Protein AF-A0A970VKY8-F1 (afdb_monomer_lite)

Structure (mmCIF, N/CA/C/O backbone):
data_AF-A0A970VKY8-F1
#
_entry.id   AF-A0A970VKY8-F1
#
loop_
_atom_site.group_PDB
_atom_site.id
_atom_site.type_symbol
_atom_site.label_atom_id
_atom_site.label_alt_id
_atom_site.label_comp_id
_atom_site.label_asym_id
_atom_site.label_entity_id
_atom_site.label_seq_id
_atom_site.pdbx_PDB_ins_code
_atom_site.Cartn_x
_atom_site.Cartn_y
_atom_site.Cartn_z
_atom_site.occupancy
_atom_site.B_iso_or_equiv
_atom_site.auth_seq_id
_atom_site.auth_comp_id
_atom_site.auth_asym_id
_atom_site.auth_atom_id
_atom_site.pdbx_PDB_model_num
ATOM 1 N N . MET A 1 1 ? -21.171 -7.198 -3.277 1.00 38.31 1 MET A N 1
ATOM 2 C CA . MET A 1 1 ? -21.576 -7.550 -1.896 1.00 38.31 1 MET A CA 1
ATOM 3 C C . MET A 1 1 ? -20.402 -8.223 -1.206 1.00 38.31 1 MET A C 1
ATOM 5 O O . MET A 1 1 ? -20.022 -9.309 -1.632 1.00 38.31 1 MET A O 1
ATOM 9 N N . LYS A 1 2 ? -19.801 -7.576 -0.199 1.00 48.62 2 LYS A N 1
ATOM 10 C CA . LYS A 1 2 ? -18.801 -8.217 0.669 1.00 48.62 2 LYS A CA 1
ATOM 11 C C . LYS A 1 2 ? -19.489 -9.386 1.391 1.00 48.62 2 LYS A C 1
ATOM 13 O O . LYS A 1 2 ? -20.611 -9.229 1.865 1.00 48.62 2 LYS A O 1
ATOM 18 N N . ARG A 1 3 ? -18.878 -10.571 1.383 1.00 66.81 3 ARG A N 1
ATOM 19 C CA . ARG A 1 3 ? -19.384 -11.732 2.136 1.00 66.81 3 ARG A CA 1
ATOM 20 C C . ARG A 1 3 ? -19.025 -11.532 3.609 1.00 66.81 3 ARG A C 1
ATOM 22 O O . ARG A 1 3 ? -17.908 -11.108 3.866 1.00 66.81 3 ARG A O 1
ATOM 29 N N . SER A 1 4 ? -19.928 -11.845 4.533 1.00 77.38 4 SER A N 1
ATOM 30 C CA . SER A 1 4 ? -19.677 -11.810 5.980 1.00 77.38 4 SER A CA 1
ATOM 31 C C . SER A 1 4 ? -19.970 -13.169 6.615 1.00 77.38 4 SER A C 1
ATOM 33 O O . SER A 1 4 ? -20.794 -13.947 6.124 1.00 77.38 4 SER A O 1
ATOM 35 N N . ILE A 1 5 ? -19.270 -13.467 7.704 1.00 82.69 5 ILE A N 1
ATOM 36 C CA . ILE A 1 5 ? -19.483 -14.641 8.545 1.00 82.69 5 ILE A CA 1
ATOM 37 C C . ILE A 1 5 ? -20.631 -14.338 9.516 1.00 82.69 5 ILE A C 1
ATOM 39 O O . ILE A 1 5 ? -20.631 -13.314 10.192 1.00 82.69 5 ILE A O 1
ATOM 43 N N . SER A 1 6 ? -21.617 -15.232 9.601 1.00 88.44 6 SER A N 1
ATOM 44 C CA . SER A 1 6 ? -22.712 -15.151 10.575 1.00 88.44 6 SER A CA 1
ATOM 45 C C . SER A 1 6 ? -22.762 -16.438 11.389 1.00 88.44 6 SER A C 1
ATOM 47 O O . SER A 1 6 ? -22.923 -17.529 10.837 1.00 88.44 6 SER A O 1
ATOM 49 N N . VAL A 1 7 ? -22.624 -16.304 12.705 1.00 87.94 7 VAL A N 1
ATOM 50 C CA . VAL A 1 7 ? -22.748 -17.387 13.681 1.00 87.94 7 VAL A CA 1
ATOM 51 C C . VAL A 1 7 ? -24.198 -17.456 14.142 1.00 87.94 7 VAL A C 1
ATOM 53 O O . VAL A 1 7 ? -24.744 -16.494 14.673 1.00 87.94 7 VAL A O 1
ATOM 56 N N . LYS A 1 8 ? -24.831 -18.615 13.950 1.00 88.31 8 LYS A N 1
ATOM 57 C CA . LYS A 1 8 ? -26.199 -18.885 14.410 1.00 88.31 8 LYS A CA 1
ATOM 58 C C . LYS A 1 8 ? -26.179 -20.008 15.436 1.00 88.31 8 LYS A C 1
ATOM 60 O O . LYS A 1 8 ? -25.759 -21.119 15.117 1.00 88.31 8 LYS A O 1
ATOM 65 N N . ILE A 1 9 ? -26.658 -19.727 16.645 1.00 87.06 9 ILE A N 1
ATOM 66 C CA . ILE A 1 9 ? -26.699 -20.687 17.753 1.00 87.06 9 ILE A CA 1
ATOM 67 C C . ILE A 1 9 ? -28.135 -21.189 17.924 1.00 87.06 9 ILE A C 1
ATOM 69 O O . ILE A 1 9 ? -29.067 -20.405 18.062 1.00 87.06 9 ILE A O 1
ATOM 73 N N . ALA A 1 10 ? -28.323 -22.511 17.906 1.00 84.75 10 ALA A N 1
ATOM 74 C CA . ALA A 1 10 ? -29.621 -23.142 18.133 1.00 84.75 10 ALA A CA 1
ATOM 75 C C . ALA A 1 10 ? -29.611 -23.924 19.450 1.00 84.75 10 ALA A C 1
ATOM 77 O O . ALA A 1 10 ? -28.793 -24.822 19.643 1.00 84.75 10 ALA A O 1
ATOM 78 N N . THR A 1 11 ? -30.558 -23.620 20.333 1.00 89.44 11 THR A N 1
ATOM 79 C CA . THR A 1 11 ? -30.666 -24.218 21.667 1.00 89.44 11 THR A CA 1
ATOM 80 C C . THR A 1 11 ? -31.614 -25.406 21.697 1.00 89.44 11 THR A C 1
ATOM 82 O O . THR A 1 11 ? -32.658 -25.416 21.050 1.00 89.44 11 THR A O 1
ATOM 85 N N . ARG A 1 12 ? -31.260 -26.445 22.455 1.00 92.38 12 ARG A N 1
ATOM 86 C CA . ARG A 1 12 ? -32.123 -27.597 22.751 1.00 92.38 12 ARG A CA 1
ATOM 87 C C . ARG A 1 12 ? -31.885 -27.997 24.200 1.00 92.38 12 ARG A C 1
ATOM 89 O O . ARG A 1 12 ? -30.734 -28.078 24.613 1.00 92.38 12 ARG A O 1
ATOM 96 N N . LEU A 1 13 ? -32.958 -28.228 24.946 1.00 92.50 13 LEU A N 1
ATOM 97 C CA . LEU A 1 13 ? -32.884 -28.695 26.327 1.00 92.50 13 LEU A CA 1
ATOM 98 C C . LEU A 1 13 ? -33.025 -30.216 26.354 1.00 92.50 13 LEU A C 1
ATOM 100 O O . LEU A 1 13 ? -33.804 -30.787 25.583 1.00 92.50 13 LEU A O 1
ATOM 104 N N . PHE A 1 14 ? -32.269 -30.846 27.246 1.00 93.12 14 PHE A N 1
ATOM 105 C CA . PHE A 1 14 ? -32.264 -32.286 27.466 1.00 93.12 14 PHE A CA 1
ATOM 106 C C . PHE A 1 14 ? -32.472 -32.578 28.949 1.00 93.12 14 PHE A C 1
ATOM 108 O O . PHE A 1 14 ? -31.963 -31.848 29.800 1.00 93.12 14 PHE A O 1
ATOM 115 N N . LEU A 1 15 ? -33.197 -33.655 29.240 1.00 90.69 15 LEU A N 1
ATOM 116 C CA . LEU A 1 15 ? -33.266 -34.253 30.566 1.00 90.69 15 LEU A CA 1
ATOM 117 C C . LEU A 1 15 ? -32.569 -35.616 30.481 1.00 90.69 15 LEU A C 1
ATOM 119 O O . LEU A 1 15 ? -33.036 -36.523 29.794 1.00 90.69 15 LEU A O 1
ATOM 123 N N . GLY A 1 16 ? -31.386 -35.733 31.089 1.00 90.31 16 GLY A N 1
ATOM 124 C CA . GLY A 1 16 ? -30.485 -36.851 30.803 1.00 90.31 16 GLY A CA 1
ATOM 125 C C . GLY A 1 16 ? -30.086 -36.864 29.322 1.00 90.31 16 GLY A C 1
ATOM 126 O O . GLY A 1 16 ? -29.545 -35.880 28.821 1.00 90.31 16 GLY A O 1
ATOM 127 N N . ASN A 1 17 ? -30.388 -37.958 28.619 1.00 90.62 17 ASN A N 1
ATOM 128 C CA . ASN A 1 17 ? -30.101 -38.113 27.186 1.00 90.62 17 ASN A CA 1
ATOM 129 C C . ASN A 1 17 ? -31.314 -37.839 26.281 1.00 90.62 17 ASN A C 1
ATOM 131 O O . ASN A 1 17 ? -31.200 -37.913 25.056 1.00 90.62 17 ASN A O 1
ATOM 135 N N . GLU A 1 18 ? -32.474 -37.516 26.853 1.00 90.00 18 GLU A N 1
ATOM 136 C CA . GLU A 1 18 ? -33.703 -37.306 26.095 1.00 90.00 18 GLU A CA 1
ATOM 137 C C . GLU A 1 18 ? -33.935 -35.820 25.838 1.00 90.00 18 GLU A C 1
ATOM 139 O O . GLU A 1 18 ? -33.889 -34.984 26.742 1.00 90.00 18 GLU A O 1
ATOM 144 N N . LYS A 1 19 ? -34.183 -35.465 24.574 1.00 90.25 19 LYS A N 1
ATOM 145 C CA . LYS A 1 19 ? -34.485 -34.085 24.192 1.00 90.25 19 LYS A CA 1
ATOM 146 C C . LYS A 1 19 ? -35.873 -33.719 24.708 1.00 90.25 19 LYS A C 1
ATOM 148 O O . LYS A 1 19 ? -36.868 -34.203 24.174 1.00 90.25 19 LYS A O 1
ATOM 153 N N . CYS A 1 20 ? -35.933 -32.786 25.648 1.00 91.25 20 CYS A N 1
ATOM 154 C CA . CYS A 1 20 ? -37.188 -32.354 26.242 1.00 91.25 20 CYS A CA 1
ATOM 155 C C . CYS A 1 20 ? -37.750 -31.090 25.578 1.00 91.25 20 CYS A C 1
ATOM 157 O O . CYS A 1 20 ? -38.945 -31.029 25.332 1.00 91.25 20 CYS A O 1
ATOM 159 N N . PHE A 1 21 ? -36.928 -30.102 25.197 1.00 94.06 21 PHE A N 1
ATOM 160 C CA . PHE A 1 21 ? -37.428 -28.818 24.672 1.00 94.06 21 PHE A CA 1
ATOM 161 C C . PHE A 1 21 ? -36.522 -28.225 23.579 1.00 94.06 21 PHE A C 1
ATOM 163 O O . PHE A 1 21 ? -35.361 -28.607 23.424 1.00 94.06 21 PHE A O 1
ATOM 170 N N . GLY A 1 22 ? -37.031 -27.293 22.770 1.00 93.44 22 GLY A N 1
ATOM 171 C CA . GLY A 1 22 ? -36.237 -26.648 21.720 1.00 93.44 22 GLY A CA 1
ATOM 172 C C . GLY A 1 22 ? -37.019 -25.658 20.851 1.00 93.44 22 GLY A C 1
ATOM 173 O O . GLY A 1 22 ? -38.162 -25.331 21.167 1.00 93.44 22 GLY A O 1
ATOM 174 N N . PRO A 1 23 ? -36.462 -25.230 19.701 1.00 91.69 23 PRO A N 1
ATOM 175 C CA . PRO A 1 23 ? -36.969 -24.067 18.974 1.00 91.69 23 PRO A CA 1
ATOM 176 C C . PRO A 1 23 ? -38.357 -24.319 18.383 1.00 91.69 23 PRO A C 1
ATOM 178 O O . PRO A 1 23 ? -39.222 -23.454 18.427 1.00 91.69 23 PRO A O 1
ATOM 181 N N . GLY A 1 24 ? -38.589 -25.537 17.880 1.00 91.81 24 GLY A N 1
ATOM 182 C CA . GLY A 1 24 ? -39.859 -25.907 17.256 1.00 91.81 24 GLY A CA 1
ATOM 183 C C . GLY A 1 24 ? -41.044 -25.874 18.222 1.00 91.81 24 GLY A C 1
ATOM 184 O O . GLY A 1 24 ? -42.073 -25.296 17.890 1.00 91.81 24 GLY A O 1
ATOM 185 N N . ILE A 1 25 ? -40.906 -26.454 19.421 1.00 93.69 25 ILE A N 1
ATOM 186 C CA . ILE A 1 25 ? -41.987 -26.417 20.417 1.00 93.69 25 ILE A CA 1
ATOM 187 C C . ILE A 1 25 ? -42.147 -25.017 21.017 1.00 93.69 25 ILE A C 1
ATOM 189 O O . ILE A 1 25 ? -43.276 -24.573 21.178 1.00 93.69 25 ILE A O 1
ATOM 193 N N . ALA A 1 26 ? -41.055 -24.276 21.231 1.00 94.62 26 ALA A N 1
ATOM 194 C CA . ALA A 1 26 ? -41.125 -22.883 21.669 1.00 94.62 26 ALA A CA 1
ATOM 195 C C . ALA A 1 26 ? -41.939 -22.011 20.690 1.00 94.62 26 ALA A C 1
ATOM 197 O O . ALA A 1 26 ? -42.819 -21.264 21.107 1.00 94.62 26 ALA A O 1
ATOM 198 N N . SER A 1 27 ? -41.708 -22.152 19.378 1.00 94.31 27 SER A N 1
ATOM 199 C CA . SER A 1 27 ? -42.487 -21.446 18.350 1.00 94.31 27 SER A CA 1
ATOM 200 C C . SER A 1 27 ? -43.958 -21.874 18.312 1.00 94.31 27 SER A C 1
ATOM 202 O O . SER A 1 27 ? -44.829 -21.025 18.129 1.00 94.31 27 SER A O 1
ATOM 204 N N . LEU A 1 28 ? -44.257 -23.163 18.526 1.00 94.44 28 LEU A N 1
ATOM 205 C CA . LEU A 1 28 ? -45.644 -23.622 18.663 1.00 94.44 28 LEU A CA 1
ATOM 206 C C . LEU A 1 28 ? -46.321 -22.984 19.881 1.00 94.44 28 LEU A C 1
ATOM 208 O O . LEU A 1 28 ? -47.468 -22.552 19.784 1.00 94.44 28 LEU A O 1
ATOM 212 N N . MET A 1 29 ? -45.622 -22.916 21.015 1.00 95.50 29 MET A N 1
ATOM 213 C CA . MET A 1 29 ? -46.138 -22.314 22.242 1.00 95.50 29 MET A CA 1
ATOM 214 C C . MET A 1 29 ? -46.417 -20.816 22.072 1.00 95.50 29 MET A C 1
ATOM 216 O O . MET A 1 29 ? -47.493 -20.379 22.471 1.00 95.50 29 MET A O 1
ATOM 220 N N . ASP A 1 30 ? -45.544 -20.058 21.398 1.00 93.94 30 ASP A N 1
ATOM 221 C CA . ASP A 1 30 ? -45.809 -18.645 21.072 1.00 93.94 30 ASP A CA 1
ATOM 222 C C . ASP A 1 30 ? -47.084 -18.479 20.232 1.00 93.94 30 ASP A C 1
ATOM 224 O O . ASP A 1 30 ? -47.915 -17.612 20.503 1.00 93.94 30 ASP A O 1
ATOM 228 N N . GLY A 1 31 ? -47.259 -19.317 19.202 1.00 92.56 31 GLY A N 1
ATOM 229 C CA . GLY A 1 31 ? -48.449 -19.277 18.350 1.00 92.56 31 GLY A CA 1
ATOM 230 C C . GLY A 1 31 ? -49.734 -19.585 19.128 1.00 92.56 31 GLY A C 1
ATOM 231 O O . GLY A 1 31 ? -50.786 -18.998 18.866 1.00 92.56 31 GLY A O 1
ATOM 232 N N . ILE A 1 32 ? -49.654 -20.470 20.124 1.00 93.00 32 ILE A N 1
ATOM 233 C CA . ILE A 1 32 ? -50.775 -20.797 21.011 1.00 93.00 32 ILE A CA 1
ATOM 234 C C . ILE A 1 32 ? -51.062 -19.657 21.985 1.00 93.00 32 ILE A C 1
ATOM 236 O O . ILE A 1 32 ? -52.232 -19.336 22.181 1.00 93.00 32 ILE A O 1
ATOM 240 N N . ASP A 1 33 ? -50.042 -19.030 22.570 1.00 90.56 33 ASP A N 1
ATOM 241 C CA . ASP A 1 33 ? -50.231 -17.905 23.494 1.00 90.56 33 ASP A CA 1
ATOM 242 C C . ASP A 1 33 ? -50.850 -16.692 22.773 1.00 90.56 33 ASP A C 1
ATOM 244 O O . ASP A 1 33 ? -51.738 -16.038 23.318 1.00 90.56 33 ASP A O 1
ATOM 248 N N . ARG A 1 34 ? -50.493 -16.466 21.495 1.00 89.75 34 ARG A N 1
ATOM 249 C CA . ARG A 1 34 ? -51.126 -15.448 20.633 1.00 89.75 34 ARG A CA 1
ATOM 250 C C . ARG A 1 34 ? -52.552 -15.806 20.204 1.00 89.75 34 ARG A C 1
ATOM 252 O O . ARG A 1 34 ? -53.440 -14.959 20.239 1.00 89.75 34 ARG A O 1
ATOM 259 N N . GLY A 1 35 ? -52.760 -17.029 19.710 1.00 85.06 35 GLY A N 1
ATOM 260 C CA . GLY A 1 35 ? -53.962 -17.405 18.953 1.00 85.06 35 GLY A CA 1
ATOM 261 C C . GLY A 1 35 ? -54.958 -18.305 19.686 1.00 85.06 35 GLY A C 1
ATOM 262 O O . GLY A 1 35 ? -56.029 -18.592 19.151 1.00 85.06 35 GLY A O 1
ATOM 263 N N . GLY A 1 36 ? -54.618 -18.814 20.873 1.00 88.44 36 GLY A N 1
ATOM 264 C CA . GLY A 1 36 ? -55.457 -19.718 21.667 1.00 88.44 36 GLY A CA 1
ATOM 265 C C . GLY A 1 36 ? -55.774 -21.064 20.994 1.00 88.44 36 GLY A C 1
ATOM 266 O O . GLY A 1 36 ? -56.756 -21.721 21.358 1.00 88.44 36 GLY A O 1
ATOM 267 N N . SER A 1 37 ? -54.997 -21.471 19.982 1.00 89.88 37 SER A N 1
ATOM 268 C CA . SER A 1 37 ? -55.282 -22.647 19.155 1.00 89.88 37 SER A CA 1
ATOM 269 C C . SER A 1 37 ? -54.011 -23.329 18.655 1.00 89.88 37 SER A C 1
ATOM 271 O O . SER A 1 37 ? -53.276 -22.785 17.831 1.00 89.88 37 SER A O 1
ATOM 273 N N . LEU A 1 38 ? -53.810 -24.584 19.070 1.00 90.12 38 LEU A N 1
ATOM 274 C CA . LEU A 1 38 ? -52.721 -25.432 18.571 1.00 90.12 38 LEU A CA 1
ATOM 275 C C . LEU A 1 38 ? -52.828 -25.670 17.059 1.00 90.12 38 LEU A C 1
ATOM 277 O O . LEU A 1 38 ? -51.822 -25.706 16.361 1.00 90.12 38 LEU A O 1
ATOM 281 N N . SER A 1 39 ? -54.049 -25.805 16.534 1.00 89.88 39 SER A N 1
ATOM 282 C CA . SER A 1 39 ? -54.266 -25.996 15.094 1.00 89.88 39 SER A CA 1
ATOM 283 C C . SER A 1 39 ? -53.872 -24.770 14.266 1.00 89.88 39 SER A C 1
ATOM 285 O O . SER A 1 39 ? -53.379 -24.925 13.150 1.00 89.88 39 SER A O 1
ATOM 287 N N . ALA A 1 40 ? -54.059 -23.562 14.811 1.00 89.62 40 ALA A N 1
ATOM 288 C CA . ALA A 1 40 ? -53.631 -22.328 14.164 1.00 89.62 40 ALA A CA 1
ATOM 289 C C . ALA A 1 40 ? -52.101 -22.200 14.195 1.00 89.62 40 ALA A C 1
ATOM 291 O O . ALA A 1 40 ? -51.504 -21.994 13.142 1.00 89.62 40 ALA A O 1
ATOM 292 N N . ALA A 1 41 ? -51.476 -22.436 15.354 1.00 92.69 41 ALA A N 1
ATOM 293 C CA . ALA A 1 41 ? -50.019 -22.410 15.504 1.00 92.69 41 ALA A CA 1
ATOM 294 C C . ALA A 1 41 ? -49.314 -23.450 14.608 1.00 92.69 41 ALA A C 1
ATOM 296 O O . ALA A 1 41 ? -48.330 -23.146 13.940 1.00 92.69 41 ALA A O 1
ATOM 297 N N . ALA A 1 42 ? -49.857 -24.671 14.520 1.00 92.94 42 ALA A N 1
ATOM 298 C CA . ALA A 1 42 ? -49.338 -25.712 13.632 1.00 92.94 42 ALA A CA 1
ATOM 299 C C . ALA A 1 42 ? -49.409 -25.297 12.151 1.00 92.94 42 ALA A C 1
ATOM 301 O O . ALA A 1 42 ? -48.458 -25.522 11.401 1.00 92.94 42 ALA A O 1
ATOM 302 N N . ARG A 1 43 ? -50.513 -24.654 11.740 1.00 92.94 43 ARG A N 1
ATOM 303 C CA . ARG A 1 43 ? -50.699 -24.147 10.373 1.00 92.94 43 ARG A CA 1
ATOM 304 C C . ARG A 1 43 ? -49.719 -23.021 10.045 1.00 92.94 43 ARG A C 1
ATOM 306 O O . ARG A 1 43 ? -49.162 -23.030 8.955 1.00 92.94 43 ARG A O 1
ATOM 313 N N . GLU A 1 44 ? -49.490 -22.099 10.979 1.00 92.75 44 GLU A N 1
ATOM 314 C CA . GLU A 1 44 ? -48.505 -21.012 10.844 1.00 92.75 44 GLU A CA 1
ATOM 315 C C . GLU A 1 44 ? -47.089 -21.564 10.616 1.00 92.75 44 GLU A C 1
ATOM 317 O O . GLU A 1 44 ? -46.344 -21.058 9.784 1.00 92.75 44 GLU A O 1
ATOM 322 N N . MET A 1 45 ? -46.749 -22.672 11.279 1.00 92.25 45 MET A N 1
ATOM 323 C CA . MET A 1 45 ? -45.469 -23.367 11.112 1.00 92.25 45 MET A CA 1
ATOM 324 C C . MET A 1 45 ? -45.427 -24.348 9.926 1.00 92.25 45 MET A C 1
ATOM 326 O O . MET A 1 45 ? -44.457 -25.097 9.790 1.00 92.25 45 MET A O 1
ATOM 330 N N . GLY A 1 46 ? -46.472 -24.399 9.092 1.00 93.19 46 GLY A N 1
ATOM 331 C CA . GLY A 1 46 ? -46.539 -25.298 7.937 1.00 93.19 46 GLY A CA 1
ATOM 332 C C . GLY A 1 46 ? -46.516 -26.788 8.300 1.00 93.19 46 GLY A C 1
ATOM 333 O O . GLY A 1 46 ? -46.034 -27.605 7.515 1.00 93.19 46 GLY A O 1
ATOM 334 N N . MET A 1 47 ? -46.996 -27.167 9.490 1.00 93.44 47 MET A N 1
ATOM 335 C CA . MET A 1 47 ? -46.993 -28.556 9.957 1.00 93.44 47 MET A CA 1
ATOM 336 C C . MET A 1 47 ? -48.389 -29.118 10.227 1.00 93.44 47 MET A C 1
ATOM 338 O O . MET A 1 47 ? -49.333 -28.407 10.569 1.00 93.44 47 MET A O 1
ATOM 342 N N . ALA A 1 48 ? -48.509 -30.442 10.104 1.00 93.69 48 ALA A N 1
ATOM 343 C CA . ALA A 1 48 ? -49.733 -31.155 10.438 1.00 93.69 48 ALA A CA 1
ATOM 344 C C . ALA A 1 48 ? -50.040 -31.051 11.940 1.00 93.69 48 ALA A C 1
ATOM 346 O O . ALA A 1 48 ? -49.150 -31.184 12.783 1.00 93.69 48 ALA A O 1
ATOM 347 N N . TYR A 1 49 ? -51.321 -30.893 12.274 1.00 91.62 49 TYR A N 1
ATOM 348 C CA . TYR A 1 49 ? -51.782 -30.824 13.662 1.00 91.62 49 TYR A CA 1
ATOM 349 C C . TYR A 1 49 ? -51.361 -32.052 14.487 1.00 91.62 49 TYR A C 1
ATOM 351 O O . TYR A 1 49 ? -50.935 -31.897 15.628 1.00 91.62 49 TYR A O 1
ATOM 359 N N . SER A 1 50 ? -51.418 -33.257 13.907 1.00 91.75 50 SER A N 1
ATOM 360 C CA . SER A 1 50 ? -50.976 -34.493 14.570 1.00 91.75 50 SER A CA 1
ATOM 361 C C . SER A 1 50 ? -49.505 -34.430 14.985 1.00 91.75 50 SER A C 1
ATOM 363 O O . SER A 1 50 ? -49.169 -34.806 16.100 1.00 91.75 50 SER A O 1
ATOM 365 N N . LYS A 1 51 ? -48.640 -33.872 14.131 1.00 93.25 51 LYS A N 1
ATOM 366 C CA . LYS A 1 51 ? -47.215 -33.684 14.426 1.00 93.25 51 LYS A CA 1
ATOM 367 C C . LYS A 1 51 ? -46.999 -32.675 15.552 1.00 93.25 51 LYS A C 1
ATOM 369 O O . LYS A 1 51 ? -46.201 -32.935 16.445 1.00 93.25 51 LYS A O 1
ATOM 374 N N . ALA A 1 52 ? -47.714 -31.550 15.525 1.00 92.12 52 ALA A N 1
ATOM 375 C CA . ALA A 1 52 ? -47.656 -30.561 16.600 1.00 92.12 52 ALA A CA 1
ATOM 376 C C . ALA A 1 52 ? -48.110 -31.167 17.938 1.00 92.12 52 ALA A C 1
ATOM 378 O O . ALA A 1 52 ? -47.486 -30.932 18.968 1.00 92.12 52 ALA A O 1
ATOM 379 N N . TRP A 1 53 ? -49.154 -31.998 17.907 1.00 90.62 53 TRP A N 1
ATOM 380 C CA . TRP A 1 53 ? -49.652 -32.713 19.077 1.00 90.62 53 TRP A CA 1
ATOM 381 C C . TRP A 1 53 ? -48.620 -33.693 19.647 1.00 90.62 53 TRP A C 1
ATOM 383 O O . TRP A 1 53 ? -48.320 -33.620 20.834 1.00 90.62 53 TRP A O 1
ATOM 393 N N . THR A 1 54 ? -48.004 -34.533 18.810 1.00 92.94 54 THR A N 1
ATOM 394 C CA . THR A 1 54 ? -46.937 -35.456 19.239 1.00 92.94 54 THR A CA 1
ATOM 395 C C . THR A 1 54 ? -45.748 -34.719 19.855 1.00 92.94 54 THR A C 1
ATOM 397 O O . THR A 1 54 ? -45.190 -35.174 20.845 1.00 92.94 54 THR A O 1
ATOM 400 N N . VAL A 1 55 ? -45.370 -33.557 19.309 1.00 92.06 55 VAL A N 1
ATOM 401 C CA . VAL A 1 55 ? -44.280 -32.740 19.870 1.00 92.06 55 VAL A CA 1
ATOM 402 C C . VAL A 1 55 ? -44.588 -32.293 21.302 1.00 92.06 55 VAL A C 1
ATOM 404 O O . VAL A 1 55 ? -43.693 -32.351 22.141 1.00 92.06 55 VAL A O 1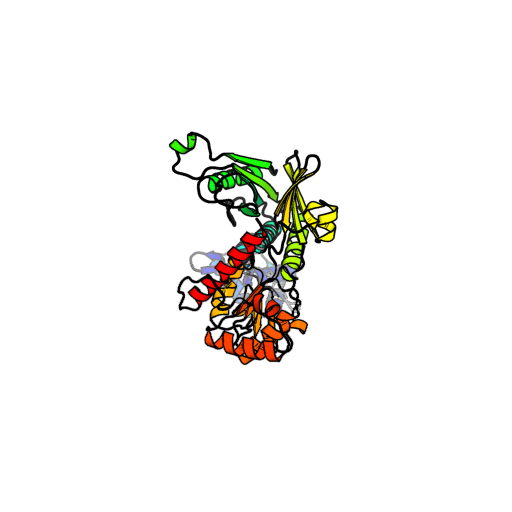
ATOM 407 N N . PHE A 1 56 ? -45.827 -31.882 21.591 1.00 92.12 56 PHE A N 1
ATOM 408 C CA . PHE A 1 56 ? -46.236 -31.534 22.954 1.00 92.12 56 PHE A CA 1
ATOM 409 C C . PHE A 1 56 ? -46.291 -32.752 23.868 1.00 92.12 56 PHE A C 1
ATOM 411 O O . PHE A 1 56 ? -45.718 -32.690 24.945 1.00 92.12 56 PHE A O 1
ATOM 418 N N . GLN A 1 57 ? -46.905 -33.854 23.428 1.00 91.88 57 GLN A N 1
ATOM 419 C CA . GLN A 1 57 ? -47.012 -35.067 24.245 1.00 91.88 57 GLN A CA 1
ATOM 420 C C . GLN A 1 57 ? -45.641 -35.587 24.671 1.00 91.88 57 GLN A C 1
ATOM 422 O O . GLN A 1 57 ? -45.416 -35.794 25.856 1.00 91.88 57 GLN A O 1
ATOM 427 N N . ASN A 1 58 ? -44.706 -35.705 23.727 1.00 92.31 58 ASN A N 1
ATOM 428 C CA . ASN A 1 58 ? -43.351 -36.160 24.031 1.00 92.31 58 ASN A CA 1
ATOM 429 C C . ASN A 1 58 ? -42.641 -35.197 24.992 1.00 92.31 58 ASN A C 1
ATOM 431 O O . ASN A 1 58 ? -41.882 -35.616 25.855 1.00 92.31 58 ASN A O 1
ATOM 435 N N . CYS A 1 59 ? -42.868 -33.892 24.839 1.00 93.19 59 CYS A N 1
ATOM 436 C CA . CYS A 1 59 ? -42.273 -32.894 25.716 1.00 93.19 59 CYS A CA 1
ATOM 437 C C . CYS A 1 59 ? -42.836 -32.971 27.143 1.00 93.19 59 CYS A C 1
ATOM 439 O O . CYS A 1 59 ? -42.063 -32.986 28.096 1.00 93.19 59 CYS A O 1
ATOM 441 N N . GLU A 1 60 ? -44.160 -33.057 27.287 1.00 93.88 60 GLU A N 1
ATOM 442 C CA . GLU A 1 60 ? -44.847 -33.187 28.578 1.00 93.88 60 GLU A CA 1
ATOM 443 C C . GLU A 1 60 ? -44.491 -34.503 29.282 1.00 93.88 60 GLU A C 1
ATOM 445 O O . GLU A 1 60 ? -44.303 -34.507 30.496 1.00 93.88 60 GLU A O 1
ATOM 450 N N . GLU A 1 61 ? -44.344 -35.599 28.528 1.00 93.69 61 GLU A N 1
ATOM 451 C CA . GLU A 1 61 ? -43.933 -36.910 29.042 1.00 93.69 61 GLU A CA 1
ATOM 452 C C . GLU A 1 61 ? -42.510 -36.875 29.609 1.00 93.69 61 GLU A C 1
ATOM 454 O O . GLU A 1 61 ? -42.304 -37.249 30.761 1.00 93.69 61 GLU A O 1
ATOM 459 N N . VAL A 1 62 ? -41.542 -36.354 28.844 1.00 93.25 62 VAL A N 1
ATOM 460 C CA . VAL A 1 62 ? -40.139 -36.267 29.286 1.00 93.25 62 VAL A CA 1
ATOM 461 C C . VAL A 1 62 ? -39.979 -35.289 30.451 1.00 93.25 62 VAL A C 1
ATOM 463 O O . VAL A 1 62 ? -39.202 -35.534 31.369 1.00 93.25 62 VAL A O 1
ATOM 466 N N . LEU A 1 63 ? -40.690 -34.160 30.426 1.00 92.00 63 LEU A N 1
ATOM 467 C CA . LEU A 1 63 ? -40.593 -33.157 31.486 1.00 92.00 63 LEU A CA 1
ATOM 468 C C . LEU A 1 63 ? -41.414 -33.513 32.736 1.00 92.00 63 LEU A C 1
ATOM 470 O O . LEU A 1 63 ? -41.181 -32.927 33.792 1.00 92.00 63 LEU A O 1
ATOM 474 N N . GLY A 1 64 ? -42.387 -34.422 32.628 1.00 92.12 64 GLY A N 1
ATOM 475 C CA . GLY A 1 64 ? -43.316 -34.750 33.711 1.00 92.12 64 GLY A CA 1
ATOM 476 C C . GLY A 1 64 ? -44.216 -33.581 34.130 1.00 92.12 64 GLY A C 1
ATOM 477 O O . GLY A 1 64 ? -44.686 -33.548 35.266 1.00 92.12 64 GLY A O 1
ATOM 478 N N . LEU A 1 65 ? -44.437 -32.603 33.244 1.00 89.69 65 LEU A N 1
ATOM 479 C CA . LEU A 1 65 ? -45.203 -31.387 33.531 1.00 89.69 65 LEU A CA 1
ATOM 480 C C . LEU A 1 65 ? -46.116 -31.001 32.358 1.00 89.69 65 LEU A C 1
ATOM 482 O O . LEU A 1 65 ? -45.681 -31.048 31.205 1.00 89.69 65 LEU A O 1
ATOM 486 N N . PRO A 1 66 ? -47.373 -30.601 32.624 1.00 92.00 66 PRO A N 1
ATOM 487 C CA . PRO A 1 66 ? -48.300 -30.197 31.578 1.00 92.00 66 PRO A CA 1
ATOM 488 C C . PRO A 1 66 ? -47.939 -28.803 31.057 1.00 92.00 66 PRO A C 1
ATOM 490 O O . PRO A 1 66 ? -47.819 -27.844 31.820 1.00 92.00 66 PRO A O 1
ATOM 493 N N . LEU A 1 67 ? -47.817 -28.673 29.742 1.00 92.75 67 LEU A N 1
ATOM 494 C CA . LEU A 1 67 ? -47.548 -27.423 29.033 1.00 92.75 67 LEU A CA 1
ATOM 495 C C . LEU A 1 67 ? -48.825 -26.816 28.442 1.00 92.75 67 LEU A C 1
ATOM 497 O O . LEU A 1 67 ? -48.894 -25.600 28.242 1.00 92.75 67 LEU A O 1
ATOM 501 N N . LEU A 1 68 ? -49.838 -27.643 28.161 1.00 91.75 68 LEU A N 1
ATOM 502 C CA . LEU A 1 68 ? -51.104 -27.222 27.564 1.00 91.75 68 LEU A CA 1
ATOM 503 C C . LEU A 1 68 ? -52.321 -27.547 28.430 1.00 91.75 68 LEU A C 1
ATOM 505 O O . LEU A 1 68 ? -52.552 -28.680 28.839 1.00 91.75 68 LEU A O 1
ATOM 509 N N . GLN A 1 69 ? -53.196 -26.555 28.584 1.00 89.12 69 GLN A N 1
ATOM 510 C CA . GLN A 1 69 ? -54.556 -26.733 29.072 1.00 89.12 69 GLN A CA 1
ATOM 511 C C . GLN A 1 69 ? -55.537 -26.689 27.898 1.00 89.12 69 GLN A C 1
ATOM 513 O O . GLN A 1 69 ? -55.485 -25.800 27.041 1.00 89.12 69 GLN A O 1
ATOM 518 N N . ARG A 1 70 ? -56.456 -27.658 27.857 1.00 83.31 70 ARG A N 1
ATOM 519 C CA . ARG A 1 70 ? -57.464 -27.764 26.797 1.00 83.31 70 ARG A CA 1
ATOM 520 C C . ARG A 1 70 ? -58.852 -27.528 27.353 1.00 83.31 70 ARG A C 1
ATOM 522 O O . ARG A 1 70 ? -59.215 -28.078 28.387 1.00 83.31 70 ARG A O 1
ATOM 529 N N . GLN A 1 71 ? -59.644 -26.777 26.602 1.00 76.12 71 GLN A N 1
ATOM 530 C CA . GLN A 1 71 ? -61.077 -26.674 26.819 1.00 76.12 71 GLN A CA 1
ATOM 531 C C . GLN A 1 71 ? -61.780 -27.336 25.634 1.00 76.12 71 GLN A C 1
ATOM 533 O O . GLN A 1 71 ? -61.663 -26.879 24.491 1.00 76.12 71 GLN A O 1
ATOM 538 N N . SER A 1 72 ? -62.465 -28.450 25.894 1.00 58.75 72 SER A N 1
ATOM 539 C CA . SER A 1 72 ? -63.260 -29.171 24.902 1.00 58.75 72 SER A CA 1
ATOM 540 C C . SER A 1 72 ? -64.428 -28.288 24.459 1.00 58.75 72 SER A C 1
ATOM 542 O O . SER A 1 72 ? -65.342 -27.999 25.226 1.00 58.75 72 SER A O 1
ATOM 544 N N . GLY A 1 73 ? -64.377 -27.825 23.211 1.00 50.69 73 GLY A N 1
ATOM 545 C CA . GLY A 1 73 ? -65.433 -27.032 22.592 1.00 50.69 73 GLY A CA 1
ATOM 546 C C . GLY A 1 73 ? -66.253 -27.880 21.626 1.00 50.69 73 GLY A C 1
ATOM 547 O O . GLY A 1 73 ? -65.685 -28.635 20.839 1.00 50.69 73 GLY A O 1
ATOM 548 N N . GLY A 1 74 ? -67.583 -27.733 21.670 1.00 60.88 74 GLY A N 1
ATOM 549 C CA . GLY A 1 74 ? -68.504 -28.236 20.642 1.00 60.88 74 GLY A CA 1
ATOM 550 C C . GLY A 1 74 ? -68.331 -27.505 19.297 1.00 60.88 74 GLY A C 1
ATOM 551 O O . GLY A 1 74 ? -67.234 -27.074 18.961 1.00 60.88 74 GLY A O 1
ATOM 552 N N . ARG A 1 75 ? -69.415 -27.300 18.529 1.00 47.41 75 ARG A N 1
ATOM 553 C CA . ARG A 1 75 ? -69.447 -26.764 17.137 1.00 47.41 75 ARG A CA 1
ATOM 554 C C . ARG A 1 75 ? -68.574 -25.527 16.793 1.00 47.41 75 ARG A C 1
ATOM 556 O O . ARG A 1 75 ? -68.440 -25.230 15.613 1.00 47.41 75 ARG A O 1
ATOM 563 N N . LYS A 1 76 ? -67.994 -24.811 17.765 1.00 50.88 76 LYS A N 1
ATOM 564 C CA . LYS A 1 76 ? -67.106 -23.642 17.583 1.00 50.88 76 LYS A CA 1
ATOM 565 C C . LYS A 1 76 ? -65.595 -23.937 17.720 1.00 50.88 76 LYS A C 1
ATOM 567 O O . LYS A 1 76 ? -64.801 -23.018 17.557 1.00 50.88 76 LYS A O 1
ATOM 572 N N . GLY A 1 77 ? -65.195 -25.190 17.964 1.00 57.94 77 GLY A N 1
ATOM 573 C CA . GLY A 1 77 ? -63.790 -25.607 18.082 1.00 57.94 77 GLY A CA 1
ATOM 574 C C . GLY A 1 77 ? -63.234 -25.512 19.509 1.00 57.94 77 GLY A C 1
ATOM 575 O O . GLY A 1 77 ? -63.692 -24.709 20.319 1.00 57.94 77 GLY A O 1
ATOM 576 N N . GLY A 1 78 ? -62.271 -26.380 19.839 1.00 67.12 78 GLY A N 1
ATOM 577 C CA . GLY A 1 78 ? -61.621 -26.417 21.154 1.00 67.12 78 GLY A CA 1
ATOM 578 C C . GLY A 1 78 ? -60.571 -25.318 21.333 1.00 67.12 78 GLY A C 1
ATOM 579 O O . GLY A 1 78 ? -59.893 -24.939 20.378 1.00 67.12 78 GLY A O 1
ATOM 580 N N . LYS A 1 79 ? -60.410 -24.833 22.567 1.00 81.56 79 LYS A N 1
ATOM 581 C CA . LYS A 1 79 ? -59.403 -23.825 22.935 1.00 81.56 79 LYS A CA 1
ATOM 582 C C . LYS A 1 79 ? -58.174 -24.519 23.520 1.00 81.56 79 LYS A C 1
ATOM 584 O O . LYS A 1 79 ? -58.311 -25.464 24.297 1.00 81.56 79 LYS A O 1
ATOM 589 N N . SER A 1 80 ? -56.981 -24.085 23.122 1.00 87.81 80 SER A N 1
ATOM 590 C CA . SER A 1 80 ? -55.712 -24.539 23.708 1.00 87.81 80 SER A CA 1
ATOM 591 C C . SER A 1 80 ? -54.992 -23.327 24.279 1.00 87.81 80 SER A C 1
ATOM 593 O O . SER A 1 80 ? -54.772 -22.359 23.560 1.00 87.81 80 SER A O 1
ATOM 595 N N . THR A 1 81 ? -54.654 -23.366 25.560 1.00 91.69 81 THR A N 1
ATOM 596 C CA . THR A 1 81 ? -53.909 -22.300 26.239 1.00 91.69 81 THR A CA 1
ATOM 597 C C . THR A 1 81 ? -52.720 -22.898 26.965 1.00 91.69 81 THR A C 1
ATOM 599 O O . THR A 1 81 ? -52.793 -24.032 27.431 1.00 91.69 81 THR A O 1
ATOM 602 N N . LEU A 1 82 ? -51.634 -22.140 27.077 1.00 93.69 82 LEU A N 1
ATOM 603 C CA . LEU A 1 82 ? -50.486 -22.562 27.871 1.00 93.69 82 LEU A CA 1
ATOM 604 C C . LEU A 1 82 ? -50.844 -22.600 29.363 1.00 93.69 82 LEU A C 1
ATOM 606 O O . LEU A 1 82 ? -51.536 -21.704 29.866 1.00 93.69 82 LEU A O 1
ATOM 610 N N . THR A 1 83 ? -50.353 -23.617 30.066 1.00 95.12 83 THR A N 1
ATOM 611 C CA . THR A 1 83 ? -50.369 -23.655 31.536 1.00 95.12 83 THR A CA 1
ATOM 612 C C . THR A 1 83 ? -49.450 -22.566 32.115 1.00 95.12 83 THR A C 1
ATOM 614 O O . THR A 1 83 ? -48.605 -22.021 31.390 1.00 95.12 83 THR A O 1
ATOM 617 N N . PRO A 1 84 ? -49.592 -22.196 33.403 1.00 94.19 84 PRO A N 1
ATOM 618 C CA . PRO A 1 84 ? -48.629 -21.324 34.082 1.00 94.19 84 PRO A CA 1
ATOM 619 C C . PRO A 1 84 ? -47.186 -21.840 33.978 1.00 94.19 84 PRO A C 1
ATOM 621 O O . PRO A 1 84 ? -46.280 -21.075 33.651 1.00 94.19 84 PRO A O 1
ATOM 624 N N . GLU A 1 85 ? -46.989 -23.145 34.163 1.00 93.88 85 GLU A N 1
ATOM 625 C CA . GLU A 1 85 ? -45.698 -23.828 34.070 1.00 93.88 85 GLU A CA 1
ATOM 626 C C . GLU A 1 85 ? -45.144 -23.766 32.643 1.00 93.88 85 GLU A C 1
ATOM 628 O O . GLU A 1 85 ? -43.975 -23.436 32.442 1.00 93.88 85 GLU A O 1
ATOM 633 N N . GLY A 1 86 ? -45.993 -23.998 31.636 1.00 94.50 86 GLY A N 1
ATOM 634 C CA . GLY A 1 86 ? -45.612 -23.881 30.232 1.00 94.50 86 GLY A CA 1
ATOM 635 C C . GLY A 1 86 ? -45.198 -22.461 29.853 1.00 94.50 86 GLY A C 1
ATOM 636 O O . GLY A 1 86 ? -44.200 -22.274 29.157 1.00 94.50 86 GLY A O 1
ATOM 637 N N . ARG A 1 87 ? -45.904 -21.443 30.361 1.00 95.12 87 ARG A N 1
ATOM 638 C CA . ARG A 1 87 ? -45.505 -20.040 30.174 1.00 95.12 87 ARG A CA 1
ATOM 639 C C . ARG A 1 87 ? -44.176 -19.717 30.847 1.00 95.12 87 ARG A C 1
ATOM 641 O O . ARG A 1 87 ? -43.342 -19.065 30.225 1.00 95.12 87 ARG A O 1
ATOM 648 N N . ALA A 1 88 ? -43.955 -20.194 32.070 1.00 94.56 88 ALA A N 1
ATOM 649 C CA . ALA A 1 88 ? -42.692 -19.993 32.775 1.00 94.56 88 ALA A CA 1
ATOM 650 C C . ALA A 1 88 ? -41.515 -20.658 32.038 1.00 94.56 88 ALA A C 1
ATOM 652 O O . ALA A 1 88 ? -40.488 -20.016 31.811 1.00 94.56 88 ALA A O 1
ATOM 653 N N . LEU A 1 89 ? -41.678 -21.909 31.591 1.00 94.75 89 LEU A N 1
ATOM 654 C CA . LEU A 1 89 ? -40.659 -22.623 30.818 1.00 94.75 89 LEU A CA 1
ATOM 655 C C . LEU A 1 89 ? -40.331 -21.899 29.509 1.00 94.75 89 LEU A C 1
ATOM 657 O O . LEU A 1 89 ? -39.157 -21.708 29.190 1.00 94.75 89 LEU A O 1
ATOM 661 N N . LEU A 1 90 ? -41.356 -21.472 28.765 1.00 95.31 90 LEU A N 1
ATOM 662 C CA . LEU A 1 90 ? -41.179 -20.719 27.526 1.00 95.31 90 LEU A CA 1
ATOM 663 C C . LEU A 1 90 ? -40.420 -19.412 27.775 1.00 95.31 90 LEU A C 1
ATOM 665 O O . LEU A 1 90 ? -39.471 -19.117 27.052 1.00 95.31 90 LEU A O 1
ATOM 669 N N . ALA A 1 91 ? -40.793 -18.659 28.813 1.00 94.44 91 ALA A N 1
ATOM 670 C CA . ALA A 1 91 ? -40.128 -17.410 29.171 1.00 94.44 91 ALA A CA 1
ATOM 671 C C . ALA A 1 91 ? -38.642 -17.629 29.506 1.00 94.44 91 ALA A C 1
ATOM 673 O O . ALA A 1 91 ? -37.778 -16.933 28.967 1.00 94.44 91 ALA A O 1
ATOM 674 N N . HIS A 1 92 ? -38.320 -18.637 30.322 1.00 94.69 92 HIS A N 1
ATOM 675 C CA . HIS A 1 92 ? -36.932 -18.981 30.636 1.00 94.69 92 HIS A CA 1
ATOM 676 C C . HIS A 1 92 ? -36.151 -19.440 29.402 1.00 94.69 92 HIS A C 1
ATOM 678 O O . HIS A 1 92 ? -35.030 -18.983 29.178 1.00 94.69 92 HIS A O 1
ATOM 684 N N . TYR A 1 93 ? -36.748 -20.284 28.560 1.00 95.00 93 TYR A N 1
ATOM 685 C CA . TYR A 1 93 ? -36.128 -20.723 27.314 1.00 95.00 93 TYR A CA 1
ATOM 686 C C . TYR A 1 93 ? -35.828 -19.545 26.377 1.00 95.00 93 TYR A C 1
ATOM 688 O O . TYR A 1 93 ? -34.741 -19.479 25.804 1.00 95.00 93 TYR A O 1
ATOM 696 N N . ARG A 1 94 ? -36.755 -18.586 26.250 1.00 93.19 94 ARG A N 1
ATOM 697 C CA . ARG A 1 94 ? -36.561 -17.372 25.442 1.00 93.19 94 ARG A CA 1
ATOM 698 C C . ARG A 1 94 ? -35.464 -16.479 26.009 1.00 93.19 94 ARG A C 1
ATOM 700 O O . ARG A 1 94 ? -34.667 -15.960 25.235 1.00 93.19 94 ARG A O 1
ATOM 707 N N . SER A 1 95 ? -35.368 -16.357 27.333 1.00 93.06 95 SER A N 1
ATOM 708 C CA . SER A 1 95 ? -34.258 -15.643 27.974 1.00 93.06 95 SER A CA 1
ATOM 709 C C . SER A 1 95 ? -32.907 -16.283 27.641 1.00 93.06 95 SER A C 1
ATOM 711 O O . SER A 1 95 ? -31.982 -15.573 27.261 1.00 93.06 95 SER A O 1
ATOM 713 N N . ILE A 1 96 ? -32.800 -17.614 27.732 1.00 92.88 96 ILE A N 1
ATOM 714 C CA . ILE A 1 96 ? -31.576 -18.355 27.380 1.00 92.88 96 ILE A CA 1
ATOM 715 C C . ILE A 1 96 ? -31.239 -18.168 25.899 1.00 92.88 96 ILE A C 1
ATOM 717 O O . ILE A 1 96 ? -30.087 -17.920 25.548 1.00 92.88 96 ILE A O 1
ATOM 721 N N . GLN A 1 97 ? -32.242 -18.288 25.027 1.00 91.50 97 GLN A N 1
ATOM 722 C CA . GLN A 1 97 ? -32.058 -18.118 23.592 1.00 91.50 97 GLN A CA 1
ATOM 723 C C . GLN A 1 97 ? -31.542 -16.716 23.265 1.00 91.50 97 GLN A C 1
ATOM 725 O O . GLN A 1 97 ? -30.580 -16.612 22.514 1.00 91.50 97 GLN A O 1
ATOM 730 N N . LYS A 1 98 ? -32.111 -15.672 23.877 1.00 89.69 98 LYS A N 1
ATOM 731 C CA . LYS A 1 98 ? -31.659 -14.294 23.686 1.00 89.69 98 LYS A CA 1
ATOM 732 C C . LYS A 1 98 ? -30.195 -14.114 24.086 1.00 89.69 98 LYS A C 1
ATOM 734 O O . LYS A 1 98 ? -29.409 -13.638 23.283 1.00 89.69 98 LYS A O 1
ATOM 739 N N . SER A 1 99 ? -29.795 -14.586 25.270 1.00 89.50 99 SER A N 1
ATOM 740 C CA . SER A 1 99 ? -28.390 -14.502 25.698 1.00 89.50 99 SER A CA 1
ATOM 741 C C . SER A 1 99 ? -27.425 -15.212 24.739 1.00 89.50 99 SER A C 1
ATOM 743 O O . SER A 1 99 ? -26.289 -14.777 24.554 1.00 89.50 99 SER A O 1
ATOM 745 N N . LEU A 1 100 ? -27.859 -16.308 24.113 1.00 90.62 100 LEU A N 1
ATOM 746 C CA . LEU A 1 100 ? -27.050 -17.032 23.133 1.00 90.62 100 LEU A CA 1
ATOM 747 C C . LEU A 1 100 ? -27.073 -16.387 21.744 1.00 90.62 100 LEU A C 1
ATOM 749 O O . LEU A 1 100 ? -26.070 -16.464 21.044 1.00 90.62 100 LEU A O 1
ATOM 753 N N . GLU A 1 101 ? -28.163 -15.735 21.346 1.00 88.06 101 GLU A N 1
ATOM 754 C CA . GLU A 1 101 ? -28.212 -14.897 20.143 1.00 88.06 101 GLU A CA 1
ATOM 755 C C . GLU A 1 101 ? -27.242 -13.719 20.279 1.00 88.06 101 GLU A C 1
ATOM 757 O O . GLU A 1 101 ? -26.374 -13.570 19.421 1.00 88.06 101 GLU A O 1
ATOM 762 N N . ASP A 1 102 ? -27.276 -13.008 21.410 1.00 83.75 102 ASP A N 1
ATOM 763 C CA . ASP A 1 102 ? -26.327 -11.934 21.736 1.00 83.75 102 ASP A CA 1
ATOM 764 C C . ASP A 1 102 ? -24.871 -12.452 21.676 1.00 83.75 102 ASP A C 1
ATOM 766 O O . ASP A 1 102 ? -23.975 -11.818 21.117 1.00 83.75 102 ASP A O 1
ATOM 770 N N . THR A 1 103 ? -24.626 -13.667 22.186 1.00 87.19 103 THR A N 1
ATOM 771 C CA . THR A 1 103 ? -23.308 -14.323 22.091 1.00 87.19 103 THR A CA 1
ATOM 772 C C . THR A 1 103 ? -22.925 -14.635 20.640 1.00 87.19 103 THR A C 1
ATOM 774 O O . THR A 1 103 ? -21.775 -14.447 20.243 1.00 87.19 103 THR A O 1
ATOM 777 N N . GLY A 1 104 ? -23.868 -15.114 19.827 1.00 86.44 104 GLY A N 1
ATOM 778 C CA . GLY A 1 104 ? -23.657 -15.387 18.405 1.00 86.44 104 GLY A CA 1
ATOM 779 C C . GLY A 1 104 ? -23.323 -14.125 17.607 1.00 86.44 104 GLY A C 1
ATOM 780 O O . GLY A 1 104 ? -22.462 -14.171 16.726 1.00 86.44 104 GLY A O 1
ATOM 781 N N . GLU A 1 105 ? -23.935 -12.990 17.940 1.00 82.38 105 GLU A N 1
ATOM 782 C CA . GLU A 1 105 ? -23.598 -11.688 17.357 1.00 82.38 105 GLU A CA 1
ATOM 783 C C . GLU A 1 105 ? -22.160 -11.283 17.698 1.00 82.38 105 GLU A C 1
ATOM 785 O O . GLU A 1 105 ? -21.386 -10.977 16.789 1.00 82.38 105 GLU A O 1
ATOM 790 N N . ILE A 1 106 ? -21.754 -11.406 18.967 1.00 78.62 106 ILE A N 1
ATOM 791 C CA . ILE A 1 106 ? -20.375 -11.133 19.408 1.00 78.62 106 ILE A CA 1
ATOM 792 C C . ILE A 1 106 ? -19.369 -12.026 18.666 1.00 78.62 106 ILE A C 1
ATOM 794 O O . ILE A 1 106 ? -18.375 -11.532 18.132 1.00 78.62 106 ILE A O 1
ATOM 798 N N . LEU A 1 107 ? -19.631 -13.333 18.572 1.00 81.38 107 LEU A N 1
ATOM 799 C CA . LEU A 1 107 ? -18.758 -14.265 17.849 1.00 81.38 107 LEU A CA 1
ATOM 800 C C . LEU A 1 107 ? -18.691 -13.945 16.351 1.00 81.38 107 LEU A C 1
ATOM 802 O O . LEU A 1 107 ? -17.630 -14.057 15.738 1.00 81.38 107 LEU A O 1
ATOM 806 N N . SER A 1 108 ? -19.809 -13.526 15.753 1.00 81.56 108 SER A N 1
ATOM 807 C CA . SER A 1 108 ? -19.840 -13.078 14.357 1.00 81.56 108 SER A CA 1
ATOM 808 C C . SER A 1 108 ? -18.970 -11.841 14.162 1.00 81.56 108 SER A C 1
ATOM 810 O O . SER A 1 108 ? -18.218 -11.785 13.194 1.00 81.56 108 SER A O 1
ATOM 812 N N . MET A 1 109 ? -19.029 -10.868 15.076 1.00 72.94 109 MET A N 1
ATOM 813 C CA . MET A 1 109 ? -18.166 -9.684 15.036 1.00 72.94 109 MET A CA 1
ATOM 814 C C . MET A 1 109 ? -16.686 -10.069 15.131 1.00 72.94 109 MET A C 1
ATOM 816 O O . MET A 1 109 ? -15.900 -9.639 14.294 1.00 72.94 109 MET A O 1
ATOM 820 N N . GLN A 1 110 ? -16.318 -10.937 16.076 1.00 73.75 110 GLN A N 1
ATOM 821 C CA . GLN A 1 110 ? -14.936 -11.398 16.257 1.00 73.75 110 GLN A CA 1
ATOM 822 C C . GLN A 1 110 ? -14.399 -12.156 15.034 1.00 73.75 110 GLN A C 1
ATOM 824 O O . GLN A 1 110 ? -13.276 -11.926 14.593 1.00 73.75 110 GLN A O 1
ATOM 829 N N . LEU A 1 111 ? -15.198 -13.052 14.450 1.00 76.94 111 LEU A N 1
ATOM 830 C CA . LEU A 1 111 ? -14.789 -13.798 13.257 1.00 76.94 111 LEU A CA 1
ATOM 831 C C . LEU A 1 111 ? -14.703 -12.904 12.021 1.00 76.94 111 LEU A C 1
ATOM 833 O O . LEU A 1 111 ? -13.798 -13.087 11.207 1.00 76.94 111 LEU A O 1
ATOM 837 N N . ASN A 1 112 ? -15.619 -11.943 11.877 1.00 73.06 112 ASN A N 1
ATOM 838 C CA . ASN A 1 112 ? -15.526 -10.960 10.804 1.00 73.06 112 ASN A CA 1
ATOM 839 C C . ASN A 1 112 ? -14.324 -10.044 10.984 1.00 73.06 112 ASN A C 1
ATOM 841 O O . ASN A 1 112 ? -13.722 -9.694 9.983 1.00 73.06 112 ASN A O 1
ATOM 845 N N . GLU A 1 113 ? -13.904 -9.734 12.212 1.00 66.00 113 GLU A N 1
ATOM 846 C CA . GLU A 1 113 ? -12.671 -8.979 12.430 1.00 66.00 113 GLU A CA 1
ATOM 847 C C . GLU A 1 113 ? -11.472 -9.668 11.765 1.00 66.00 113 GLU A C 1
ATOM 849 O O . GLU A 1 113 ? -10.712 -9.015 11.058 1.00 66.00 113 GLU A O 1
ATOM 854 N N . VAL A 1 114 ? -11.352 -10.991 11.929 1.00 67.81 114 VAL A N 1
ATOM 855 C CA . VAL A 1 114 ? -10.296 -11.804 11.307 1.00 67.81 114 VAL A CA 1
ATOM 856 C C . VAL A 1 114 ? -10.503 -11.947 9.799 1.00 67.81 114 VAL A C 1
ATOM 858 O O . VAL A 1 114 ? -9.548 -11.885 9.029 1.00 67.81 114 VAL A O 1
ATOM 861 N N . TYR A 1 115 ? -11.742 -12.162 9.360 1.00 65.62 115 TYR A N 1
ATOM 862 C CA . TYR A 1 115 ? -12.071 -12.373 7.949 1.00 65.62 115 TYR A CA 1
ATOM 863 C C . TYR A 1 115 ? -11.888 -11.108 7.099 1.00 65.62 115 TYR A C 1
ATOM 865 O O . TYR A 1 115 ? -11.442 -11.192 5.954 1.00 65.62 115 TYR A O 1
ATOM 873 N N . ASP A 1 116 ? -12.218 -9.947 7.664 1.00 65.31 116 ASP A N 1
ATOM 874 C CA . ASP A 1 116 ? -12.043 -8.631 7.056 1.00 65.31 116 ASP A CA 1
ATOM 875 C C . ASP A 1 116 ? -10.651 -8.040 7.311 1.00 65.31 116 ASP A C 1
ATOM 877 O O . ASP A 1 116 ? -10.391 -6.949 6.801 1.00 65.31 116 ASP A O 1
ATOM 881 N N . MET A 1 117 ? -9.747 -8.746 8.021 1.00 59.94 117 MET A N 1
ATOM 882 C CA . MET A 1 117 ? -8.358 -8.302 8.177 1.00 59.94 117 MET A CA 1
ATOM 883 C C . MET A 1 117 ? -7.800 -7.942 6.801 1.00 59.94 117 MET A C 1
ATOM 885 O O . MET A 1 117 ? -7.767 -8.802 5.906 1.00 59.94 117 MET A O 1
ATOM 889 N N . PRO A 1 118 ? -7.354 -6.690 6.604 1.00 58.97 118 PRO A N 1
ATOM 890 C CA . PRO A 1 118 ? -6.828 -6.299 5.317 1.00 58.97 118 PRO A CA 1
ATOM 891 C C . PRO A 1 118 ? -5.628 -7.190 4.996 1.00 58.97 118 PRO A C 1
ATOM 893 O O . PRO A 1 118 ? -4.672 -7.295 5.767 1.00 58.97 118 PRO A O 1
ATOM 896 N N . LYS A 1 119 ? -5.666 -7.871 3.849 1.00 57.94 119 LYS A N 1
ATOM 897 C CA . LYS A 1 119 ? -4.450 -8.499 3.334 1.00 57.94 119 LYS A CA 1
ATOM 898 C C . LYS A 1 119 ? -3.470 -7.366 3.068 1.00 57.94 119 LYS A C 1
ATOM 900 O O . LYS A 1 119 ? -3.842 -6.419 2.383 1.00 57.94 119 LYS A O 1
ATOM 905 N N . LEU A 1 120 ? -2.258 -7.465 3.613 1.00 58.38 120 LEU A N 1
ATOM 906 C CA . LEU A 1 120 ? -1.182 -6.528 3.306 1.00 58.38 120 LEU A CA 1
ATOM 907 C C . LEU A 1 120 ? -0.964 -6.546 1.794 1.00 58.38 120 LEU A C 1
ATOM 909 O O . LEU A 1 120 ? -0.459 -7.527 1.252 1.00 58.38 120 LEU A O 1
ATOM 913 N N . LYS A 1 121 ? -1.435 -5.492 1.143 1.00 58.53 121 LYS A N 1
ATOM 914 C CA . LYS A 1 121 ? -1.304 -5.228 -0.281 1.00 58.53 121 LYS A CA 1
ATOM 915 C C . LYS A 1 121 ? -0.714 -3.837 -0.430 1.00 58.53 121 LYS A C 1
ATOM 917 O O . LYS A 1 121 ? -0.844 -3.017 0.476 1.00 58.53 121 LYS A O 1
ATOM 922 N N . GLY A 1 122 ? -0.058 -3.594 -1.557 1.00 64.50 122 GLY A N 1
ATOM 923 C CA . GLY A 1 122 ? 0.450 -2.263 -1.875 1.00 64.50 122 GLY A CA 1
ATOM 924 C C . GLY A 1 122 ? 1.605 -1.799 -0.978 1.00 64.50 122 GLY A C 1
ATOM 925 O O . GLY A 1 122 ? 2.408 -2.600 -0.499 1.00 64.50 122 GLY A O 1
ATOM 926 N N . SER A 1 123 ? 1.725 -0.479 -0.825 1.00 74.44 123 SER A N 1
ATOM 927 C CA . SER A 1 123 ? 2.839 0.175 -0.132 1.00 74.44 123 SER A CA 1
ATOM 928 C C . SER A 1 123 ? 2.710 0.112 1.393 1.00 74.44 123 SER A C 1
ATOM 930 O O . SER A 1 123 ? 1.656 -0.183 1.956 1.00 74.44 123 SER A O 1
ATOM 932 N N . THR A 1 124 ? 3.779 0.475 2.095 1.00 80.62 124 THR A N 1
ATOM 933 C CA . THR A 1 124 ? 3.775 0.675 3.546 1.00 80.62 124 THR A CA 1
ATOM 934 C C . THR A 1 124 ? 2.740 1.712 3.986 1.00 80.62 124 THR A C 1
ATOM 936 O O . THR A 1 124 ? 2.151 1.543 5.051 1.00 80.62 124 THR A O 1
ATOM 939 N N . MET A 1 125 ? 2.484 2.748 3.171 1.00 85.12 125 MET A N 1
ATOM 940 C CA . MET A 1 125 ? 1.424 3.739 3.402 1.00 85.12 125 MET A CA 1
ATOM 941 C C . MET A 1 125 ? 0.035 3.095 3.314 1.00 85.12 125 MET A C 1
ATOM 943 O O . MET A 1 125 ? -0.764 3.254 4.231 1.00 85.12 125 MET A O 1
ATOM 947 N N . ASP A 1 126 ? -0.225 2.330 2.251 1.00 82.38 126 ASP A N 1
ATOM 948 C CA . ASP A 1 126 ? -1.500 1.630 2.057 1.00 82.38 126 ASP A CA 1
ATOM 949 C C . ASP A 1 126 ? -1.790 0.669 3.218 1.00 82.38 126 ASP A C 1
ATOM 951 O O . ASP A 1 126 ? -2.865 0.682 3.818 1.00 82.38 126 ASP A O 1
ATOM 955 N N . ALA A 1 127 ? -0.775 -0.098 3.619 1.00 84.38 127 ALA A N 1
ATOM 956 C CA . ALA A 1 127 ? -0.882 -1.075 4.687 1.00 84.38 127 ALA A CA 1
ATOM 957 C C . ALA A 1 127 ? -1.338 -0.471 6.026 1.00 84.38 127 ALA A C 1
ATOM 959 O O . ALA A 1 127 ? -2.287 -0.981 6.624 1.00 84.38 127 ALA A O 1
ATOM 960 N N . TRP A 1 128 ? -0.703 0.602 6.515 1.00 89.25 128 TRP A N 1
ATOM 961 C CA . TRP A 1 128 ? -1.094 1.161 7.815 1.00 89.25 128 TRP A CA 1
ATOM 962 C C . TRP A 1 128 ? -2.436 1.893 7.751 1.00 89.25 128 TRP A C 1
ATOM 964 O O . TRP A 1 128 ? -3.194 1.794 8.712 1.00 89.25 128 TRP A O 1
ATOM 974 N N . VAL A 1 129 ? -2.753 2.580 6.644 1.00 91.12 129 VAL A N 1
ATOM 975 C CA . VAL A 1 129 ? -4.049 3.258 6.465 1.00 91.12 129 VAL A CA 1
ATOM 976 C C . VAL A 1 129 ? -5.178 2.232 6.484 1.00 91.12 129 VAL A C 1
ATOM 978 O O . VAL A 1 129 ? -6.161 2.419 7.199 1.00 91.12 129 VAL A O 1
ATOM 981 N N . ASN A 1 130 ? -5.011 1.119 5.765 1.00 88.94 130 ASN A N 1
ATOM 982 C CA . ASN A 1 130 ? -5.964 0.011 5.749 1.00 88.94 130 ASN A CA 1
ATOM 983 C C . ASN A 1 130 ? -6.151 -0.601 7.143 1.00 88.94 130 ASN A C 1
ATOM 985 O O . ASN A 1 130 ? -7.284 -0.811 7.578 1.00 88.94 130 ASN A O 1
ATOM 989 N N . MET A 1 131 ? -5.053 -0.858 7.862 1.00 89.44 131 MET A N 1
ATOM 990 C CA . MET A 1 131 ? -5.109 -1.378 9.234 1.00 89.44 131 MET A CA 1
ATOM 991 C C . MET A 1 131 ? -5.804 -0.399 10.183 1.00 89.44 131 MET A C 1
ATOM 993 O O . MET A 1 131 ? -6.678 -0.803 10.949 1.00 89.44 131 MET A O 1
ATOM 997 N N . ALA A 1 132 ? -5.444 0.885 10.123 1.00 92.50 132 ALA A N 1
ATOM 998 C CA . ALA A 1 132 ? -6.031 1.917 10.964 1.00 92.50 132 ALA A CA 1
ATOM 999 C C . ALA A 1 132 ? -7.533 2.041 10.702 1.00 92.50 132 ALA A C 1
ATOM 1001 O O . ALA A 1 132 ? -8.319 1.930 11.636 1.00 92.50 132 ALA A O 1
ATOM 1002 N N . GLN A 1 133 ? -7.948 2.176 9.440 1.00 91.38 133 GLN A N 1
ATOM 1003 C CA . GLN A 1 133 ? -9.361 2.285 9.084 1.00 91.38 133 GLN A CA 1
ATOM 1004 C C . GLN A 1 133 ? -10.170 1.080 9.576 1.00 91.38 133 GLN A C 1
ATOM 1006 O O . GLN A 1 133 ? -11.231 1.267 10.166 1.00 91.38 133 GLN A O 1
ATOM 1011 N N . HIS A 1 134 ? -9.666 -0.142 9.361 1.00 89.00 134 HIS A N 1
ATOM 1012 C CA . HIS A 1 134 ? -10.332 -1.373 9.795 1.00 89.00 134 HIS A CA 1
ATOM 1013 C C . HIS A 1 134 ? -10.542 -1.400 11.309 1.00 89.00 134 HIS A C 1
ATOM 1015 O O . HIS A 1 134 ? -11.671 -1.510 11.783 1.00 89.00 134 HIS A O 1
ATOM 1021 N N . HIS A 1 135 ? -9.468 -1.238 12.084 1.00 90.81 135 HIS A N 1
ATOM 1022 C CA . HIS A 1 135 ? -9.552 -1.329 13.539 1.00 90.81 135 HIS A CA 1
ATOM 1023 C C . HIS A 1 135 ? -10.350 -0.172 14.160 1.00 90.81 135 HIS A C 1
ATOM 1025 O O . HIS A 1 135 ? -11.147 -0.417 15.069 1.00 90.81 135 HIS A O 1
ATOM 1031 N N . LEU A 1 136 ? -10.208 1.056 13.646 1.00 91.75 136 LEU A N 1
ATOM 1032 C CA . LEU A 1 136 ? -11.006 2.201 14.094 1.00 91.75 136 LEU A CA 1
ATOM 1033 C C . LEU A 1 136 ? -12.497 1.987 13.786 1.00 91.75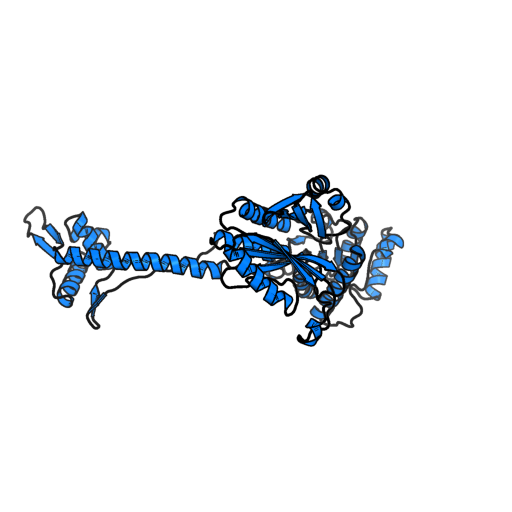 136 LEU A C 1
ATOM 1035 O O . LEU A 1 136 ? -13.334 2.230 14.651 1.00 91.75 136 LEU A O 1
ATOM 1039 N N . ALA A 1 137 ? -12.846 1.455 12.608 1.00 87.44 137 ALA A N 1
ATOM 1040 C CA . ALA A 1 137 ? -14.231 1.120 12.260 1.00 87.44 137 ALA A CA 1
ATOM 1041 C C . ALA A 1 137 ? -14.812 -0.005 13.140 1.00 87.44 137 ALA A C 1
ATOM 1043 O O . ALA A 1 137 ? -16.013 -0.022 13.411 1.00 87.44 137 ALA A O 1
ATOM 1044 N N . CYS A 1 138 ? -13.968 -0.909 13.647 1.00 86.25 138 CYS A N 1
ATOM 1045 C CA . CYS A 1 138 ? -14.335 -1.896 14.668 1.00 86.25 138 CYS A CA 1
ATOM 1046 C C . CYS A 1 138 ? -14.420 -1.312 16.094 1.00 86.25 138 CYS A C 1
ATOM 1048 O O . CYS A 1 138 ? -14.600 -2.065 17.051 1.00 86.25 138 CYS A O 1
ATOM 1050 N N . GLY A 1 139 ? -14.282 0.006 16.262 1.00 89.38 139 GLY A N 1
ATOM 1051 C CA . GLY A 1 139 ? -14.365 0.679 17.557 1.00 89.38 139 GLY A CA 1
ATOM 1052 C C . GLY A 1 139 ? -13.105 0.552 18.417 1.00 89.38 139 GLY A C 1
ATOM 1053 O O . GLY A 1 139 ? -13.166 0.843 19.612 1.00 89.38 139 GLY A O 1
ATOM 1054 N N . LYS A 1 140 ? -11.971 0.119 17.849 1.00 92.56 140 LYS A N 1
ATOM 1055 C CA . LYS A 1 140 ? -10.706 -0.023 18.581 1.00 92.56 140 LYS A CA 1
ATOM 1056 C C . LYS A 1 140 ? -9.906 1.272 18.533 1.00 92.56 140 LYS A C 1
ATOM 1058 O O . LYS A 1 140 ? -9.726 1.851 17.470 1.00 92.56 140 LYS A O 1
ATOM 1063 N N . GLU A 1 141 ? -9.406 1.693 19.687 1.00 95.75 141 GLU A N 1
ATOM 1064 C CA . GLU A 1 141 ? -8.475 2.817 19.806 1.00 95.75 141 GLU A CA 1
ATOM 1065 C C . GLU A 1 141 ? -7.060 2.340 19.433 1.00 95.75 141 GLU A C 1
ATOM 1067 O O . GLU A 1 141 ? -6.677 1.211 19.765 1.00 95.75 141 GLU A O 1
ATOM 1072 N N . LEU A 1 142 ? -6.280 3.186 18.763 1.00 97.50 142 LEU A N 1
ATOM 1073 C CA . LEU A 1 142 ? -4.946 2.834 18.270 1.00 97.50 142 LEU A CA 1
ATOM 1074 C C . LEU A 1 142 ? -3.921 3.909 18.629 1.00 97.50 142 LEU A C 1
ATOM 1076 O O . LEU A 1 142 ? -4.265 5.026 19.004 1.00 97.50 142 LEU A O 1
ATOM 1080 N N . VAL A 1 143 ? -2.644 3.577 18.472 1.00 97.94 143 VAL A N 1
ATOM 1081 C CA . VAL A 1 143 ? -1.538 4.534 18.503 1.00 97.94 143 VAL A CA 1
ATOM 1082 C C . VAL A 1 143 ? -0.634 4.295 17.301 1.00 97.94 143 VAL A C 1
ATOM 1084 O O . VAL A 1 143 ? -0.248 3.159 17.013 1.00 97.94 143 VAL A O 1
ATOM 1087 N N . LEU A 1 144 ? -0.294 5.377 16.604 1.00 97.31 144 LEU A N 1
ATOM 1088 C CA . LEU A 1 144 ? 0.636 5.382 15.485 1.00 97.31 144 LEU A CA 1
ATOM 1089 C C . LEU A 1 144 ? 1.961 6.003 15.919 1.00 97.31 144 LEU A C 1
ATOM 1091 O O . LEU A 1 144 ? 2.025 7.186 16.243 1.00 97.31 144 LEU A O 1
ATOM 1095 N N . ALA A 1 145 ? 3.029 5.214 15.884 1.00 96.38 145 ALA A N 1
ATOM 1096 C CA . ALA A 1 145 ? 4.391 5.706 16.029 1.00 96.38 145 ALA A CA 1
ATOM 1097 C C . ALA A 1 145 ? 5.023 5.891 14.648 1.00 96.38 145 ALA A C 1
ATOM 1099 O O . ALA A 1 145 ? 5.067 4.948 13.858 1.00 96.38 145 ALA A O 1
ATOM 1100 N N . THR A 1 146 ? 5.543 7.085 14.370 1.00 94.50 146 THR A N 1
ATOM 1101 C CA . THR A 1 146 ? 6.213 7.433 13.111 1.00 94.50 146 THR A CA 1
ATOM 1102 C C . THR A 1 146 ? 7.619 7.942 13.395 1.00 94.50 146 THR A C 1
ATOM 1104 O O . THR A 1 146 ? 7.787 8.871 14.176 1.00 94.50 146 THR A O 1
ATOM 1107 N N . VAL A 1 147 ? 8.636 7.381 12.741 1.00 91.44 147 VAL A N 1
ATOM 1108 C CA . VAL A 1 147 ? 9.988 7.957 12.745 1.00 91.44 147 VAL A CA 1
ATOM 1109 C C . VAL A 1 147 ? 9.978 9.217 11.886 1.00 91.44 147 VAL A C 1
ATOM 1111 O O . VAL A 1 147 ? 9.770 9.123 10.677 1.00 91.44 147 VAL A O 1
ATOM 1114 N N . THR A 1 148 ? 10.197 10.387 12.476 1.00 87.69 148 THR A N 1
ATOM 1115 C CA . THR A 1 148 ? 10.076 11.679 11.774 1.00 87.69 148 THR A CA 1
ATOM 1116 C C . THR A 1 148 ? 11.422 12.318 11.463 1.00 87.69 148 THR A C 1
ATOM 1118 O O . THR A 1 148 ? 11.563 12.991 10.442 1.00 87.69 148 THR A O 1
ATOM 1121 N N . ALA A 1 149 ? 12.433 12.055 12.291 1.00 80.06 149 ALA A N 1
ATOM 1122 C CA . ALA A 1 149 ? 13.790 12.538 12.088 1.00 80.06 149 ALA A CA 1
ATOM 1123 C C . ALA A 1 149 ? 14.825 11.486 12.501 1.00 80.06 149 ALA A C 1
ATOM 1125 O O . ALA A 1 149 ? 14.592 10.660 13.387 1.00 80.06 149 ALA A O 1
ATOM 1126 N N . ARG A 1 150 ? 15.982 11.536 11.838 1.00 74.56 150 ARG A N 1
ATOM 1127 C CA . ARG A 1 150 ? 17.160 10.729 12.155 1.00 74.56 150 ARG A CA 1
ATOM 1128 C C . ARG A 1 150 ? 18.414 11.578 11.997 1.00 74.56 150 ARG A C 1
ATOM 1130 O O . ARG A 1 150 ? 18.558 12.261 10.987 1.00 74.56 150 ARG A O 1
ATOM 1137 N N . SER A 1 151 ? 19.352 11.438 12.924 1.00 66.75 151 SER A N 1
ATOM 1138 C CA . SER A 1 151 ? 20.750 11.832 12.733 1.00 66.75 151 SER A CA 1
ATOM 1139 C C . SER A 1 151 ? 21.682 10.656 13.050 1.00 66.75 151 SER A C 1
ATOM 1141 O O . SER A 1 151 ? 21.322 9.750 13.800 1.00 66.75 151 SER A O 1
ATOM 1143 N N . GLY A 1 152 ? 22.865 10.621 12.434 1.00 58.75 152 GLY A N 1
ATOM 1144 C CA . GLY A 1 152 ? 23.816 9.512 12.593 1.00 58.75 152 GLY A CA 1
ATOM 1145 C C . GLY A 1 152 ? 23.405 8.206 11.888 1.00 58.75 152 GLY A C 1
ATOM 1146 O O . GLY A 1 152 ? 22.664 8.216 10.901 1.00 58.75 152 GLY A O 1
ATOM 1147 N N . SER A 1 153 ? 23.902 7.073 12.393 1.00 51.81 153 SER A N 1
ATOM 1148 C CA . SER A 1 153 ? 23.821 5.728 11.787 1.00 51.81 153 SER A CA 1
ATOM 1149 C C . SER A 1 153 ? 22.594 4.910 12.228 1.00 51.81 153 SER A C 1
ATOM 1151 O O . SER A 1 153 ? 22.645 3.679 12.274 1.00 51.81 153 SER A O 1
ATOM 1153 N N . ALA A 1 154 ? 21.478 5.565 12.563 1.00 51.56 154 ALA A N 1
ATOM 1154 C CA . ALA A 1 154 ? 20.311 4.865 13.099 1.00 51.56 154 ALA A CA 1
ATOM 1155 C C . ALA A 1 154 ? 19.619 3.948 12.050 1.00 51.56 154 ALA A C 1
ATOM 1157 O O . ALA A 1 154 ? 19.630 4.250 10.852 1.00 51.56 154 ALA A O 1
ATOM 1158 N N . PRO A 1 155 ? 18.972 2.841 12.468 1.00 46.81 155 PRO A N 1
ATOM 1159 C CA . PRO A 1 155 ? 18.678 1.683 11.609 1.00 46.81 155 PRO A CA 1
ATOM 1160 C C . PRO A 1 155 ? 17.584 1.864 10.539 1.00 46.81 155 PRO A C 1
ATOM 1162 O O . PRO A 1 155 ? 17.555 1.096 9.578 1.00 46.81 155 PRO A O 1
ATOM 1165 N N . ARG A 1 156 ? 16.679 2.849 10.655 1.00 55.28 156 ARG A N 1
ATOM 1166 C CA . ARG A 1 156 ? 15.641 3.135 9.640 1.00 55.28 156 ARG A CA 1
ATOM 1167 C C . ARG A 1 156 ? 15.512 4.631 9.364 1.00 55.28 156 ARG A C 1
ATOM 1169 O O . ARG A 1 156 ? 15.676 5.447 10.263 1.00 55.28 156 ARG A O 1
ATOM 1176 N N . GLY A 1 157 ? 15.234 4.979 8.106 1.00 63.59 157 GLY A N 1
ATOM 1177 C CA . GLY A 1 157 ? 14.980 6.361 7.690 1.00 63.59 157 GLY A CA 1
ATOM 1178 C C . GLY A 1 157 ? 13.600 6.865 8.127 1.00 63.59 157 GLY A C 1
ATOM 1179 O O . GLY A 1 157 ? 12.723 6.070 8.472 1.00 63.59 157 GLY A O 1
ATOM 1180 N N . ALA A 1 158 ? 13.401 8.186 8.073 1.00 74.88 158 ALA A N 1
ATOM 1181 C CA . ALA A 1 158 ? 12.110 8.818 8.347 1.00 74.88 158 ALA A CA 1
ATOM 1182 C C . ALA A 1 158 ? 10.970 8.172 7.532 1.00 74.88 158 ALA A C 1
ATOM 1184 O O . ALA A 1 158 ? 11.183 7.689 6.416 1.00 74.88 158 ALA A O 1
ATOM 1185 N N . GLY A 1 159 ? 9.758 8.148 8.084 1.00 81.31 159 GLY A N 1
ATOM 1186 C CA . GLY A 1 159 ? 8.561 7.535 7.500 1.00 81.31 159 GLY A CA 1
ATOM 1187 C C . GLY A 1 159 ? 8.324 6.070 7.883 1.00 81.31 159 GLY A C 1
ATOM 1188 O O . GLY A 1 159 ? 7.277 5.527 7.536 1.00 81.31 159 GLY A O 1
ATOM 1189 N N . ALA A 1 160 ? 9.244 5.422 8.607 1.00 87.62 160 ALA A N 1
ATOM 1190 C CA . ALA A 1 160 ? 8.978 4.115 9.207 1.00 87.62 160 ALA A CA 1
ATOM 1191 C C . ALA A 1 160 ? 7.877 4.242 10.274 1.00 87.62 160 ALA A C 1
ATOM 1193 O O . ALA A 1 160 ? 7.937 5.141 11.115 1.00 87.62 160 ALA A O 1
ATOM 1194 N N . ARG A 1 161 ? 6.878 3.354 10.238 1.00 92.12 161 ARG A N 1
ATOM 1195 C CA . ARG A 1 161 ? 5.709 3.408 11.123 1.00 92.12 161 ARG A CA 1
ATOM 1196 C C . ARG A 1 161 ? 5.463 2.099 11.850 1.00 92.12 161 ARG A C 1
ATOM 1198 O O . ARG A 1 161 ? 5.731 1.027 11.312 1.00 92.12 161 ARG A O 1
ATOM 1205 N N . MET A 1 162 ? 4.897 2.206 13.045 1.00 93.56 162 MET A N 1
ATOM 1206 C CA . MET A 1 162 ? 4.360 1.100 13.827 1.00 93.56 162 MET A CA 1
ATOM 1207 C C . MET A 1 162 ? 2.963 1.469 14.319 1.00 93.56 162 MET A C 1
ATOM 1209 O O . MET A 1 162 ? 2.767 2.548 14.872 1.00 93.56 162 MET A O 1
ATOM 1213 N N . LEU A 1 163 ? 2.010 0.563 14.122 1.00 96.00 163 LEU A N 1
ATOM 1214 C CA . LEU A 1 163 ? 0.644 0.686 14.614 1.00 96.00 163 LEU A CA 1
ATOM 1215 C C . LEU A 1 163 ? 0.456 -0.266 15.797 1.00 96.00 163 LEU A C 1
ATOM 1217 O O . LEU A 1 163 ? 0.770 -1.456 15.698 1.00 96.00 163 LEU A O 1
ATOM 1221 N N . VAL A 1 164 ? -0.046 0.260 16.909 1.00 96.50 164 VAL A N 1
ATOM 1222 C CA . VAL A 1 164 ? -0.188 -0.454 18.182 1.00 96.50 164 VAL A CA 1
ATOM 1223 C C . VAL A 1 164 ? -1.624 -0.311 18.680 1.00 96.50 164 VAL A C 1
ATOM 1225 O O . VAL A 1 164 ? -2.189 0.779 18.638 1.00 96.50 164 VAL A O 1
ATOM 1228 N N . GLY A 1 165 ? -2.212 -1.412 19.141 1.00 95.31 165 GLY A N 1
ATOM 1229 C CA . GLY A 1 165 ? -3.511 -1.438 19.814 1.00 95.31 165 GLY A CA 1
ATOM 1230 C C . GLY A 1 165 ? -3.386 -1.911 21.262 1.00 95.31 165 GLY A C 1
ATOM 1231 O O . GLY A 1 165 ? -2.288 -2.058 21.798 1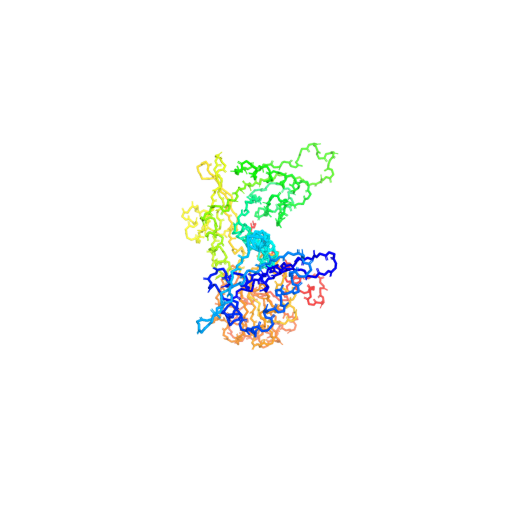.00 95.31 165 GLY A O 1
ATOM 1232 N N . SER A 1 166 ? -4.520 -2.207 21.899 1.00 91.56 166 SER A N 1
ATOM 1233 C CA . SER A 1 166 ? -4.563 -2.672 23.297 1.00 91.56 166 SER A CA 1
ATOM 1234 C C . SER A 1 166 ? -3.867 -4.016 23.540 1.00 91.56 166 SER A C 1
ATOM 1236 O O . SER A 1 166 ? -3.491 -4.311 24.670 1.00 91.56 166 SER A O 1
ATOM 1238 N N . GLU A 1 167 ? -3.707 -4.829 22.495 1.00 88.38 167 GLU A N 1
ATOM 1239 C CA . GLU A 1 167 ? -3.057 -6.147 22.546 1.00 88.38 167 GLU A CA 1
ATOM 1240 C C . GLU A 1 167 ? -1.573 -6.097 22.132 1.00 88.38 167 GLU A C 1
ATOM 1242 O O . GLU A 1 167 ? -0.912 -7.131 22.065 1.00 88.38 167 GLU A O 1
ATOM 1247 N N . GLY A 1 168 ? -1.034 -4.898 21.884 1.00 89.56 168 GLY A N 1
ATOM 1248 C CA . GLY A 1 168 ? 0.333 -4.684 21.417 1.00 89.56 168 GLY A CA 1
ATOM 1249 C C . GLY A 1 168 ? 0.400 -4.340 19.931 1.00 89.56 168 GLY A C 1
ATOM 1250 O O . GLY A 1 168 ? -0.530 -3.765 19.356 1.00 89.56 168 GLY A O 1
ATOM 1251 N N . ARG A 1 169 ? 1.546 -4.623 19.310 1.00 92.19 169 ARG A N 1
ATOM 1252 C CA . ARG A 1 169 ? 1.812 -4.274 17.910 1.00 92.19 169 ARG A CA 1
ATOM 1253 C C . ARG A 1 169 ? 0.868 -4.993 16.940 1.00 92.19 169 ARG A C 1
ATOM 1255 O O . ARG A 1 169 ? 0.841 -6.217 16.882 1.00 92.19 169 ARG A O 1
ATOM 1262 N N . ILE A 1 170 ? 0.188 -4.210 16.105 1.00 91.00 170 ILE A N 1
ATOM 1263 C CA . ILE A 1 170 ? -0.679 -4.687 15.019 1.00 91.00 170 ILE A CA 1
ATOM 1264 C C . ILE A 1 170 ? 0.106 -4.767 13.710 1.00 91.00 170 ILE A C 1
ATOM 1266 O O . ILE A 1 170 ? 0.006 -5.744 12.971 1.00 91.00 170 ILE A O 1
ATOM 1270 N N . TRP A 1 171 ? 0.892 -3.730 13.407 1.00 90.88 171 TRP A N 1
ATOM 1271 C CA . TRP A 1 171 ? 1.576 -3.626 12.123 1.00 90.88 171 TRP A CA 1
ATOM 1272 C C . TRP A 1 171 ? 2.859 -2.796 12.193 1.00 90.88 171 TRP A C 1
ATOM 1274 O O . TRP A 1 171 ? 2.991 -1.880 13.004 1.00 90.88 171 TRP A O 1
ATOM 1284 N N . GLY A 1 172 ? 3.776 -3.083 11.268 1.00 87.56 172 GLY A N 1
ATOM 1285 C CA . GLY A 1 172 ? 4.914 -2.227 10.961 1.00 87.56 172 GLY A CA 1
ATOM 1286 C C . GLY A 1 172 ? 6.045 -2.292 11.980 1.00 87.56 172 GLY A C 1
ATOM 1287 O O . GLY A 1 172 ? 6.069 -3.107 12.902 1.00 87.56 172 GLY A O 1
ATOM 1288 N N . THR A 1 173 ? 7.035 -1.434 11.774 1.00 87.75 173 THR A N 1
ATOM 1289 C CA . THR A 1 173 ? 8.134 -1.238 12.711 1.00 87.75 173 THR A CA 1
ATOM 1290 C C . THR A 1 173 ? 8.808 0.119 12.502 1.00 87.75 173 THR A C 1
ATOM 1292 O O . THR A 1 173 ? 8.975 0.580 11.369 1.00 87.75 173 THR A O 1
ATOM 1295 N N . VAL A 1 174 ? 9.238 0.735 13.606 1.00 85.12 174 VAL A N 1
ATOM 1296 C CA . VAL A 1 174 ? 10.041 1.967 13.638 1.00 85.12 174 VAL A CA 1
ATOM 1297 C C . VAL A 1 174 ? 11.552 1.708 13.549 1.00 85.12 174 VAL A C 1
ATOM 1299 O O . VAL A 1 174 ? 12.330 2.650 13.462 1.00 85.12 174 VAL A O 1
ATOM 1302 N N . GLY A 1 175 ? 12.009 0.451 13.567 1.00 74.88 175 GLY A N 1
ATOM 1303 C CA . GLY A 1 175 ? 13.438 0.135 13.655 1.00 74.88 175 GLY A CA 1
ATOM 1304 C C . GLY A 1 175 ? 13.718 -1.355 13.820 1.00 74.88 175 GLY A C 1
ATOM 1305 O O . GLY A 1 175 ? 12.853 -2.173 13.562 1.00 74.88 175 GLY A O 1
ATOM 1306 N N . GLY A 1 176 ? 14.932 -1.722 14.217 1.00 68.19 176 GLY A N 1
ATOM 1307 C CA . GLY A 1 176 ? 15.252 -3.072 14.686 1.00 68.19 176 GLY A CA 1
ATOM 1308 C C . GLY A 1 176 ? 15.755 -3.006 16.127 1.00 68.19 176 GLY A C 1
ATOM 1309 O O . GLY A 1 176 ? 16.444 -2.048 16.477 1.00 68.19 176 GLY A O 1
ATOM 1310 N N . GLY A 1 177 ? 15.431 -3.997 16.956 1.00 72.12 177 GLY A N 1
ATOM 1311 C CA . GLY A 1 177 ? 16.019 -4.154 18.294 1.00 72.12 177 GLY A CA 1
ATOM 1312 C C . GLY A 1 177 ? 15.257 -3.431 19.412 1.00 72.12 177 GLY A C 1
ATOM 1313 O O . GLY A 1 177 ? 14.028 -3.367 19.404 1.00 72.12 177 GLY A O 1
ATOM 1314 N N . LEU A 1 178 ? 15.974 -2.908 20.416 1.00 71.88 178 LEU A N 1
ATOM 1315 C CA . LEU A 1 178 ? 15.364 -2.387 21.656 1.00 71.88 178 LEU A CA 1
ATOM 1316 C C . LEU A 1 178 ? 14.437 -1.185 21.448 1.00 71.88 178 LEU A C 1
ATOM 1318 O O . LEU A 1 178 ? 13.414 -1.103 22.131 1.00 71.88 178 LEU A O 1
ATOM 1322 N N . ILE A 1 179 ? 14.745 -0.298 20.490 1.00 82.31 179 ILE A N 1
ATOM 1323 C CA . ILE A 1 179 ? 13.880 0.851 20.164 1.00 82.31 179 ILE A CA 1
ATOM 1324 C C . ILE A 1 179 ? 12.470 0.367 19.837 1.00 82.31 179 ILE A C 1
ATOM 1326 O O . ILE A 1 179 ? 11.497 0.985 20.261 1.00 82.31 179 ILE A O 1
ATOM 1330 N N . GLU A 1 180 ? 12.329 -0.748 19.117 1.00 85.81 180 GLU A N 1
ATOM 1331 C CA . GLU A 1 180 ? 11.013 -1.247 18.734 1.00 85.81 180 GLU A CA 1
ATOM 1332 C C . GLU A 1 180 ? 10.175 -1.631 19.954 1.00 85.81 180 GLU A C 1
ATOM 1334 O O . GLU A 1 180 ? 8.996 -1.285 20.028 1.00 85.81 180 GLU A O 1
ATOM 1339 N N . ARG A 1 181 ? 10.781 -2.334 20.919 1.00 85.31 181 ARG A N 1
ATOM 1340 C CA . ARG A 1 181 ? 10.078 -2.765 22.128 1.00 85.31 181 ARG A CA 1
ATOM 1341 C C . ARG A 1 181 ? 9.743 -1.582 23.027 1.00 85.31 181 ARG A C 1
ATOM 1343 O O . ARG A 1 181 ? 8.638 -1.517 23.556 1.00 85.31 181 ARG A O 1
ATOM 1350 N N . GLN A 1 182 ? 10.669 -0.641 23.185 1.00 89.25 182 GLN A N 1
ATOM 1351 C CA . GLN A 1 182 ? 10.430 0.557 23.985 1.00 89.25 182 GLN A CA 1
ATOM 1352 C C . GLN A 1 182 ? 9.361 1.453 23.350 1.00 89.25 182 GLN A C 1
ATOM 1354 O O . GLN A 1 182 ? 8.497 1.965 24.055 1.00 89.25 182 GLN A O 1
ATOM 1359 N N . THR A 1 183 ? 9.360 1.577 22.021 1.00 93.00 183 THR A N 1
ATOM 1360 C CA . THR A 1 183 ? 8.317 2.304 21.285 1.00 93.00 183 THR A CA 1
ATOM 1361 C C . THR A 1 183 ? 6.955 1.653 21.470 1.00 93.00 183 THR A C 1
ATOM 1363 O O . THR A 1 183 ? 5.985 2.354 21.730 1.00 93.00 183 THR A O 1
ATOM 1366 N N . GLU A 1 184 ? 6.867 0.324 21.398 1.00 93.06 184 GLU A N 1
ATOM 1367 C CA . GLU A 1 184 ? 5.613 -0.392 21.646 1.00 93.06 184 GLU A CA 1
ATOM 1368 C C . GLU A 1 184 ? 5.077 -0.134 23.064 1.00 93.06 184 GLU A C 1
ATOM 1370 O O . GLU A 1 184 ? 3.890 0.142 23.231 1.00 93.06 184 GLU A O 1
ATOM 1375 N N . LEU A 1 185 ? 5.946 -0.156 24.083 1.00 91.88 185 LEU A N 1
ATOM 1376 C CA . LEU A 1 185 ? 5.560 0.159 25.463 1.00 91.88 185 LEU A CA 1
ATOM 1377 C C . LEU A 1 185 ? 5.069 1.607 25.609 1.00 91.88 185 LEU A C 1
ATOM 1379 O O . LEU A 1 185 ? 4.026 1.829 26.223 1.00 91.88 185 LEU A O 1
ATOM 1383 N N . LEU A 1 186 ? 5.769 2.569 25.001 1.00 95.06 186 LEU A N 1
ATOM 1384 C CA . LEU A 1 186 ? 5.355 3.976 24.969 1.00 95.06 186 LEU A CA 1
ATOM 1385 C C . LEU A 1 186 ? 4.016 4.163 24.251 1.00 95.06 186 LEU A C 1
ATOM 1387 O O . LEU A 1 186 ? 3.190 4.955 24.690 1.00 95.06 186 LEU A O 1
ATOM 1391 N N . CYS A 1 187 ? 3.769 3.413 23.176 1.00 96.81 187 CYS A N 1
ATOM 1392 C CA . CYS A 1 187 ? 2.481 3.441 22.491 1.00 96.81 187 CYS A CA 1
ATOM 1393 C C . CYS A 1 187 ? 1.360 2.902 23.385 1.00 96.81 187 CYS A C 1
ATOM 1395 O O . CYS A 1 187 ? 0.276 3.474 23.422 1.00 96.81 187 CYS A O 1
ATOM 1397 N N . MET A 1 188 ? 1.608 1.836 24.150 1.00 94.31 188 MET A N 1
ATOM 1398 C CA . MET A 1 188 ? 0.616 1.329 25.104 1.00 94.31 188 MET A CA 1
ATOM 1399 C C . MET A 1 188 ? 0.340 2.308 26.255 1.00 94.31 188 MET A C 1
ATOM 1401 O O . MET A 1 188 ? -0.772 2.327 26.782 1.00 94.31 188 MET A O 1
ATOM 1405 N N . GLU A 1 189 ? 1.320 3.117 26.657 1.00 94.69 189 GLU A N 1
ATOM 1406 C CA . GLU A 1 189 ? 1.129 4.205 27.623 1.00 94.69 189 GLU A CA 1
ATOM 1407 C C . GLU A 1 189 ? 0.310 5.353 27.017 1.00 94.69 189 GLU A C 1
ATOM 1409 O O . GLU A 1 189 ? -0.714 5.733 27.586 1.00 94.69 189 GLU A O 1
ATOM 1414 N N . ALA A 1 190 ? 0.667 5.808 25.812 1.00 95.81 190 ALA A N 1
ATOM 1415 C CA . ALA A 1 190 ? -0.091 6.804 25.052 1.00 95.81 190 ALA A CA 1
ATOM 1416 C C . ALA A 1 190 ? -1.561 6.396 24.854 1.00 95.81 190 ALA A C 1
ATOM 1418 O O . ALA A 1 190 ? -2.457 7.229 24.959 1.00 95.81 190 ALA A O 1
ATOM 1419 N N . LEU A 1 191 ? -1.826 5.103 24.634 1.00 95.50 191 LEU A N 1
ATOM 1420 C CA . LEU A 1 191 ? -3.180 4.565 24.493 1.00 95.50 191 LEU A CA 1
ATOM 1421 C C . LEU A 1 191 ? -3.999 4.692 25.791 1.00 95.50 191 LEU A C 1
ATOM 1423 O O . LEU A 1 191 ? -5.201 4.950 25.741 1.00 95.50 191 LEU A O 1
ATOM 1427 N N . LYS A 1 192 ? -3.360 4.522 26.957 1.00 94.19 192 LYS A N 1
ATOM 1428 C CA . LYS A 1 192 ? -4.010 4.698 28.269 1.00 94.19 192 LYS A CA 1
ATOM 1429 C C . LYS A 1 192 ? -4.283 6.168 28.564 1.00 94.19 192 LYS A C 1
ATOM 1431 O O . LYS A 1 192 ? -5.346 6.494 29.084 1.00 94.19 192 LYS A O 1
ATOM 1436 N N . GLU A 1 193 ? -3.326 7.031 28.240 1.00 94.31 193 GLU A N 1
ATOM 1437 C CA . GLU A 1 193 ? -3.403 8.472 28.494 1.00 94.31 193 GLU A CA 1
ATOM 1438 C C . GLU A 1 193 ? -4.221 9.231 27.442 1.00 94.31 193 GLU A C 1
ATOM 1440 O O . GLU A 1 193 ? -4.645 10.354 27.703 1.00 94.31 193 GLU A O 1
ATOM 1445 N N . LYS A 1 194 ? -4.478 8.608 26.284 1.00 95.12 194 LYS A N 1
ATOM 1446 C CA . LYS A 1 194 ? -5.206 9.175 25.139 1.00 95.12 194 LYS A CA 1
ATOM 1447 C C . LYS A 1 194 ? -4.604 10.489 24.640 1.00 95.12 194 LYS A C 1
ATOM 1449 O O . LYS A 1 194 ? -5.321 11.462 24.427 1.00 95.12 194 LYS A O 1
ATOM 1454 N N . ARG A 1 195 ? -3.278 10.516 24.491 1.00 93.75 195 ARG A N 1
ATOM 1455 C CA . ARG A 1 195 ? -2.535 11.689 24.012 1.00 93.75 195 ARG A CA 1
ATOM 1456 C C . ARG A 1 195 ? -1.321 11.295 23.182 1.00 93.75 195 ARG A C 1
ATOM 1458 O O . ARG A 1 195 ? -0.704 10.258 23.441 1.00 93.75 195 ARG A O 1
ATOM 1465 N N . GLY A 1 196 ? -0.946 12.151 22.238 1.00 95.38 196 GLY A N 1
ATOM 1466 C CA . GLY A 1 196 ? 0.316 12.054 21.517 1.00 95.38 196 GLY A CA 1
ATOM 1467 C C . GLY A 1 196 ? 1.491 12.726 22.237 1.00 95.38 196 GLY A C 1
ATOM 1468 O O . GLY A 1 196 ? 1.322 13.490 23.190 1.00 95.38 196 GLY A O 1
ATOM 1469 N N . PHE A 1 197 ? 2.708 12.419 21.789 1.00 95.69 197 PHE A N 1
ATOM 1470 C CA . PHE A 1 197 ? 3.953 13.083 22.199 1.00 95.69 197 PHE A CA 1
ATOM 1471 C C . PHE A 1 197 ? 5.099 12.767 21.225 1.00 95.69 197 PHE A C 1
ATOM 1473 O O . PHE A 1 197 ? 5.044 11.808 20.454 1.00 95.69 197 PHE A O 1
ATOM 1480 N N . LEU A 1 198 ? 6.175 13.552 21.292 1.00 93.81 198 LEU A N 1
ATOM 1481 C CA . LEU A 1 198 ? 7.446 13.231 20.641 1.00 93.81 198 LEU A CA 1
ATOM 1482 C C . LEU A 1 198 ? 8.363 12.482 21.610 1.00 93.81 198 LEU A C 1
ATOM 1484 O O . LEU A 1 198 ? 8.385 12.762 22.811 1.00 93.81 198 LEU A O 1
ATOM 1488 N N . ARG A 1 199 ? 9.140 11.533 21.089 1.00 92.62 199 ARG A N 1
ATOM 1489 C CA . ARG A 1 199 ? 10.180 10.835 21.841 1.00 92.62 199 ARG A CA 1
ATOM 1490 C C . ARG A 1 199 ? 11.478 10.790 21.057 1.00 92.62 199 ARG A C 1
ATOM 1492 O O . ARG A 1 199 ? 11.527 10.186 19.989 1.00 92.62 199 ARG A O 1
ATOM 1499 N N . ASP A 1 200 ? 12.529 11.328 21.658 1.00 89.19 200 ASP A N 1
ATOM 1500 C CA . ASP A 1 200 ? 13.889 11.168 21.162 1.00 89.19 200 ASP A CA 1
ATOM 1501 C C . ASP A 1 200 ? 14.563 9.959 21.810 1.00 89.19 200 ASP A C 1
ATOM 1503 O O . ASP A 1 200 ? 14.485 9.746 23.023 1.00 89.19 200 ASP A O 1
ATOM 1507 N N . PHE A 1 201 ? 15.236 9.172 20.979 1.00 83.69 201 PHE A N 1
ATOM 1508 C CA . PHE A 1 201 ? 16.108 8.078 21.379 1.00 83.69 201 PHE A CA 1
ATOM 1509 C C . PHE A 1 201 ? 17.535 8.439 20.992 1.00 83.69 201 PHE A C 1
ATOM 1511 O O . PHE A 1 201 ? 17.817 8.589 19.803 1.00 83.69 201 PHE A O 1
ATOM 1518 N N . ASN A 1 202 ? 18.417 8.555 21.985 1.00 77.75 202 ASN A N 1
ATOM 1519 C CA . ASN A 1 202 ? 19.848 8.736 21.772 1.00 77.75 202 ASN A CA 1
ATOM 1520 C C . ASN A 1 202 ? 20.556 7.388 21.930 1.00 77.75 202 ASN A C 1
ATOM 1522 O O . ASN A 1 202 ? 20.486 6.780 22.996 1.00 77.75 202 ASN A O 1
ATOM 1526 N N . LEU A 1 203 ? 21.186 6.914 20.856 1.00 70.00 203 LEU A N 1
ATOM 1527 C CA . LEU A 1 203 ? 21.894 5.634 20.816 1.00 70.00 203 LEU A CA 1
ATOM 1528 C C . LEU A 1 203 ? 23.403 5.771 21.087 1.00 70.00 203 LEU A C 1
ATOM 1530 O O . LEU A 1 203 ? 24.104 4.763 21.076 1.00 70.00 203 LEU A O 1
ATOM 1534 N N . ASP A 1 204 ? 23.899 6.989 21.335 1.00 60.81 204 ASP A N 1
ATOM 1535 C CA . ASP A 1 204 ? 25.328 7.294 21.503 1.00 60.81 204 ASP A CA 1
ATOM 1536 C C . ASP A 1 204 ? 25.795 7.330 22.978 1.00 60.81 204 ASP A C 1
ATOM 1538 O O . ASP A 1 204 ? 26.922 7.737 23.256 1.00 60.81 204 ASP A O 1
ATOM 1542 N N . THR A 1 205 ? 24.964 6.938 23.952 1.00 54.81 205 THR A N 1
ATOM 1543 C CA . THR A 1 205 ? 25.324 6.979 25.385 1.00 54.81 205 THR A CA 1
ATOM 1544 C C . THR A 1 205 ? 26.025 5.702 25.877 1.00 54.81 205 THR A C 1
ATOM 1546 O O . THR A 1 205 ? 25.744 4.597 25.417 1.00 54.81 205 THR A O 1
ATOM 1549 N N . ASP A 1 206 ? 26.907 5.847 26.880 1.00 48.25 206 ASP A N 1
ATOM 1550 C CA . ASP A 1 206 ? 27.721 4.786 27.521 1.00 48.25 206 ASP A CA 1
ATOM 1551 C C . ASP A 1 206 ? 26.923 3.597 28.122 1.00 48.25 206 ASP A C 1
ATOM 1553 O O . ASP A 1 206 ? 27.505 2.590 28.527 1.00 48.25 206 ASP A O 1
ATOM 1557 N N . GLU A 1 207 ? 25.586 3.646 28.131 1.00 45.91 207 GLU A N 1
ATOM 1558 C CA . GLU A 1 207 ? 24.721 2.484 28.407 1.00 45.91 207 GLU A CA 1
ATOM 1559 C C . GLU A 1 207 ? 24.705 1.458 27.255 1.00 45.91 207 GLU A C 1
ATOM 1561 O O . GLU A 1 207 ? 24.242 0.331 27.431 1.00 45.91 207 GLU A O 1
ATOM 1566 N N . ALA A 1 208 ? 25.288 1.778 26.094 1.00 44.12 208 ALA A N 1
ATOM 1567 C CA . ALA A 1 208 ? 25.538 0.816 25.020 1.00 44.12 208 ALA A CA 1
ATOM 1568 C C . ALA A 1 208 ? 26.472 -0.337 25.456 1.00 44.12 208 ALA A C 1
ATOM 1570 O O . ALA A 1 208 ? 26.418 -1.432 24.890 1.00 44.12 208 ALA A O 1
ATOM 1571 N N . GLY A 1 209 ? 27.288 -0.131 26.501 1.00 43.25 209 GLY A N 1
ATOM 1572 C CA . GLY A 1 209 ? 28.195 -1.143 27.054 1.00 43.25 209 GLY A CA 1
ATOM 1573 C C . GLY A 1 209 ? 27.505 -2.296 27.796 1.00 43.25 209 GLY A C 1
ATOM 1574 O O . GLY A 1 209 ? 28.086 -3.374 27.913 1.00 43.25 209 GLY A O 1
ATOM 1575 N N . SER A 1 210 ? 26.266 -2.120 28.264 1.00 43.75 210 SER A N 1
ATOM 1576 C CA . SER A 1 210 ? 25.486 -3.174 28.932 1.00 43.75 210 SER A CA 1
ATOM 1577 C C . SER A 1 210 ? 24.419 -3.802 28.030 1.00 43.75 210 SER A C 1
ATOM 1579 O O . SER A 1 210 ? 23.790 -4.784 28.432 1.00 43.75 210 SER A O 1
ATOM 1581 N N . ILE A 1 211 ? 24.227 -3.287 26.805 1.00 42.88 211 ILE A N 1
ATOM 1582 C CA . ILE A 1 211 ? 23.128 -3.714 25.932 1.00 42.88 211 ILE A CA 1
ATOM 1583 C C . ILE A 1 211 ? 23.516 -3.790 24.445 1.00 42.88 211 ILE A C 1
ATOM 1585 O O . ILE A 1 211 ? 22.883 -3.191 23.588 1.00 42.88 211 ILE A O 1
ATOM 1589 N N . GLY A 1 212 ? 24.541 -4.584 24.126 1.00 42.81 212 GLY A N 1
ATOM 1590 C CA . GLY A 1 212 ? 24.623 -5.426 22.916 1.00 42.81 212 GLY A CA 1
ATOM 1591 C C . GLY A 1 212 ? 24.282 -4.856 21.524 1.00 42.81 212 GLY A C 1
ATOM 1592 O O . GLY A 1 212 ? 23.961 -5.652 20.642 1.00 42.81 212 GLY A O 1
ATOM 1593 N N . MET A 1 213 ? 24.337 -3.545 21.277 1.00 47.41 213 MET A N 1
ATOM 1594 C CA . MET A 1 213 ? 24.093 -2.944 19.957 1.00 47.41 213 MET A CA 1
ATOM 1595 C C . MET A 1 213 ? 25.195 -1.938 19.601 1.00 47.41 213 MET A C 1
ATOM 1597 O O . MET A 1 213 ? 25.638 -1.169 20.443 1.00 47.41 213 MET A O 1
ATOM 1601 N N . VAL A 1 214 ? 25.627 -1.951 18.334 1.00 47.84 214 VAL A N 1
ATOM 1602 C CA . VAL A 1 214 ? 26.740 -1.142 17.782 1.00 47.84 214 VAL A CA 1
ATOM 1603 C C . VAL A 1 214 ? 26.212 -0.150 16.728 1.00 47.84 214 VAL A C 1
ATOM 1605 O O . VAL A 1 214 ? 26.825 0.075 15.688 1.00 47.84 214 VAL A O 1
ATOM 1608 N N . CYS A 1 215 ? 25.015 0.402 16.931 1.00 51.69 215 CYS A N 1
ATOM 1609 C CA . CYS A 1 215 ? 24.425 1.382 16.015 1.00 51.69 215 CYS A CA 1
ATOM 1610 C C . CYS A 1 215 ? 24.307 2.733 16.728 1.00 51.69 215 CYS A C 1
ATOM 1612 O O . CYS A 1 215 ? 23.466 2.857 17.609 1.00 51.69 215 CYS A O 1
ATOM 1614 N N . GLY A 1 216 ? 25.131 3.716 16.349 1.00 54.69 216 GLY A N 1
ATOM 1615 C CA . GLY A 1 216 ? 25.069 5.092 16.868 1.00 54.69 216 GLY A CA 1
ATOM 1616 C C . GLY A 1 216 ? 24.052 5.981 16.136 1.00 54.69 216 GLY A C 1
ATOM 1617 O O . GLY A 1 216 ? 23.680 5.691 14.994 1.00 54.69 216 GLY A O 1
ATOM 1618 N N . G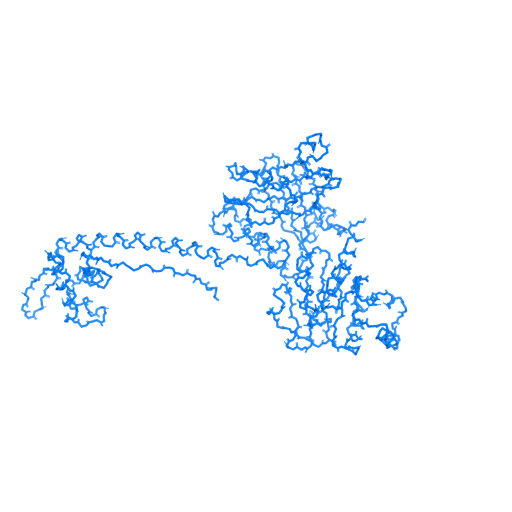LY A 1 217 ? 23.612 7.071 16.768 1.00 68.00 217 GLY A N 1
ATOM 1619 C CA . GLY A 1 217 ? 22.709 8.090 16.212 1.00 68.00 217 GLY A CA 1
ATOM 1620 C C . GLY A 1 217 ? 21.481 8.438 17.069 1.00 68.00 217 GLY A C 1
ATOM 1621 O O . GLY A 1 217 ? 21.190 7.796 18.075 1.00 68.00 217 GLY A O 1
ATOM 1622 N N . ASN A 1 218 ? 20.717 9.448 16.635 1.00 76.62 218 ASN A N 1
ATOM 1623 C CA . ASN A 1 218 ? 19.461 9.858 17.273 1.00 76.62 218 ASN A CA 1
ATOM 1624 C C . ASN A 1 218 ? 18.257 9.589 16.368 1.00 76.62 218 ASN A C 1
ATOM 1626 O O . ASN A 1 218 ? 18.322 9.794 15.151 1.00 76.62 218 ASN A O 1
ATOM 1630 N N . VAL A 1 219 ? 17.143 9.174 16.968 1.00 86.06 219 VAL A N 1
ATOM 1631 C CA . VAL A 1 219 ? 15.861 8.953 16.283 1.00 86.06 219 VAL A CA 1
ATOM 1632 C C . VAL A 1 219 ? 14.753 9.679 17.031 1.00 86.06 219 VAL A C 1
ATOM 1634 O O .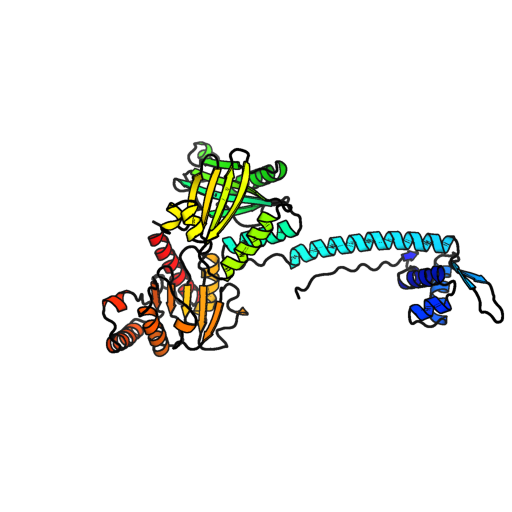 VAL A 1 219 ? 14.575 9.448 18.224 1.00 86.06 219 VAL A O 1
ATOM 1637 N N . THR A 1 220 ? 13.974 10.489 16.318 1.00 89.56 220 THR A N 1
ATOM 1638 C CA . THR A 1 220 ? 12.751 11.105 16.848 1.00 89.56 220 THR A CA 1
ATOM 1639 C C . THR A 1 220 ? 11.541 10.315 16.371 1.00 89.56 220 THR A C 1
ATOM 1641 O O . THR A 1 220 ? 11.354 10.103 15.168 1.00 89.56 220 THR A O 1
ATOM 1644 N N . ILE A 1 221 ? 10.715 9.881 17.319 1.00 93.12 221 ILE A N 1
ATOM 1645 C CA . ILE A 1 221 ? 9.462 9.174 17.075 1.00 93.12 221 ILE A CA 1
ATOM 1646 C C . ILE A 1 221 ? 8.303 10.068 17.496 1.00 93.12 221 ILE A C 1
ATOM 1648 O O . ILE A 1 221 ? 8.186 10.448 18.659 1.00 93.12 221 ILE A O 1
ATOM 1652 N N . MET A 1 222 ? 7.423 10.362 16.548 1.00 95.62 222 MET A N 1
ATOM 1653 C CA . MET A 1 222 ? 6.140 10.992 16.810 1.00 95.62 222 MET A CA 1
ATOM 1654 C C . MET A 1 222 ? 5.105 9.917 17.121 1.00 95.62 222 MET A C 1
ATOM 1656 O O . MET A 1 222 ? 4.845 9.046 16.291 1.00 95.62 222 MET A O 1
ATOM 1660 N N . VAL A 1 223 ? 4.541 9.975 18.323 1.00 97.00 223 VAL A N 1
ATOM 1661 C CA . VAL A 1 223 ? 3.501 9.073 18.818 1.00 97.00 223 VAL A CA 1
ATOM 1662 C C . VAL A 1 223 ? 2.176 9.823 18.764 1.00 97.00 223 VAL A C 1
ATOM 1664 O O . VAL A 1 223 ? 2.050 10.880 19.377 1.00 97.00 223 VAL A O 1
ATOM 1667 N N . GLN A 1 224 ? 1.202 9.298 18.025 1.00 97.25 224 GLN A N 1
ATOM 1668 C CA . GLN A 1 224 ? -0.120 9.906 17.851 1.00 97.25 224 GLN A CA 1
ATOM 1669 C C . GLN A 1 224 ? -1.200 8.925 18.301 1.00 97.25 224 GLN A C 1
ATOM 1671 O O . GLN A 1 224 ? -1.227 7.781 17.841 1.00 97.25 224 GLN A O 1
ATOM 1676 N N . TYR A 1 225 ? -2.080 9.365 19.196 1.00 97.06 225 TYR A N 1
ATOM 1677 C CA . TYR A 1 225 ? -3.261 8.600 19.579 1.00 97.06 225 TYR A CA 1
ATOM 1678 C C . TYR A 1 225 ? -4.288 8.674 18.448 1.00 97.06 225 TYR A C 1
ATOM 1680 O O . TYR A 1 225 ? -4.455 9.707 17.824 1.00 97.06 225 TYR A O 1
ATOM 1688 N N . LEU A 1 226 ? -4.945 7.572 18.112 1.00 96.56 226 LEU A N 1
ATOM 1689 C CA . LEU A 1 226 ? -5.934 7.530 17.041 1.00 96.56 226 LEU A CA 1
ATOM 1690 C C . LEU A 1 226 ? -7.252 7.065 17.635 1.00 96.56 226 LEU A C 1
ATOM 1692 O O . LEU A 1 226 ? -7.393 5.888 17.987 1.00 96.56 226 LEU A O 1
ATOM 1696 N N . SER A 1 227 ? -8.214 7.985 17.735 1.00 94.81 227 SER A N 1
ATOM 1697 C CA . SER A 1 227 ? -9.506 7.627 18.301 1.00 94.81 227 SER A CA 1
ATOM 1698 C C . SER A 1 227 ? -10.465 7.029 17.279 1.00 94.81 227 SER A C 1
ATOM 1700 O O . SER A 1 227 ? -10.700 7.624 16.228 1.00 94.81 227 SER A O 1
ATOM 1702 N N . CYS A 1 228 ? -11.127 5.922 17.629 1.00 92.62 228 CYS A N 1
ATOM 1703 C CA . CYS A 1 228 ? -12.212 5.344 16.826 1.00 92.62 228 CYS A CA 1
ATOM 1704 C C . CYS A 1 228 ? -13.443 6.261 16.716 1.00 92.62 228 CYS A C 1
ATOM 1706 O O . CYS A 1 228 ? -14.313 6.039 15.878 1.00 92.62 228 CYS A O 1
ATOM 1708 N N . ARG A 1 229 ? -13.513 7.302 17.556 1.00 93.06 229 ARG A N 1
ATOM 1709 C CA . ARG A 1 229 ? -14.566 8.328 17.548 1.00 93.06 229 ARG A CA 1
ATOM 1710 C C . ARG A 1 229 ? -14.203 9.560 16.720 1.00 93.06 229 ARG A C 1
ATOM 1712 O O . ARG A 1 229 ? -15.011 10.478 16.632 1.00 93.06 229 ARG A O 1
ATOM 1719 N N . ASN A 1 230 ? -12.996 9.610 16.156 1.00 91.75 230 ASN A N 1
ATOM 1720 C CA . ASN A 1 230 ? -12.577 10.704 15.294 1.00 91.75 230 ASN A CA 1
ATOM 1721 C C . ASN A 1 230 ? -13.079 10.450 13.860 1.00 91.75 230 ASN A C 1
ATOM 1723 O O . ASN A 1 230 ? -12.457 9.723 13.082 1.00 91.75 230 ASN A O 1
ATOM 1727 N N . GLU A 1 231 ? -14.229 11.037 13.522 1.00 89.94 231 GLU A N 1
ATOM 1728 C CA . GLU A 1 231 ? -14.841 10.907 12.192 1.00 89.94 231 GLU A CA 1
ATOM 1729 C C . GLU A 1 231 ? -13.964 11.502 11.079 1.00 89.94 231 GLU A C 1
ATOM 1731 O O . GLU A 1 231 ? -13.911 10.945 9.980 1.00 89.94 231 GLU A O 1
ATOM 1736 N N . GLU A 1 232 ? -13.225 12.579 11.365 1.00 90.88 232 GLU A N 1
ATOM 1737 C CA . GLU A 1 232 ? -12.305 13.206 10.408 1.00 90.88 232 GLU A CA 1
ATOM 1738 C C . GLU A 1 232 ? -11.165 12.254 10.038 1.00 90.88 232 GLU A C 1
ATOM 1740 O O . GLU A 1 232 ? -10.832 12.111 8.862 1.00 90.88 232 GLU A O 1
ATOM 1745 N N . LEU A 1 233 ? -10.617 11.528 11.017 1.00 91.00 233 LEU A N 1
ATOM 1746 C CA . LEU A 1 233 ? -9.575 10.529 10.784 1.00 91.00 233 LEU A CA 1
ATOM 1747 C C . LEU A 1 233 ? -10.080 9.355 9.932 1.00 91.00 233 LEU A C 1
ATOM 1749 O O . LEU A 1 233 ? -9.402 8.940 8.993 1.00 91.00 233 LEU A O 1
ATOM 1753 N N . LEU A 1 234 ? -11.276 8.831 10.220 1.00 89.50 234 LEU A N 1
ATOM 1754 C CA . LEU A 1 234 ? -11.887 7.766 9.414 1.00 89.50 234 LEU A CA 1
ATOM 1755 C C . LEU A 1 234 ? -12.113 8.216 7.963 1.00 89.50 234 LEU A C 1
ATOM 1757 O O . LEU A 1 234 ? -11.850 7.454 7.024 1.00 89.50 234 LEU A O 1
ATOM 1761 N N . HIS A 1 235 ? -12.569 9.459 7.778 1.00 89.75 235 HIS A N 1
ATOM 1762 C CA . HIS A 1 235 ? -12.733 10.058 6.458 1.00 89.75 235 HIS A CA 1
ATOM 1763 C C . HIS A 1 235 ? -11.391 10.214 5.737 1.00 89.75 235 HIS A C 1
ATOM 1765 O O . HIS A 1 235 ? -11.269 9.812 4.578 1.00 89.75 235 HIS A O 1
ATOM 1771 N N . LEU A 1 236 ? -10.367 10.703 6.439 1.00 92.06 236 LEU A N 1
ATOM 1772 C CA . LEU A 1 236 ? -9.017 10.869 5.912 1.00 92.06 236 LEU A CA 1
ATOM 1773 C C . LEU A 1 236 ? -8.404 9.531 5.484 1.00 92.06 236 LEU A C 1
ATOM 1775 O O . LEU A 1 236 ? -7.815 9.455 4.405 1.00 92.06 236 LEU A O 1
ATOM 1779 N N . CYS A 1 237 ? -8.587 8.453 6.251 1.00 91.31 237 CYS A N 1
ATOM 1780 C CA . CYS A 1 237 ? -8.151 7.119 5.831 1.00 91.31 237 CYS A CA 1
ATOM 1781 C C . CYS A 1 237 ? -8.823 6.686 4.516 1.00 91.31 237 CYS A C 1
ATOM 1783 O O . CYS A 1 237 ? -8.143 6.219 3.602 1.00 91.31 237 CYS A O 1
ATOM 1785 N N . ALA A 1 238 ? -10.139 6.894 4.385 1.00 88.50 238 ALA A N 1
ATOM 1786 C CA . ALA A 1 238 ? -10.878 6.558 3.166 1.00 88.50 238 ALA A CA 1
ATOM 1787 C C . ALA A 1 238 ? -10.454 7.408 1.954 1.00 88.50 238 ALA A C 1
ATOM 1789 O O . ALA A 1 238 ? -10.382 6.906 0.833 1.00 88.50 238 ALA A O 1
ATOM 1790 N N . GLN A 1 239 ? -10.173 8.698 2.156 1.00 89.06 239 GLN A N 1
ATOM 1791 C CA . GLN A 1 239 ? -9.656 9.575 1.103 1.00 89.06 239 GLN A CA 1
ATOM 1792 C C . GLN A 1 239 ? -8.232 9.190 0.695 1.00 89.06 239 GLN A C 1
ATOM 1794 O O . GLN A 1 239 ? -7.927 9.145 -0.494 1.00 89.06 239 GLN A O 1
ATOM 1799 N N . THR A 1 240 ? -7.380 8.850 1.664 1.00 88.69 240 THR A N 1
ATOM 1800 C CA . THR A 1 240 ? -5.994 8.441 1.409 1.00 88.69 240 THR A CA 1
ATOM 1801 C C . THR A 1 240 ? -5.941 7.178 0.550 1.00 88.69 240 THR A C 1
ATOM 1803 O O . THR A 1 240 ? -5.182 7.136 -0.413 1.00 88.69 240 THR A O 1
ATOM 1806 N N . GLN A 1 241 ? -6.794 6.186 0.830 1.00 83.62 241 GLN A N 1
ATOM 1807 C CA . GLN A 1 241 ? -6.943 4.991 -0.014 1.00 83.62 241 GLN A CA 1
ATOM 1808 C C . GLN A 1 241 ? -7.297 5.351 -1.460 1.00 83.62 241 GLN A C 1
ATOM 1810 O O . GLN A 1 241 ? -6.629 4.903 -2.387 1.00 83.62 241 GLN A O 1
ATOM 1815 N N . LYS A 1 242 ? -8.295 6.222 -1.663 1.00 83.31 242 LYS A N 1
ATOM 1816 C CA . LYS A 1 242 ? -8.697 6.655 -3.011 1.00 83.31 242 LYS A CA 1
ATOM 1817 C C . LYS A 1 242 ? -7.560 7.335 -3.775 1.00 83.31 242 LYS A C 1
ATOM 1819 O O . LYS A 1 242 ? -7.407 7.069 -4.962 1.00 83.31 242 LYS A O 1
ATOM 1824 N N . LEU A 1 243 ? -6.761 8.180 -3.115 1.00 81.25 243 LEU A N 1
ATOM 1825 C CA . LEU A 1 243 ? -5.603 8.825 -3.752 1.00 81.25 243 LEU A CA 1
ATOM 1826 C C . LEU A 1 243 ? -4.488 7.824 -4.086 1.00 81.25 243 LEU A C 1
ATOM 1828 O O . LEU A 1 243 ? -3.872 7.896 -5.151 1.00 81.25 243 LEU A O 1
ATOM 1832 N N . LEU A 1 244 ? -4.234 6.861 -3.195 1.00 78.56 244 LEU A N 1
ATOM 1833 C CA . LEU A 1 244 ? -3.261 5.794 -3.439 1.00 78.56 244 LEU A CA 1
ATOM 1834 C C . LEU A 1 244 ? -3.664 4.914 -4.634 1.00 78.56 244 LEU A C 1
ATOM 1836 O O . LEU A 1 244 ? -2.781 4.490 -5.389 1.00 78.56 244 LEU A O 1
ATOM 1840 N N . GLU A 1 245 ? -4.967 4.688 -4.828 1.00 75.44 245 GLU A N 1
ATOM 1841 C CA . GLU A 1 245 ? -5.549 3.988 -5.980 1.00 75.44 245 GLU A CA 1
ATOM 1842 C C . GLU A 1 245 ? -5.504 4.829 -7.270 1.00 75.44 245 GLU A C 1
ATOM 1844 O O . GLU A 1 245 ? -5.145 4.307 -8.329 1.00 75.44 245 GLU A O 1
ATOM 1849 N N . SER A 1 246 ? -5.819 6.130 -7.205 1.00 72.69 246 SER A N 1
ATOM 1850 C CA . SER A 1 246 ? -5.889 7.017 -8.381 1.00 72.69 246 SER A CA 1
ATOM 1851 C C . SER A 1 246 ? -4.527 7.443 -8.941 1.00 72.69 246 SER A C 1
ATOM 1853 O O . SER A 1 246 ? -4.469 8.013 -10.029 1.00 72.69 246 SER A O 1
ATOM 1855 N N . CYS A 1 247 ? -3.423 7.121 -8.254 1.00 64.69 247 CYS A N 1
ATOM 1856 C CA . CYS A 1 247 ? -2.063 7.558 -8.603 1.00 64.69 247 CYS A CA 1
ATOM 1857 C C . CYS A 1 247 ? -1.867 9.079 -8.569 1.00 64.69 247 CYS A C 1
ATOM 1859 O O . CYS A 1 247 ? -0.962 9.595 -9.231 1.00 64.69 247 CYS A O 1
ATOM 1861 N N . GLU A 1 248 ? -2.705 9.800 -7.834 1.00 71.56 248 GLU A N 1
ATOM 1862 C CA . GLU A 1 248 ? -2.561 11.242 -7.708 1.00 71.56 248 GLU A CA 1
ATOM 1863 C C . GLU A 1 248 ? -1.425 11.595 -6.744 1.00 71.56 248 GLU A C 1
ATOM 1865 O O . GLU A 1 248 ? -1.181 10.921 -5.739 1.00 71.56 248 GLU A O 1
ATOM 1870 N N . ASP A 1 249 ? -0.694 12.656 -7.085 1.00 74.81 249 ASP A N 1
ATOM 1871 C CA . ASP A 1 249 ? 0.349 13.183 -6.218 1.00 74.81 249 ASP A CA 1
ATOM 1872 C C . ASP A 1 249 ? -0.293 13.974 -5.083 1.00 74.81 249 ASP A C 1
ATOM 1874 O O . ASP A 1 249 ? -0.998 14.961 -5.303 1.00 74.81 249 ASP A O 1
ATOM 1878 N N . GLY A 1 250 ? 0.002 13.559 -3.859 1.00 83.69 250 GLY A N 1
ATOM 1879 C CA . GLY A 1 250 ? -0.482 14.218 -2.663 1.00 83.69 250 GLY A CA 1
ATOM 1880 C C . GLY A 1 250 ? 0.416 13.952 -1.470 1.00 83.69 250 GLY A C 1
ATOM 1881 O O . GLY A 1 250 ? 1.303 13.088 -1.490 1.00 83.69 250 GLY A O 1
ATOM 1882 N N . TRP A 1 251 ? 0.151 14.711 -0.422 1.00 88.19 251 TRP A N 1
ATOM 1883 C CA . TRP A 1 251 ? 0.859 14.681 0.838 1.00 88.19 251 TRP A CA 1
ATOM 1884 C C . TRP A 1 251 ? -0.090 14.263 1.946 1.00 88.19 251 TRP A C 1
ATOM 1886 O O . TRP A 1 251 ? -1.219 14.741 2.038 1.00 88.19 251 TRP A O 1
ATOM 1896 N N . LEU A 1 252 ? 0.408 13.394 2.815 1.00 92.69 252 LEU A N 1
ATOM 1897 C CA . LEU A 1 252 ? -0.139 13.206 4.142 1.00 92.69 252 LEU A CA 1
ATOM 1898 C C . LEU A 1 252 ? 0.731 13.986 5.123 1.00 92.69 252 LEU A C 1
ATOM 1900 O O . LEU A 1 252 ? 1.914 13.679 5.282 1.00 92.69 252 LEU A O 1
ATOM 1904 N N . ILE A 1 253 ? 0.142 14.968 5.793 1.00 93.75 253 ILE A N 1
ATOM 1905 C CA . ILE A 1 253 ? 0.792 15.746 6.842 1.00 93.75 253 ILE A CA 1
ATOM 1906 C C . ILE A 1 253 ? 0.237 15.287 8.185 1.00 93.75 253 ILE A C 1
ATOM 1908 O O . ILE A 1 253 ? -0.953 15.419 8.460 1.00 93.75 253 ILE A O 1
ATOM 1912 N N . SER A 1 254 ? 1.111 14.732 9.014 1.00 95.06 254 SER A N 1
ATOM 1913 C CA . SER A 1 254 ? 0.820 14.350 10.390 1.00 95.06 254 SER A CA 1
ATOM 1914 C C . SER A 1 254 ? 1.325 15.445 11.320 1.00 95.06 254 SER A C 1
ATOM 1916 O O . SER A 1 254 ? 2.503 15.798 11.278 1.00 95.06 254 SER A O 1
ATOM 1918 N N . CYS A 1 255 ? 0.438 15.974 12.152 1.00 94.88 255 CYS A N 1
ATOM 1919 C CA . CYS A 1 255 ? 0.706 17.091 13.043 1.00 94.88 255 CYS A CA 1
ATOM 1920 C C . CYS A 1 255 ? 0.501 16.680 14.503 1.00 94.88 255 CYS A C 1
ATOM 1922 O O . CYS A 1 255 ? -0.380 15.873 14.820 1.00 94.88 255 CYS A O 1
ATOM 1924 N N . LEU A 1 256 ? 1.301 17.267 15.386 1.00 95.06 256 LEU A N 1
ATOM 1925 C CA . LEU A 1 256 ? 1.206 17.106 16.830 1.00 95.06 256 LEU A CA 1
ATOM 1926 C C . LEU A 1 256 ? 1.524 18.438 17.513 1.00 95.06 256 LEU A C 1
ATOM 1928 O O . LEU A 1 256 ? 2.599 19.001 17.295 1.00 95.06 256 LEU A O 1
ATOM 1932 N N . ASP A 1 257 ? 0.595 18.959 18.308 1.00 93.12 257 ASP A N 1
ATOM 1933 C CA . ASP A 1 257 ? 0.813 20.195 19.065 1.00 93.12 257 ASP A CA 1
ATOM 1934 C C . ASP A 1 257 ? 1.487 19.960 20.434 1.00 93.12 257 ASP A C 1
ATOM 1936 O O . ASP A 1 257 ? 1.711 18.825 20.862 1.00 93.12 257 ASP A O 1
ATOM 1940 N N . GLU A 1 258 ? 1.822 21.047 21.135 1.00 88.31 258 GLU A N 1
ATOM 1941 C CA . GLU A 1 258 ? 2.430 21.002 22.476 1.00 88.31 258 GLU A CA 1
ATOM 1942 C C . GLU A 1 258 ? 1.527 20.379 23.553 1.00 88.31 258 GLU A C 1
ATOM 1944 O O . GLU A 1 258 ? 2.034 19.865 24.552 1.00 88.31 258 GLU A O 1
ATOM 1949 N N . ALA A 1 259 ? 0.204 20.403 23.366 1.00 88.31 259 ALA A N 1
ATOM 1950 C CA . ALA A 1 259 ? -0.747 19.757 24.269 1.00 88.31 259 ALA A CA 1
ATOM 1951 C C . ALA A 1 259 ? -0.854 18.241 24.014 1.00 88.31 259 ALA A C 1
ATOM 1953 O O . ALA A 1 259 ? -1.467 17.523 24.807 1.00 88.31 259 ALA A O 1
ATOM 1954 N N . GLY A 1 260 ? -0.233 17.749 22.938 1.00 87.62 260 GLY A N 1
ATOM 1955 C CA . GLY A 1 260 ? -0.289 16.359 22.513 1.00 87.62 260 GLY A CA 1
ATOM 1956 C C . GLY A 1 260 ? -1.525 16.029 21.680 1.00 87.62 260 GLY A C 1
ATOM 1957 O O . GLY A 1 260 ? -1.844 14.848 21.554 1.00 87.62 260 GLY A O 1
ATOM 1958 N N . ALA A 1 261 ? -2.217 17.033 21.134 1.00 88.62 261 ALA A N 1
ATOM 1959 C CA . ALA A 1 261 ? -3.332 16.832 20.222 1.00 88.62 261 ALA A CA 1
ATOM 1960 C C . ALA A 1 261 ? -2.816 16.529 18.810 1.00 88.62 261 ALA A C 1
ATOM 1962 O O . ALA A 1 261 ? -2.056 17.297 18.208 1.00 88.62 261 ALA A O 1
ATOM 1963 N N . GLU A 1 262 ? -3.231 15.383 18.280 1.00 91.38 262 GLU A N 1
ATOM 1964 C CA . GLU A 1 262 ? -2.932 14.974 16.915 1.00 91.38 262 GLU A CA 1
ATOM 1965 C C . GLU A 1 262 ? -3.892 15.573 15.880 1.00 91.38 262 GLU A C 1
ATOM 1967 O O . GLU A 1 262 ? -5.089 15.740 16.105 1.00 91.38 262 GLU A O 1
ATOM 1972 N N . SER A 1 263 ? -3.371 15.830 14.683 1.00 92.12 263 SER A N 1
ATOM 1973 C CA . SER A 1 263 ? -4.191 16.062 13.494 1.00 92.12 263 SER A CA 1
ATOM 1974 C C . SER A 1 263 ? -3.518 15.488 12.253 1.00 92.12 263 SER A C 1
ATOM 1976 O O . SER A 1 263 ? -2.303 15.276 12.211 1.00 92.12 263 SER A O 1
ATOM 1978 N N . PHE A 1 264 ? -4.329 15.200 11.240 1.00 94.31 264 PHE A N 1
ATOM 1979 C CA . PHE A 1 264 ? -3.877 14.694 9.952 1.00 94.31 264 PHE A CA 1
ATOM 1980 C C . PHE A 1 264 ? -4.494 15.545 8.854 1.00 94.31 264 PHE A C 1
ATOM 1982 O O . PHE A 1 264 ? -5.657 15.930 8.941 1.00 94.31 264 PHE A O 1
ATOM 1989 N N . MET A 1 265 ? -3.720 15.814 7.814 1.00 92.69 265 MET A N 1
ATOM 1990 C CA . MET A 1 265 ? -4.182 16.539 6.642 1.00 92.69 265 MET A CA 1
ATOM 1991 C C . MET A 1 265 ? -3.748 15.801 5.389 1.00 92.69 265 MET A C 1
ATOM 1993 O O . MET A 1 265 ? -2.598 15.378 5.270 1.00 92.69 265 MET A O 1
ATOM 1997 N N . LEU A 1 266 ? -4.685 15.663 4.463 1.00 91.69 266 LEU A N 1
ATOM 1998 C CA . LEU A 1 266 ? -4.427 15.214 3.110 1.00 91.69 266 LEU A CA 1
ATOM 1999 C C . LEU A 1 266 ? -4.470 16.447 2.219 1.00 91.69 266 LEU A C 1
ATOM 2001 O O . LEU A 1 266 ? -5.450 17.188 2.261 1.00 91.69 266 LEU A O 1
ATOM 2005 N N . CYS A 1 267 ? -3.424 16.678 1.443 1.00 88.94 267 CYS A N 1
ATOM 2006 C CA . CYS A 1 267 ? -3.387 17.802 0.521 1.00 88.94 267 CYS A CA 1
ATOM 2007 C C . CYS A 1 267 ? -2.812 17.383 -0.826 1.00 88.94 267 CYS A C 1
ATOM 2009 O O . CYS A 1 267 ? -1.942 16.512 -0.924 1.00 88.94 267 CYS A O 1
ATOM 2011 N N . SER A 1 268 ? -3.315 18.010 -1.881 1.00 85.56 268 SER A N 1
ATOM 2012 C CA . SER A 1 268 ? -2.684 17.978 -3.193 1.00 85.56 268 SER A CA 1
ATOM 2013 C C . SER A 1 268 ? -1.286 18.605 -3.134 1.00 85.56 268 SER A C 1
ATOM 2015 O O . SER A 1 268 ? -0.881 19.228 -2.149 1.00 85.56 268 SER A O 1
ATOM 2017 N N . SER A 1 269 ? -0.525 18.465 -4.217 1.00 78.69 269 SER A N 1
ATOM 2018 C CA . SER A 1 269 ? 0.788 19.117 -4.315 1.00 78.69 269 SER A CA 1
ATOM 2019 C C . SER A 1 269 ? 0.706 20.648 -4.204 1.00 78.69 269 SER A C 1
ATOM 2021 O O . SER A 1 269 ? 1.601 21.265 -3.632 1.00 78.69 269 SER A O 1
ATOM 2023 N N . GLU A 1 270 ? -0.367 21.258 -4.718 1.00 81.94 270 GLU A N 1
ATOM 2024 C CA . GLU A 1 270 ? -0.579 22.712 -4.690 1.00 81.94 270 GLU A CA 1
ATOM 2025 C C . GLU A 1 270 ? -0.942 23.196 -3.283 1.00 81.94 270 GLU A C 1
ATOM 2027 O O . GLU A 1 270 ? -0.264 24.063 -2.734 1.00 81.94 270 GLU A O 1
ATOM 2032 N N . GLU A 1 271 ? -1.933 22.567 -2.651 1.00 87.44 271 GLU A N 1
ATOM 2033 C CA . GLU A 1 271 ? -2.339 22.871 -1.272 1.00 87.44 271 GLU A CA 1
ATOM 2034 C C . GLU A 1 271 ? -1.194 22.622 -0.275 1.00 87.44 271 GLU A C 1
ATOM 2036 O O . GLU A 1 271 ? -1.004 23.382 0.674 1.00 87.44 271 GLU A O 1
ATOM 2041 N N . GLY A 1 272 ? -0.386 21.578 -0.499 1.00 84.19 272 GLY A N 1
ATOM 2042 C CA . GLY A 1 272 ? 0.816 21.320 0.291 1.00 84.19 272 GLY A CA 1
ATOM 2043 C C . GLY A 1 272 ? 1.825 22.466 0.197 1.00 84.19 272 GLY A C 1
ATOM 2044 O O . GLY A 1 272 ? 2.354 22.898 1.218 1.00 84.19 272 GLY A O 1
ATOM 2045 N N . ALA A 1 273 ? 2.052 23.007 -1.002 1.00 84.19 273 ALA A N 1
ATOM 2046 C CA . ALA A 1 273 ? 2.947 24.143 -1.214 1.00 84.19 273 ALA A CA 1
ATOM 2047 C C . ALA A 1 273 ? 2.438 25.446 -0.569 1.00 84.19 273 ALA A C 1
ATOM 2049 O O . ALA A 1 273 ? 3.245 26.276 -0.147 1.00 84.19 273 ALA A O 1
ATOM 2050 N N . GLU A 1 274 ? 1.118 25.632 -0.483 1.00 86.88 274 GLU A N 1
ATOM 2051 C CA . GLU A 1 274 ? 0.514 26.733 0.277 1.00 86.88 274 GLU A CA 1
ATOM 2052 C C . GLU A 1 274 ? 0.680 26.542 1.789 1.00 86.88 274 GLU A C 1
ATOM 2054 O O . GLU A 1 274 ? 0.884 27.513 2.523 1.00 86.88 274 GLU A O 1
ATOM 2059 N N . TYR A 1 275 ? 0.624 25.291 2.256 1.00 86.12 275 TYR A N 1
ATOM 2060 C CA . TYR A 1 275 ? 0.811 24.947 3.662 1.00 86.12 275 TYR A CA 1
ATOM 2061 C C . TYR A 1 275 ? 2.260 25.153 4.126 1.00 86.12 275 TYR A C 1
ATOM 2063 O O . TYR A 1 275 ? 2.497 25.732 5.190 1.00 86.12 275 TYR A O 1
ATOM 2071 N N . ASP A 1 276 ? 3.227 24.699 3.326 1.00 86.06 276 ASP A N 1
ATOM 2072 C CA . ASP A 1 276 ? 4.654 24.958 3.496 1.00 86.06 276 ASP A CA 1
ATOM 2073 C C . ASP A 1 276 ? 5.346 24.967 2.127 1.00 86.06 276 ASP A C 1
ATOM 2075 O O . ASP A 1 276 ? 5.325 23.976 1.394 1.00 86.06 276 ASP A O 1
ATOM 2079 N N . SER A 1 277 ? 6.007 26.075 1.784 1.00 84.12 277 SER A N 1
ATOM 2080 C CA . SER A 1 277 ? 6.585 26.273 0.450 1.00 84.12 277 SER A CA 1
ATOM 2081 C C . SER A 1 277 ? 7.629 25.223 0.063 1.00 84.12 277 SER A C 1
ATOM 2083 O O . SER A 1 277 ? 7.829 24.986 -1.126 1.00 84.12 277 SER A O 1
ATOM 2085 N N . ARG A 1 278 ? 8.259 24.543 1.030 1.00 83.44 278 ARG A N 1
ATOM 2086 C CA . ARG A 1 278 ? 9.232 23.469 0.763 1.00 83.44 278 ARG A CA 1
ATOM 2087 C C . ARG A 1 278 ? 8.586 22.205 0.200 1.00 83.44 278 ARG A C 1
ATOM 2089 O O . ARG A 1 278 ? 9.276 21.407 -0.426 1.00 83.44 278 ARG A O 1
ATOM 2096 N N . LEU A 1 279 ? 7.276 22.026 0.379 1.00 82.25 279 LEU A N 1
ATOM 2097 C CA . LEU A 1 279 ? 6.528 20.924 -0.235 1.00 82.25 279 LEU A CA 1
ATOM 2098 C C . LEU A 1 279 ? 6.339 21.120 -1.750 1.00 82.25 279 LEU A C 1
ATOM 2100 O O . LEU A 1 279 ? 5.976 20.173 -2.447 1.00 82.25 279 LEU A O 1
ATOM 2104 N N . LYS A 1 280 ? 6.642 22.319 -2.273 1.00 75.31 280 LYS A N 1
ATOM 2105 C CA . LYS A 1 280 ? 6.587 22.650 -3.702 1.00 75.31 280 LYS A CA 1
ATOM 2106 C C . LYS A 1 280 ? 7.721 22.031 -4.512 1.00 75.31 280 LYS A C 1
ATOM 2108 O O . LYS A 1 280 ? 7.494 21.578 -5.629 1.00 75.31 280 LYS A O 1
ATOM 2113 N N . ASP A 1 281 ? 8.934 22.038 -3.962 1.00 62.47 281 ASP A N 1
ATOM 2114 C CA . ASP A 1 281 ? 10.149 21.741 -4.730 1.00 62.47 281 ASP A CA 1
ATOM 2115 C C . ASP A 1 281 ? 10.352 20.234 -4.970 1.00 62.47 281 ASP A C 1
ATOM 2117 O O . ASP A 1 281 ? 11.216 19.854 -5.756 1.00 62.47 281 ASP A O 1
ATOM 2121 N N . MET A 1 282 ? 9.533 19.373 -4.345 1.00 62.06 282 MET A N 1
ATOM 2122 C CA . MET A 1 282 ? 9.466 17.911 -4.547 1.00 62.06 282 MET A CA 1
ATOM 2123 C C . MET A 1 282 ? 10.813 17.162 -4.486 1.00 62.06 282 MET A C 1
ATOM 2125 O O . MET A 1 282 ? 10.904 16.027 -4.947 1.00 62.06 282 MET A O 1
ATOM 2129 N N . GLN A 1 283 ? 11.860 17.764 -3.916 1.00 59.53 283 GLN A N 1
ATOM 2130 C CA . GLN A 1 283 ? 13.197 17.157 -3.864 1.00 59.53 283 GLN A CA 1
ATOM 2131 C C . GLN A 1 283 ? 13.288 16.008 -2.857 1.00 59.53 283 GLN A C 1
ATOM 2133 O O . GLN A 1 283 ? 14.148 15.148 -2.983 1.00 59.53 283 GLN A O 1
ATOM 2138 N N . SER A 1 284 ? 12.400 15.986 -1.862 1.00 69.75 284 SER A N 1
ATOM 2139 C CA . SER A 1 284 ? 12.294 14.904 -0.889 1.00 69.75 284 SER A CA 1
ATOM 2140 C C . SER A 1 284 ? 10.840 14.491 -0.761 1.00 69.75 284 SER A C 1
ATOM 2142 O O . SER A 1 284 ? 9.963 15.342 -0.647 1.00 69.75 284 SER A O 1
ATOM 2144 N N . ASP A 1 285 ? 10.582 13.190 -0.685 1.00 78.75 285 ASP A N 1
ATOM 2145 C CA . ASP A 1 285 ? 9.243 12.653 -0.430 1.00 78.75 285 ASP A CA 1
ATOM 2146 C C . ASP A 1 285 ? 8.819 12.766 1.048 1.00 78.75 285 ASP A C 1
ATOM 2148 O O . ASP A 1 285 ? 7.734 12.317 1.434 1.00 78.75 285 ASP A O 1
ATOM 2152 N N . LYS A 1 286 ? 9.697 13.302 1.908 1.00 84.94 286 LYS A N 1
ATOM 2153 C CA . LYS A 1 286 ? 9.502 13.408 3.358 1.00 84.94 286 LYS A CA 1
ATOM 2154 C C . LYS A 1 286 ? 10.074 14.715 3.887 1.00 84.94 286 LYS A C 1
ATOM 2156 O O . LYS A 1 286 ? 11.226 15.051 3.615 1.00 84.94 286 LYS A O 1
ATOM 2161 N N . LEU A 1 287 ? 9.305 15.411 4.711 1.00 85.75 287 LEU A N 1
ATOM 2162 C CA . LEU A 1 287 ? 9.727 16.659 5.332 1.00 85.75 287 LEU A CA 1
ATOM 2163 C C . LEU A 1 287 ? 9.220 16.718 6.770 1.00 85.75 287 LEU A C 1
ATOM 2165 O O . LEU A 1 287 ? 8.027 16.567 7.013 1.00 85.75 287 LEU A O 1
ATOM 2169 N N . HIS A 1 288 ? 10.113 16.978 7.720 1.00 87.62 288 HIS A N 1
ATOM 2170 C CA . HIS A 1 288 ? 9.711 17.395 9.060 1.00 87.62 288 HIS A CA 1
ATOM 2171 C C . HIS A 1 288 ? 9.893 18.907 9.184 1.00 87.62 288 HIS A C 1
ATOM 2173 O O . HIS A 1 288 ? 10.851 19.475 8.655 1.00 87.62 288 HIS A O 1
ATOM 2179 N N . PHE A 1 289 ? 8.969 19.566 9.870 1.00 88.19 289 PHE A N 1
ATOM 2180 C CA . PHE A 1 289 ? 9.025 21.001 10.102 1.00 88.19 289 PHE A CA 1
ATOM 2181 C C . PHE A 1 289 ? 8.184 21.399 11.309 1.00 88.19 289 PHE A C 1
ATOM 2183 O O . PHE A 1 289 ? 7.351 20.636 11.785 1.00 88.19 289 PHE A O 1
ATOM 2190 N N . GLN A 1 290 ? 8.403 22.616 11.795 1.00 89.12 290 GLN A N 1
ATOM 2191 C CA . GLN A 1 290 ? 7.615 23.201 12.869 1.00 89.12 290 GLN A CA 1
ATOM 2192 C C . GLN A 1 290 ? 6.821 24.387 12.329 1.00 89.12 290 GLN A C 1
ATOM 2194 O O . GLN A 1 290 ? 7.360 25.223 11.601 1.00 89.12 290 GLN A O 1
ATOM 2199 N N . ARG A 1 291 ? 5.538 24.458 12.686 1.00 87.06 291 ARG A N 1
ATOM 2200 C CA . ARG A 1 291 ? 4.641 25.563 12.344 1.00 87.06 291 ARG A CA 1
ATOM 2201 C C . ARG A 1 291 ? 4.052 26.111 13.637 1.00 87.06 291 ARG A C 1
ATOM 2203 O O . ARG A 1 291 ? 3.226 25.456 14.261 1.00 87.06 291 ARG A O 1
ATOM 2210 N N . ALA A 1 292 ? 4.498 27.300 14.044 1.00 87.25 292 ALA A N 1
ATOM 2211 C CA . ALA A 1 292 ? 4.242 27.827 15.387 1.00 87.25 292 ALA A CA 1
ATOM 2212 C C . ALA A 1 292 ? 4.649 26.800 16.469 1.00 87.25 292 ALA A C 1
ATOM 2214 O O . ALA A 1 292 ? 5.810 26.403 16.508 1.00 87.25 292 ALA A O 1
ATOM 2215 N N . SER A 1 293 ? 3.717 26.350 17.308 1.00 87.69 293 SER A N 1
ATOM 2216 C CA . SER A 1 293 ? 3.924 25.325 18.343 1.00 87.69 293 SER A CA 1
ATOM 2217 C C . SER A 1 293 ? 3.533 23.907 17.896 1.00 87.69 293 SER A C 1
ATOM 2219 O O . SER A 1 293 ? 3.454 22.995 18.713 1.00 87.69 293 SER A O 1
ATOM 2221 N N . THR A 1 294 ? 3.285 23.684 16.603 1.00 92.56 294 THR A N 1
ATOM 2222 C CA . THR A 1 294 ? 2.914 22.367 16.065 1.00 92.56 294 THR A CA 1
ATOM 2223 C C . THR A 1 294 ? 4.090 21.721 15.344 1.00 92.56 294 THR A C 1
ATOM 2225 O O . THR A 1 294 ? 4.688 22.313 14.441 1.00 92.56 294 THR A O 1
ATOM 2228 N N . TYR A 1 295 ? 4.408 20.487 15.726 1.00 93.44 295 TYR A N 1
ATOM 2229 C CA . TYR A 1 295 ? 5.346 19.630 15.018 1.00 93.44 295 TYR A CA 1
ATOM 2230 C C . TYR A 1 295 ? 4.638 18.941 13.850 1.00 93.44 295 TYR A C 1
ATOM 2232 O O . TYR A 1 295 ? 3.601 18.311 14.042 1.00 93.44 295 TYR A O 1
ATOM 2240 N N . CYS A 1 296 ? 5.203 19.037 12.650 1.00 93.81 296 CYS A N 1
ATOM 2241 C CA . CYS A 1 296 ? 4.626 18.500 11.423 1.00 93.81 296 CYS A CA 1
ATOM 2242 C C . CYS A 1 296 ? 5.592 17.516 10.760 1.00 93.81 296 CYS A C 1
ATOM 2244 O O . CYS A 1 296 ? 6.784 17.790 10.605 1.00 93.81 296 CYS A O 1
ATOM 2246 N N . PHE A 1 297 ? 5.058 16.394 10.292 1.00 93.62 297 PHE A N 1
ATOM 2247 C CA . PHE A 1 297 ? 5.747 15.451 9.424 1.00 93.62 297 PHE A CA 1
ATOM 2248 C C . PHE A 1 297 ? 4.907 15.210 8.172 1.00 93.62 297 PHE A C 1
ATOM 2250 O O . PHE A 1 297 ? 3.857 14.572 8.226 1.00 93.62 297 PHE A O 1
ATOM 2257 N N . ALA A 1 298 ? 5.375 15.730 7.043 1.00 91.19 298 ALA A N 1
ATOM 2258 C CA . ALA A 1 298 ? 4.784 15.510 5.736 1.00 91.19 298 ALA A CA 1
ATOM 2259 C C . ALA A 1 298 ? 5.455 14.323 5.042 1.00 91.19 298 ALA A C 1
ATOM 2261 O O . ALA A 1 298 ? 6.683 14.236 4.972 1.00 91.19 298 ALA A O 1
ATOM 2262 N N . GLN A 1 299 ? 4.643 13.426 4.491 1.00 89.25 299 GLN A N 1
ATOM 2263 C CA . GLN A 1 299 ? 5.092 12.349 3.624 1.00 89.25 299 GLN A CA 1
ATOM 2264 C C . GLN A 1 299 ? 4.232 12.281 2.367 1.00 89.25 299 GLN A C 1
ATOM 2266 O O . GLN A 1 299 ? 3.004 12.279 2.436 1.00 89.25 299 GLN A O 1
ATOM 2271 N N . ARG A 1 300 ? 4.886 12.154 1.218 1.00 84.81 300 ARG A N 1
ATOM 2272 C CA . ARG A 1 300 ? 4.226 11.965 -0.068 1.00 84.81 300 ARG A CA 1
ATOM 2273 C C . ARG A 1 300 ? 3.597 10.573 -0.163 1.00 84.81 300 ARG A C 1
ATOM 2275 O O . ARG A 1 300 ? 4.193 9.578 0.254 1.00 84.81 300 ARG A O 1
ATOM 2282 N N . LEU A 1 301 ? 2.399 10.495 -0.734 1.00 80.12 301 LEU A N 1
ATOM 2283 C CA . LEU A 1 301 ? 1.640 9.245 -0.873 1.00 80.12 301 LEU A CA 1
ATOM 2284 C C . LEU A 1 301 ? 2.230 8.300 -1.932 1.00 80.12 301 LEU A C 1
ATOM 2286 O O . LEU A 1 301 ? 2.179 7.081 -1.774 1.00 80.12 301 LEU A O 1
ATOM 2290 N N . ALA A 1 302 ? 2.810 8.858 -2.997 1.00 69.31 302 ALA A N 1
ATOM 2291 C CA . ALA A 1 302 ? 3.446 8.128 -4.092 1.00 69.31 302 ALA A CA 1
ATOM 2292 C C . ALA A 1 302 ? 4.930 8.532 -4.217 1.00 69.31 302 ALA A C 1
ATOM 2294 O O . ALA A 1 302 ? 5.289 9.265 -5.140 1.00 69.31 302 ALA A O 1
ATOM 2295 N N . PRO A 1 303 ? 5.790 8.111 -3.270 1.00 64.62 303 PRO A N 1
ATOM 2296 C CA . PRO A 1 303 ? 7.191 8.505 -3.272 1.00 64.62 303 PRO A CA 1
ATOM 2297 C C . PRO A 1 303 ? 7.909 7.981 -4.524 1.00 64.62 303 PRO A C 1
ATOM 2299 O O . PRO A 1 303 ? 7.807 6.801 -4.863 1.00 64.62 303 PRO A O 1
ATOM 2302 N N . GLY A 1 304 ? 8.625 8.858 -5.224 1.00 67.94 304 GLY A N 1
ATOM 2303 C CA . GLY A 1 304 ? 9.529 8.478 -6.310 1.00 67.94 304 GLY A CA 1
ATOM 2304 C C . GLY A 1 304 ? 8.924 8.178 -7.688 1.00 67.94 304 GLY A C 1
ATOM 2305 O O . GLY A 1 304 ? 9.701 7.882 -8.584 1.00 67.94 304 GLY A O 1
ATOM 2306 N N . GLY A 1 305 ? 7.610 8.293 -7.912 1.00 81.38 305 GLY A N 1
ATOM 2307 C CA . GLY A 1 305 ? 6.984 8.049 -9.227 1.00 81.38 305 GLY A CA 1
ATOM 2308 C C . GLY A 1 305 ? 6.553 6.596 -9.483 1.00 81.38 305 GLY A C 1
ATOM 2309 O O . GLY A 1 305 ? 6.776 5.700 -8.671 1.00 81.38 305 GLY A O 1
ATOM 2310 N N . THR A 1 306 ? 5.882 6.359 -10.613 1.00 88.94 306 THR A N 1
ATOM 2311 C CA . THR A 1 306 ? 5.290 5.053 -10.968 1.00 88.94 306 THR A CA 1
ATOM 2312 C C . THR A 1 306 ? 6.235 4.222 -11.839 1.00 88.94 306 THR A C 1
ATOM 2314 O O . THR A 1 306 ? 6.874 4.744 -12.749 1.00 88.94 306 THR A O 1
ATOM 2317 N N . VAL A 1 307 ? 6.303 2.911 -11.599 1.00 95.12 307 VAL A N 1
ATOM 2318 C CA . VAL A 1 307 ? 7.009 1.943 -12.449 1.00 95.12 307 VAL A CA 1
ATOM 2319 C C . VAL A 1 307 ? 6.034 1.320 -13.449 1.00 95.12 307 VAL A C 1
ATOM 2321 O O . VAL A 1 307 ? 5.164 0.530 -13.084 1.00 95.12 307 VAL A O 1
ATOM 2324 N N . TYR A 1 308 ? 6.188 1.642 -14.728 1.00 97.25 308 TYR A N 1
ATOM 2325 C CA . TYR A 1 308 ? 5.455 1.008 -15.819 1.00 97.25 308 TYR A CA 1
ATOM 2326 C C . TYR A 1 308 ? 6.216 -0.225 -16.306 1.00 97.25 308 TYR A C 1
ATOM 2328 O O . TYR A 1 308 ? 7.333 -0.119 -16.818 1.00 97.25 308 TYR A O 1
ATOM 2336 N N . ILE A 1 309 ? 5.612 -1.399 -16.141 1.00 98.19 309 ILE A N 1
ATOM 2337 C CA . ILE A 1 309 ? 6.143 -2.680 -16.604 1.00 98.19 309 ILE A CA 1
ATOM 2338 C C . ILE A 1 309 ? 5.483 -3.018 -17.940 1.00 98.19 309 ILE A C 1
ATOM 2340 O O . ILE A 1 309 ? 4.290 -3.319 -17.991 1.00 98.19 309 ILE A O 1
ATOM 2344 N N . PHE A 1 310 ? 6.269 -3.005 -19.014 1.00 98.00 310 PHE A N 1
ATOM 2345 C CA . PHE A 1 310 ? 5.825 -3.408 -20.348 1.00 98.00 310 PHE A CA 1
ATOM 2346 C C . PHE A 1 310 ? 6.232 -4.860 -20.608 1.00 98.00 310 PHE A C 1
ATOM 2348 O O . PHE A 1 310 ? 7.379 -5.145 -20.953 1.00 98.00 310 PHE A O 1
ATOM 2355 N N . GLY A 1 311 ? 5.283 -5.774 -20.425 1.00 96.81 311 GLY A N 1
ATOM 2356 C CA . GLY A 1 311 ? 5.436 -7.223 -20.516 1.00 96.81 311 GLY A CA 1
ATOM 2357 C C . GLY A 1 311 ? 5.053 -7.914 -19.206 1.00 96.81 311 GLY A C 1
ATOM 2358 O O . GLY A 1 311 ? 5.739 -7.766 -18.202 1.00 96.81 311 GLY A O 1
ATOM 2359 N N . GLY A 1 312 ? 3.993 -8.723 -19.216 1.00 96.44 312 GLY A N 1
ATOM 2360 C CA . GLY A 1 312 ? 3.452 -9.437 -18.048 1.00 96.44 312 GLY A CA 1
ATOM 2361 C C . GLY A 1 312 ? 4.022 -10.849 -17.846 1.00 96.44 312 GLY A C 1
ATOM 2362 O O . GLY A 1 312 ? 3.380 -11.704 -17.234 1.00 96.44 312 GLY A O 1
ATOM 2363 N N . GLY A 1 313 ? 5.202 -11.131 -18.410 1.00 95.50 313 GLY A N 1
ATOM 2364 C CA . GLY A 1 313 ? 5.843 -12.452 -18.401 1.00 95.50 313 GLY A CA 1
ATOM 2365 C C . GLY A 1 313 ? 6.328 -12.928 -17.021 1.00 95.50 313 GLY A C 1
ATOM 2366 O O . GLY A 1 313 ? 6.081 -12.306 -15.994 1.00 95.50 313 GLY A O 1
ATOM 2367 N N . HIS A 1 314 ? 7.068 -14.042 -16.985 1.00 94.44 314 HIS A N 1
ATOM 2368 C CA . HIS A 1 314 ? 7.512 -14.664 -15.726 1.00 94.44 314 HIS A CA 1
ATOM 2369 C C . HIS A 1 314 ? 8.361 -13.745 -14.836 1.00 94.44 314 HIS A C 1
ATOM 2371 O O . HIS A 1 314 ? 8.184 -13.755 -13.625 1.00 94.44 314 HIS A O 1
ATOM 2377 N N . VAL A 1 315 ? 9.231 -12.913 -15.420 1.00 96.06 315 VAL A N 1
ATOM 2378 C CA . VAL A 1 315 ? 10.029 -11.940 -14.650 1.00 96.06 315 VAL A CA 1
ATOM 2379 C C . VAL A 1 315 ? 9.130 -10.885 -14.002 1.00 96.06 315 VAL A C 1
ATOM 2381 O O . VAL A 1 315 ? 9.327 -10.560 -12.837 1.00 96.06 315 VAL A O 1
ATOM 2384 N N . ALA A 1 316 ? 8.103 -10.399 -14.707 1.00 97.25 316 ALA A N 1
ATOM 2385 C CA . ALA A 1 316 ? 7.171 -9.407 -14.170 1.00 97.25 316 ALA A CA 1
ATOM 2386 C C . ALA A 1 316 ? 6.419 -9.923 -12.936 1.00 97.25 316 ALA A C 1
ATOM 2388 O O . ALA A 1 316 ? 6.186 -9.160 -12.002 1.00 97.25 316 ALA A O 1
ATOM 2389 N N . ARG A 1 317 ? 6.076 -11.218 -12.911 1.00 95.62 317 ARG A N 1
ATOM 2390 C CA . ARG A 1 317 ? 5.383 -11.863 -11.781 1.00 95.62 317 ARG A CA 1
ATOM 2391 C C . ARG A 1 317 ? 6.238 -11.940 -10.516 1.00 95.62 317 ARG A C 1
ATOM 2393 O O . ARG A 1 317 ? 5.695 -11.855 -9.424 1.00 95.62 317 ARG A O 1
ATOM 2400 N N . GLU A 1 318 ? 7.557 -12.047 -10.660 1.00 96.31 318 GLU A N 1
ATOM 2401 C CA . GLU A 1 318 ? 8.500 -11.962 -9.533 1.00 96.31 318 GLU A CA 1
ATOM 2402 C C . GLU A 1 318 ? 8.830 -10.504 -9.174 1.00 96.31 318 GLU A C 1
ATOM 2404 O O . GLU A 1 318 ? 9.081 -10.165 -8.019 1.00 96.31 318 GLU A O 1
ATOM 2409 N N . PHE A 1 319 ? 8.806 -9.614 -10.165 1.00 96.94 319 PHE A N 1
ATOM 2410 C CA . PHE A 1 319 ? 9.176 -8.211 -10.015 1.00 96.94 319 PHE A CA 1
ATOM 2411 C C . PHE A 1 319 ? 8.094 -7.363 -9.341 1.00 96.94 319 PHE A C 1
ATOM 2413 O O . PHE A 1 319 ? 8.407 -6.597 -8.431 1.00 96.94 319 PHE A O 1
ATOM 2420 N N . ALA A 1 320 ? 6.826 -7.521 -9.724 1.00 94.62 320 ALA A N 1
ATOM 2421 C CA . ALA A 1 320 ? 5.711 -6.746 -9.175 1.00 94.62 320 ALA A CA 1
ATOM 2422 C C . ALA A 1 320 ? 5.581 -6.855 -7.634 1.00 94.62 320 ALA A C 1
ATOM 2424 O O . ALA A 1 320 ? 5.516 -5.812 -6.974 1.00 94.62 320 ALA A O 1
ATOM 2425 N N . PRO A 1 321 ? 5.657 -8.052 -7.009 1.00 90.88 321 PRO A N 1
ATOM 2426 C CA . PRO A 1 321 ? 5.638 -8.169 -5.549 1.00 90.88 321 PRO A CA 1
ATOM 2427 C C . PRO A 1 321 ? 6.840 -7.505 -4.863 1.00 90.88 321 PRO A C 1
ATOM 2429 O O . PRO A 1 321 ? 6.710 -6.990 -3.751 1.00 90.88 321 PRO A O 1
ATOM 2432 N N . LEU A 1 322 ? 8.019 -7.505 -5.500 1.00 92.56 322 LEU A N 1
ATOM 2433 C CA . LEU A 1 322 ? 9.195 -6.803 -4.975 1.00 92.56 322 LEU A CA 1
ATOM 2434 C C . LEU A 1 322 ? 8.990 -5.288 -5.009 1.00 92.56 322 LEU A C 1
ATOM 2436 O O . LEU A 1 322 ? 9.284 -4.623 -4.018 1.00 92.56 322 LEU A O 1
ATOM 2440 N N . LEU A 1 323 ? 8.447 -4.748 -6.105 1.00 91.81 323 LEU A N 1
ATOM 2441 C CA . LEU A 1 323 ? 8.136 -3.322 -6.218 1.00 91.81 323 LEU A CA 1
ATOM 2442 C C . LEU A 1 323 ? 7.158 -2.866 -5.135 1.00 91.81 323 LEU A C 1
ATOM 2444 O O . LEU A 1 323 ? 7.432 -1.873 -4.463 1.00 91.81 323 LEU A O 1
ATOM 2448 N N . ALA A 1 324 ? 6.080 -3.621 -4.906 1.00 85.94 324 ALA A N 1
ATOM 2449 C CA . ALA A 1 324 ? 5.112 -3.323 -3.849 1.00 85.94 324 ALA A CA 1
ATOM 2450 C C . ALA A 1 324 ? 5.787 -3.203 -2.471 1.00 85.94 324 ALA A C 1
ATOM 2452 O O . ALA A 1 324 ? 5.622 -2.205 -1.774 1.00 85.94 324 ALA A O 1
ATOM 2453 N N . ARG A 1 325 ? 6.639 -4.176 -2.119 1.00 83.19 325 ARG A N 1
ATOM 2454 C CA . ARG A 1 325 ? 7.379 -4.201 -0.841 1.00 83.19 325 ARG A CA 1
ATOM 2455 C C . ARG A 1 325 ? 8.428 -3.098 -0.704 1.00 83.19 325 ARG A C 1
ATOM 2457 O O . ARG A 1 325 ? 8.836 -2.788 0.411 1.00 83.19 325 ARG A O 1
ATOM 2464 N N . LEU A 1 326 ? 8.900 -2.555 -1.822 1.00 85.62 326 LEU A N 1
ATOM 2465 C CA . LEU A 1 326 ? 9.899 -1.487 -1.882 1.00 85.62 326 LEU A CA 1
ATOM 2466 C C . LEU A 1 326 ? 9.268 -0.094 -2.022 1.00 85.62 326 LEU A C 1
ATOM 2468 O O . LEU A 1 326 ? 9.994 0.878 -2.261 1.00 85.62 326 LEU A O 1
ATOM 2472 N N . ASP A 1 327 ? 7.944 0.007 -1.872 1.00 83.12 327 ASP A N 1
ATOM 2473 C CA . ASP A 1 327 ? 7.168 1.234 -2.052 1.00 83.12 327 ASP A CA 1
ATOM 2474 C C . ASP A 1 327 ? 7.355 1.847 -3.448 1.00 83.12 327 ASP A C 1
ATOM 2476 O O . ASP A 1 327 ? 7.488 3.059 -3.593 1.00 83.12 327 ASP A O 1
ATOM 2480 N N . PHE A 1 328 ? 7.398 1.001 -4.480 1.00 87.94 328 PHE A N 1
ATOM 2481 C CA . PHE A 1 328 ? 7.296 1.414 -5.877 1.00 87.94 328 PHE A CA 1
ATOM 2482 C C . PHE A 1 328 ? 5.889 1.109 -6.396 1.00 87.94 328 PHE A C 1
ATOM 2484 O O . PHE A 1 328 ? 5.566 -0.050 -6.700 1.00 87.94 328 PHE A O 1
ATOM 2491 N N . PRO A 1 329 ? 5.034 2.135 -6.532 1.00 86.94 329 PRO A N 1
ATOM 2492 C CA . PRO A 1 329 ? 3.795 1.980 -7.262 1.00 86.94 329 PRO A CA 1
ATOM 2493 C C . PRO A 1 329 ? 4.059 1.499 -8.679 1.00 86.94 329 PRO A C 1
ATOM 2495 O O . PRO A 1 329 ? 4.992 1.975 -9.322 1.00 86.94 329 PRO A O 1
ATOM 2498 N N . HIS A 1 330 ? 3.244 0.578 -9.181 1.00 92.19 330 HIS A N 1
ATOM 2499 C CA . HIS A 1 330 ? 3.494 0.007 -10.495 1.00 92.19 330 HIS A CA 1
ATOM 2500 C C . HIS A 1 330 ? 2.221 -0.315 -11.269 1.00 92.19 330 HIS A C 1
ATOM 2502 O O . HIS A 1 330 ? 1.161 -0.590 -10.701 1.00 92.19 330 HIS A O 1
ATOM 2508 N N . VAL A 1 331 ? 2.365 -0.272 -12.589 1.00 94.19 331 VAL A N 1
ATOM 2509 C CA . VAL A 1 331 ? 1.347 -0.621 -13.580 1.00 94.19 331 VAL A CA 1
ATOM 2510 C C . VAL A 1 331 ? 1.935 -1.690 -14.486 1.00 94.19 331 VAL A C 1
ATOM 2512 O O . VAL A 1 331 ? 3.065 -1.550 -14.949 1.00 94.19 331 VAL A O 1
ATOM 2515 N N . VAL A 1 332 ? 1.173 -2.749 -14.746 1.00 97.06 332 VAL A N 1
ATOM 2516 C CA . VAL A 1 332 ? 1.582 -3.835 -15.646 1.00 97.06 332 VAL A CA 1
ATOM 2517 C C . VAL A 1 332 ? 0.783 -3.736 -16.934 1.00 97.06 332 VAL A C 1
ATOM 2519 O O . VAL A 1 332 ? -0.441 -3.628 -16.892 1.00 97.06 332 VAL A O 1
ATOM 2522 N N . MET A 1 333 ? 1.463 -3.790 -18.075 1.00 97.19 333 MET A N 1
ATOM 2523 C CA . MET A 1 333 ? 0.842 -3.774 -19.396 1.00 97.19 333 MET A CA 1
ATOM 2524 C C . MET A 1 333 ? 1.398 -4.898 -20.272 1.00 97.19 333 MET A C 1
ATOM 2526 O O . MET A 1 333 ? 2.611 -5.065 -20.371 1.00 97.19 333 MET A O 1
ATOM 2530 N N . ASP A 1 334 ? 0.523 -5.651 -20.930 1.00 97.38 334 ASP A N 1
ATOM 2531 C CA . ASP A 1 334 ? 0.874 -6.633 -21.966 1.00 97.38 334 ASP A CA 1
ATOM 2532 C C . ASP A 1 334 ? -0.239 -6.644 -23.028 1.00 97.38 334 ASP A C 1
ATOM 2534 O O . ASP A 1 334 ? -1.384 -6.294 -22.739 1.00 97.38 334 ASP A O 1
ATOM 2538 N N . ASP A 1 335 ? 0.081 -7.042 -24.255 1.00 95.25 335 ASP A N 1
ATOM 2539 C CA . ASP A 1 335 ? -0.881 -7.139 -25.359 1.00 95.25 335 ASP A CA 1
ATOM 2540 C C . ASP A 1 335 ? -1.672 -8.459 -25.343 1.00 95.25 335 ASP A C 1
ATOM 2542 O O . ASP A 1 335 ? -2.581 -8.665 -26.149 1.00 95.25 335 ASP A O 1
ATOM 2546 N N . ARG A 1 336 ? -1.351 -9.363 -24.407 1.00 95.44 336 ARG A N 1
ATOM 2547 C CA . ARG A 1 336 ? -1.955 -10.692 -24.279 1.00 95.44 336 ARG A CA 1
ATOM 2548 C C . ARG A 1 336 ? -2.754 -10.847 -22.988 1.00 95.44 336 ARG A C 1
ATOM 2550 O O . ARG A 1 336 ? -2.268 -10.601 -21.880 1.00 95.44 336 ARG A O 1
ATOM 2557 N N . VAL A 1 337 ? -3.976 -11.356 -23.125 1.00 95.12 337 VAL A N 1
ATOM 2558 C CA . VAL A 1 337 ? -4.938 -11.528 -22.021 1.00 95.12 337 VAL A CA 1
ATOM 2559 C C . VAL A 1 337 ? -4.410 -12.479 -20.941 1.00 95.12 337 VAL A C 1
ATOM 2561 O O . VAL A 1 337 ? -4.622 -12.274 -19.747 1.00 95.12 337 VAL A O 1
ATOM 2564 N N . GLU A 1 338 ? -3.676 -13.524 -21.322 1.00 95.50 338 GLU A N 1
ATOM 2565 C CA . GLU A 1 338 ? -3.147 -14.507 -20.379 1.00 95.50 338 GLU A CA 1
ATOM 2566 C C . GLU A 1 338 ? -2.016 -13.970 -19.483 1.00 95.50 338 GLU A C 1
ATOM 2568 O O . GLU A 1 338 ? -1.750 -14.560 -18.433 1.00 95.50 338 GLU A O 1
ATOM 2573 N N . PHE A 1 339 ? -1.399 -12.842 -19.856 1.00 95.94 339 PHE A N 1
ATOM 2574 C CA . PHE A 1 339 ? -0.354 -12.146 -19.095 1.00 95.94 339 PHE A CA 1
ATOM 2575 C C . PHE A 1 339 ? -0.864 -10.877 -18.394 1.00 95.94 339 PHE A C 1
ATOM 2577 O O . PHE A 1 339 ? -0.071 -10.136 -17.823 1.00 95.94 339 PHE A O 1
ATOM 2584 N N . THR A 1 340 ? -2.177 -10.634 -18.399 1.00 95.00 340 THR A N 1
ATOM 2585 C CA . THR A 1 340 ? -2.821 -9.449 -17.794 1.00 95.00 340 THR A CA 1
ATOM 2586 C C . THR A 1 340 ? -3.927 -9.822 -16.810 1.00 95.00 340 THR A C 1
ATOM 2588 O O . THR A 1 340 ? -4.845 -9.049 -16.538 1.00 95.00 340 THR A O 1
ATOM 2591 N N . LYS A 1 341 ? -3.834 -11.015 -16.218 1.00 93.44 341 LYS A N 1
ATOM 2592 C CA . LYS A 1 341 ? -4.749 -11.437 -15.157 1.00 93.44 341 LYS A CA 1
ATOM 2593 C C . LYS A 1 341 ? -4.438 -10.657 -13.884 1.00 93.44 341 LYS A C 1
ATOM 2595 O O . LYS A 1 341 ? -3.340 -10.756 -13.349 1.00 93.44 341 LYS A O 1
ATOM 2600 N N . THR A 1 342 ? -5.419 -9.933 -13.353 1.00 89.94 342 THR A N 1
ATOM 2601 C CA . THR A 1 342 ? -5.266 -9.161 -12.106 1.00 89.94 342 THR A CA 1
ATOM 2602 C C . THR A 1 342 ? -4.860 -10.037 -10.914 1.00 89.94 342 THR A C 1
ATOM 2604 O O . THR A 1 342 ? -4.184 -9.573 -10.004 1.00 89.94 342 THR A O 1
ATOM 2607 N N . GLU A 1 343 ? -5.221 -11.321 -10.933 1.00 90.88 343 GLU A N 1
ATOM 2608 C CA . GLU A 1 343 ? -4.822 -12.310 -9.923 1.00 90.88 343 GLU A CA 1
ATOM 2609 C C . GLU A 1 343 ? -3.308 -12.573 -9.894 1.00 90.88 343 GLU A C 1
ATOM 2611 O O . GLU A 1 343 ? -2.772 -12.861 -8.826 1.00 90.88 343 GLU A O 1
ATOM 2616 N N . ASP A 1 344 ? -2.623 -12.444 -11.038 1.00 90.50 344 ASP A N 1
ATOM 2617 C CA . ASP A 1 344 ? -1.166 -12.601 -11.144 1.00 90.50 344 ASP A CA 1
ATOM 2618 C C . ASP A 1 344 ? -0.418 -11.345 -10.645 1.00 90.50 344 ASP A C 1
ATOM 2620 O O . ASP A 1 344 ? 0.770 -11.419 -10.334 1.00 90.50 344 ASP A O 1
ATOM 2624 N N . PHE A 1 345 ? -1.107 -10.200 -10.542 1.00 92.62 345 PHE A N 1
ATOM 2625 C CA . PHE A 1 345 ? -0.545 -8.908 -10.130 1.00 92.62 345 PHE A CA 1
ATOM 2626 C C . PHE A 1 345 ? -1.444 -8.205 -9.098 1.00 92.62 345 PHE A C 1
ATOM 2628 O O . PHE A 1 345 ? -1.941 -7.104 -9.349 1.00 92.62 345 PHE A O 1
ATOM 2635 N N . PRO A 1 346 ? -1.679 -8.821 -7.925 1.00 87.06 346 PRO A N 1
ATOM 2636 C CA . PRO A 1 346 ? -2.653 -8.330 -6.949 1.00 87.06 346 PRO A CA 1
ATOM 2637 C C . PRO A 1 346 ? -2.271 -6.995 -6.294 1.00 87.06 346 PRO A C 1
ATOM 2639 O O . PRO A 1 346 ? -3.140 -6.377 -5.676 1.00 87.06 346 PRO A O 1
ATOM 2642 N N . ASP A 1 347 ? -1.001 -6.593 -6.404 1.00 86.62 347 ASP A N 1
ATOM 2643 C CA . ASP A 1 347 ? -0.432 -5.360 -5.847 1.00 86.62 347 ASP A CA 1
ATOM 2644 C C . ASP A 1 347 ? -0.212 -4.262 -6.904 1.00 86.62 347 ASP A C 1
ATOM 2646 O O . ASP A 1 347 ? 0.201 -3.151 -6.564 1.00 86.62 347 ASP A O 1
ATOM 2650 N N . ALA A 1 348 ? -0.464 -4.558 -8.185 1.00 89.62 348 ALA A N 1
ATOM 2651 C CA . ALA A 1 348 ? -0.363 -3.564 -9.243 1.00 89.62 348 ALA A CA 1
ATOM 2652 C C . ALA A 1 348 ? -1.534 -2.587 -9.144 1.00 89.62 348 ALA A C 1
ATOM 2654 O O . ALA A 1 348 ? -2.689 -2.996 -9.019 1.00 89.62 348 ALA A O 1
ATOM 2655 N N . ARG A 1 349 ? -1.251 -1.288 -9.282 1.00 85.56 349 ARG A N 1
ATOM 2656 C CA . ARG A 1 349 ? -2.297 -0.255 -9.297 1.00 85.56 349 ARG A CA 1
ATOM 2657 C C . ARG A 1 349 ? -3.255 -0.443 -10.468 1.00 85.56 349 ARG A C 1
ATOM 2659 O O . ARG A 1 349 ? -4.451 -0.193 -10.359 1.00 85.56 349 ARG A O 1
ATOM 2666 N N . LYS A 1 350 ? -2.716 -0.881 -11.605 1.00 90.44 350 LYS A N 1
ATOM 2667 C CA . LYS A 1 350 ? -3.486 -1.181 -12.807 1.00 90.44 350 LYS A CA 1
ATOM 2668 C C . LYS A 1 350 ? -2.809 -2.301 -13.586 1.00 90.44 350 LYS A C 1
ATOM 2670 O O . LYS A 1 350 ? -1.584 -2.337 -13.699 1.00 90.44 350 LYS A O 1
ATOM 2675 N N . VAL A 1 351 ? -3.627 -3.190 -14.139 1.00 95.25 351 VAL A N 1
ATOM 2676 C CA . VAL A 1 351 ? -3.206 -4.218 -15.093 1.00 95.25 351 VAL A CA 1
ATOM 2677 C C . VAL A 1 351 ? -3.939 -3.943 -16.399 1.00 95.25 351 VAL A C 1
ATOM 2679 O O . VAL A 1 351 ? -5.169 -3.902 -16.419 1.00 95.25 351 VAL A O 1
ATOM 2682 N N . ILE A 1 352 ? -3.190 -3.671 -17.462 1.00 96.06 352 ILE A N 1
ATOM 2683 C CA . ILE A 1 352 ? -3.708 -3.173 -18.737 1.00 96.06 352 ILE A CA 1
ATOM 2684 C C . ILE A 1 352 ? -3.450 -4.218 -19.819 1.00 96.06 352 ILE A C 1
ATOM 2686 O O . ILE A 1 352 ? -2.303 -4.568 -20.083 1.00 96.06 352 ILE A O 1
ATOM 2690 N N . CYS A 1 353 ? -4.518 -4.683 -20.465 1.00 96.75 353 CYS A N 1
ATOM 2691 C CA . CYS A 1 353 ? -4.429 -5.474 -21.687 1.00 96.75 353 CYS A CA 1
ATOM 2692 C C . CYS A 1 353 ? -4.634 -4.555 -22.890 1.00 96.75 353 CYS A C 1
ATOM 2694 O O . CYS A 1 353 ? -5.771 -4.201 -23.199 1.00 96.75 353 CYS A O 1
ATOM 2696 N N . ALA A 1 354 ? -3.547 -4.137 -23.533 1.00 95.06 354 ALA A N 1
ATOM 2697 C CA . ALA A 1 354 ? -3.594 -3.229 -24.676 1.00 95.06 354 ALA A CA 1
ATOM 2698 C C . ALA A 1 354 ? -2.395 -3.441 -25.605 1.00 95.06 354 ALA A C 1
ATOM 2700 O O . ALA A 1 354 ? -1.335 -3.893 -25.173 1.00 95.06 354 ALA A O 1
ATOM 2701 N N . ASP A 1 355 ? -2.573 -3.098 -26.879 1.00 94.94 355 ASP A N 1
ATOM 2702 C CA . ASP A 1 355 ? -1.510 -3.188 -27.875 1.00 94.94 355 ASP A CA 1
ATOM 2703 C C . ASP A 1 355 ? -0.367 -2.212 -27.543 1.00 94.94 355 ASP A C 1
ATOM 2705 O O . ASP A 1 355 ? -0.597 -1.063 -27.150 1.00 94.94 355 ASP A O 1
ATOM 2709 N N . PHE A 1 356 ? 0.881 -2.660 -27.704 1.00 94.50 356 PHE A N 1
ATOM 2710 C CA . PHE A 1 356 ? 2.051 -1.829 -27.413 1.00 94.50 356 PHE A CA 1
ATOM 2711 C C . PHE A 1 356 ? 2.188 -0.620 -28.349 1.00 94.50 356 PHE A C 1
ATOM 2713 O O . PHE A 1 356 ? 2.907 0.308 -28.002 1.00 94.50 356 PHE A O 1
ATOM 2720 N N . SER A 1 357 ? 1.482 -0.565 -29.480 1.00 92.75 357 SER A N 1
ATOM 2721 C CA . SER A 1 357 ? 1.398 0.628 -30.341 1.00 92.75 357 SER A CA 1
ATOM 2722 C C . SER A 1 357 ? 0.592 1.789 -29.735 1.00 92.75 357 SER A C 1
ATOM 2724 O O . SER A 1 357 ? 0.661 2.905 -30.241 1.00 92.75 357 SER A O 1
ATOM 2726 N N . GLN A 1 358 ? -0.145 1.556 -28.643 1.00 91.19 358 GLN A N 1
ATOM 2727 C CA . GLN A 1 358 ? -1.069 2.530 -28.043 1.00 91.19 358 GLN A CA 1
ATOM 2728 C C . GLN A 1 358 ? -0.735 2.855 -26.580 1.00 91.19 358 GLN A C 1
ATOM 2730 O O . GLN A 1 358 ? -1.621 3.155 -25.782 1.00 91.19 358 GLN A O 1
ATOM 2735 N N . ILE A 1 359 ? 0.540 2.806 -26.186 1.00 92.25 359 ILE A N 1
ATOM 2736 C CA . ILE A 1 359 ? 0.946 2.985 -24.780 1.00 92.25 359 ILE A CA 1
ATOM 2737 C C . ILE A 1 359 ? 0.516 4.350 -24.244 1.00 92.25 359 ILE A C 1
ATOM 2739 O O . ILE A 1 359 ? -0.026 4.434 -23.143 1.00 92.25 359 ILE A O 1
ATOM 2743 N N . LEU A 1 360 ? 0.715 5.413 -25.025 1.00 92.44 360 LEU A N 1
ATOM 2744 C CA . LEU A 1 360 ? 0.421 6.783 -24.587 1.00 92.44 360 LEU A CA 1
ATOM 2745 C C . LEU A 1 360 ? -1.083 7.096 -24.501 1.00 92.44 360 LEU A C 1
ATOM 2747 O O . LEU A 1 360 ? -1.462 8.092 -23.891 1.00 92.44 360 LEU A O 1
ATOM 2751 N N . GLU A 1 361 ? -1.943 6.240 -25.061 1.00 93.38 361 GLU A N 1
ATOM 2752 C CA . GLU A 1 361 ? -3.395 6.303 -24.839 1.00 93.38 361 GLU A CA 1
ATOM 2753 C C . GLU A 1 361 ? -3.788 5.703 -23.478 1.00 93.38 361 GLU A C 1
ATOM 2755 O O . GLU A 1 361 ? -4.835 6.029 -22.923 1.00 93.38 361 GLU A O 1
ATOM 2760 N N . GLN A 1 362 ? -2.951 4.811 -22.936 1.00 92.00 362 GLN A N 1
ATOM 2761 C CA . GLN A 1 362 ? -3.230 4.058 -21.713 1.00 92.00 362 GLN A CA 1
ATOM 2762 C C . GLN A 1 362 ? -2.579 4.667 -20.470 1.00 92.00 362 GLN A C 1
ATOM 2764 O O . GLN A 1 362 ? -3.123 4.537 -19.366 1.00 92.00 362 GLN A O 1
ATOM 2769 N N . VAL A 1 363 ? -1.403 5.281 -20.635 1.00 90.69 363 VAL A N 1
ATOM 2770 C CA . VAL A 1 363 ? -0.587 5.840 -19.552 1.00 90.69 363 VAL A CA 1
ATOM 2771 C C . VAL A 1 363 ? 0.099 7.138 -19.975 1.00 90.69 363 VAL A C 1
ATOM 2773 O O . VAL A 1 363 ? 0.388 7.355 -21.149 1.00 90.69 363 VAL A O 1
ATOM 2776 N N . THR A 1 364 ? 0.421 7.992 -19.003 1.00 90.81 364 THR A N 1
ATOM 2777 C CA . THR A 1 364 ? 1.118 9.269 -19.236 1.00 90.81 364 THR A CA 1
ATOM 2778 C C . THR A 1 364 ? 2.370 9.352 -18.355 1.00 90.81 364 THR A C 1
ATOM 2780 O O . THR A 1 364 ? 2.304 9.906 -17.256 1.00 90.81 364 THR A O 1
ATOM 2783 N N . PRO A 1 365 ? 3.508 8.778 -18.796 1.00 92.06 365 PRO A N 1
ATOM 2784 C CA . PRO A 1 365 ? 4.740 8.764 -18.011 1.00 92.06 365 PRO A CA 1
ATOM 2785 C C . PRO A 1 365 ? 5.289 10.170 -17.726 1.00 92.06 365 PRO A C 1
ATOM 2787 O O . PRO A 1 365 ? 5.427 10.995 -18.631 1.00 92.06 365 PRO A O 1
ATOM 2790 N N . ARG A 1 366 ? 5.640 10.429 -16.464 1.00 89.50 366 ARG A N 1
ATOM 2791 C CA . ARG A 1 366 ? 6.205 11.690 -15.954 1.00 89.50 366 ARG A CA 1
ATOM 2792 C C . ARG A 1 366 ? 7.715 11.574 -15.725 1.00 89.50 366 ARG A C 1
ATOM 2794 O O . ARG A 1 366 ? 8.261 10.478 -15.665 1.00 89.50 366 ARG A O 1
ATOM 2801 N N . ALA A 1 367 ? 8.393 12.699 -15.501 1.00 88.44 367 ALA A N 1
ATOM 2802 C CA . ALA A 1 367 ? 9.835 12.726 -15.209 1.00 88.44 367 ALA A CA 1
ATOM 2803 C C . ALA A 1 367 ? 10.244 11.986 -13.922 1.00 88.44 367 ALA A C 1
ATOM 2805 O O . ALA A 1 367 ? 11.376 11.519 -13.797 1.00 88.44 367 ALA A O 1
ATOM 2806 N N . SER A 1 368 ? 9.321 11.834 -12.973 1.00 84.44 368 SER A N 1
ATOM 2807 C CA . SER A 1 368 ? 9.518 11.004 -11.783 1.00 84.44 368 SER A CA 1
ATOM 2808 C C . SER A 1 368 ? 9.522 9.506 -12.091 1.00 84.44 368 SER A C 1
ATOM 2810 O O . SER A 1 368 ? 10.159 8.756 -11.362 1.00 84.44 368 SER A O 1
ATOM 2812 N N . ASP A 1 369 ? 8.846 9.082 -13.159 1.00 91.56 369 ASP A N 1
ATOM 2813 C CA . ASP A 1 369 ? 8.465 7.691 -13.395 1.00 91.56 369 ASP A CA 1
ATOM 2814 C C . ASP A 1 369 ? 9.588 6.843 -14.011 1.00 91.56 369 ASP A C 1
ATOM 2816 O O . ASP A 1 369 ? 10.574 7.344 -14.564 1.00 91.56 369 ASP A O 1
ATOM 2820 N N . TYR A 1 370 ? 9.389 5.527 -13.950 1.00 96.38 370 TYR A N 1
ATOM 2821 C CA . TYR A 1 370 ? 10.286 4.509 -14.481 1.00 96.38 370 TYR A CA 1
ATOM 2822 C C . TYR A 1 370 ? 9.544 3.662 -15.510 1.00 96.38 370 TYR A C 1
ATOM 2824 O O . TYR A 1 370 ? 8.427 3.217 -15.265 1.00 96.38 370 TYR A O 1
ATOM 2832 N N . ALA A 1 371 ? 10.183 3.367 -16.633 1.00 98.12 371 ALA A N 1
ATOM 2833 C CA . ALA A 1 371 ? 9.709 2.381 -17.589 1.00 98.12 371 ALA A CA 1
ATOM 2834 C C . ALA A 1 371 ? 10.654 1.179 -17.606 1.00 98.12 371 ALA A C 1
ATOM 2836 O O . ALA A 1 371 ? 11.861 1.334 -17.799 1.00 98.12 371 ALA A O 1
ATOM 2837 N N . VAL A 1 372 ? 10.105 -0.021 -17.426 1.00 98.38 372 VAL A N 1
ATOM 2838 C CA . VAL A 1 372 ? 10.841 -1.283 -17.528 1.00 98.38 372 VAL A CA 1
ATOM 2839 C C . VAL A 1 372 ? 10.233 -2.120 -18.647 1.00 98.38 372 VAL A C 1
ATOM 2841 O O . VAL A 1 372 ? 9.102 -2.593 -18.556 1.00 98.38 372 VAL A O 1
ATOM 2844 N N . VAL A 1 373 ? 11.002 -2.297 -19.716 1.00 97.94 373 VAL A N 1
ATOM 2845 C CA . VAL A 1 373 ? 10.596 -2.996 -20.935 1.00 97.94 373 VAL A CA 1
ATOM 2846 C C . VAL A 1 373 ? 11.100 -4.435 -20.884 1.00 97.94 373 VAL A C 1
ATOM 2848 O O . VAL A 1 373 ? 12.306 -4.690 -20.895 1.00 97.94 373 VAL A O 1
ATOM 2851 N N . MET A 1 374 ? 10.170 -5.382 -20.815 1.00 95.62 374 MET A N 1
ATOM 2852 C CA . MET A 1 374 ? 10.417 -6.822 -20.719 1.00 95.62 374 MET A CA 1
ATOM 2853 C C . MET A 1 374 ? 9.420 -7.616 -21.577 1.00 95.62 374 MET A C 1
ATOM 2855 O O . MET A 1 374 ? 8.817 -8.596 -21.137 1.00 95.62 374 MET A O 1
ATOM 2859 N N . THR A 1 375 ? 9.242 -7.175 -22.824 1.00 93.94 375 THR A N 1
ATOM 2860 C CA . THR A 1 375 ? 8.271 -7.760 -23.755 1.00 93.94 375 THR A CA 1
ATOM 2861 C C . THR A 1 375 ? 8.737 -9.111 -24.323 1.00 93.94 375 THR A C 1
ATOM 2863 O O . THR A 1 375 ? 9.853 -9.585 -24.088 1.00 93.94 375 THR A O 1
ATOM 2866 N N . ARG A 1 376 ? 7.877 -9.743 -25.134 1.00 87.19 376 ARG A N 1
ATOM 2867 C CA . ARG A 1 376 ? 8.131 -11.039 -25.789 1.00 87.19 376 ARG A CA 1
ATOM 2868 C C . ARG A 1 376 ? 9.134 -11.004 -26.952 1.00 87.19 376 ARG A C 1
ATOM 2870 O O . ARG A 1 376 ? 9.410 -12.053 -27.531 1.00 87.19 376 ARG A O 1
ATOM 2877 N N . GLY A 1 377 ? 9.692 -9.848 -27.319 1.00 86.19 377 GLY A N 1
ATOM 2878 C CA . GLY A 1 377 ? 10.725 -9.803 -28.352 1.00 86.19 377 GLY A CA 1
ATOM 2879 C C . GLY A 1 377 ? 11.097 -8.409 -28.846 1.00 86.19 377 GLY A C 1
ATOM 2880 O O . GLY A 1 377 ? 10.368 -7.444 -28.665 1.00 86.19 377 GLY A O 1
ATOM 2881 N N . HIS A 1 378 ? 12.222 -8.345 -29.561 1.00 84.75 378 HIS A N 1
ATOM 2882 C CA . HIS A 1 378 ? 12.838 -7.109 -30.062 1.00 84.75 378 HIS A CA 1
ATOM 2883 C C . HIS A 1 378 ? 11.917 -6.165 -30.861 1.00 84.75 378 HIS A C 1
ATOM 2885 O O . HIS A 1 378 ? 12.079 -4.956 -30.751 1.00 84.75 378 HIS A O 1
ATOM 2891 N N . ALA A 1 379 ? 10.954 -6.682 -31.633 1.00 88.94 379 ALA A N 1
ATOM 2892 C CA . ALA A 1 379 ? 10.005 -5.852 -32.382 1.00 88.94 379 ALA A CA 1
ATOM 2893 C C . ALA A 1 379 ? 9.058 -5.067 -31.455 1.00 88.94 379 ALA A C 1
ATOM 2895 O O . ALA A 1 379 ? 8.820 -3.885 -31.674 1.00 88.94 379 ALA A O 1
ATOM 2896 N N . TYR A 1 380 ? 8.576 -5.701 -30.384 1.00 93.38 380 TYR A N 1
ATOM 2897 C CA . TYR A 1 380 ? 7.731 -5.051 -29.380 1.00 93.38 380 TYR A CA 1
ATOM 2898 C C . TYR A 1 380 ? 8.563 -4.154 -28.455 1.00 93.38 380 TYR A C 1
ATOM 2900 O O . TYR A 1 380 ? 8.131 -3.056 -28.122 1.00 93.38 380 TYR A O 1
ATOM 2908 N N . ASP A 1 381 ? 9.791 -4.571 -28.111 1.00 93.31 381 ASP A N 1
ATOM 2909 C CA . ASP A 1 381 ? 10.739 -3.719 -27.381 1.00 93.31 381 ASP A CA 1
ATOM 2910 C C . ASP A 1 381 ? 10.988 -2.404 -28.145 1.00 93.31 381 ASP A C 1
ATOM 2912 O O . ASP A 1 381 ? 11.046 -1.340 -27.527 1.00 93.31 381 ASP A O 1
ATOM 2916 N N . LEU A 1 382 ? 11.138 -2.470 -29.474 1.00 94.75 382 LEU A N 1
ATOM 2917 C CA . LEU A 1 382 ? 11.313 -1.305 -30.345 1.00 94.75 382 LEU A CA 1
ATOM 2918 C C . LEU A 1 382 ? 10.089 -0.380 -30.300 1.00 94.75 382 LEU A C 1
ATOM 2920 O O . LEU A 1 382 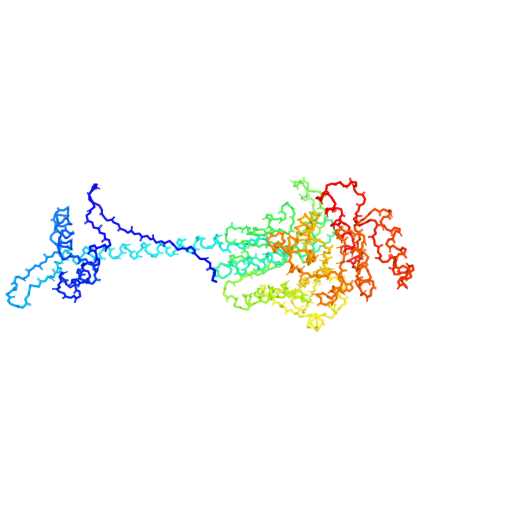? 10.261 0.824 -30.133 1.00 94.75 382 LEU A O 1
ATOM 2924 N N . GLU A 1 383 ? 8.879 -0.927 -30.421 1.00 95.56 383 GLU A N 1
ATOM 2925 C CA . GLU A 1 383 ? 7.635 -0.146 -30.407 1.00 95.56 383 GLU A CA 1
ATOM 2926 C C . GLU A 1 383 ? 7.451 0.619 -29.089 1.00 95.56 383 GLU A C 1
ATOM 2928 O O . GLU A 1 383 ? 7.233 1.832 -29.087 1.00 95.56 383 GLU A O 1
ATOM 2933 N N . VAL A 1 384 ? 7.667 -0.066 -27.962 1.00 96.94 384 VAL A N 1
ATOM 2934 C CA . VAL A 1 384 ? 7.624 0.544 -26.628 1.00 96.94 384 VAL A CA 1
ATOM 2935 C C . VAL A 1 384 ? 8.668 1.660 -26.503 1.00 96.94 384 VAL A C 1
ATOM 2937 O O . VAL A 1 384 ? 8.356 2.762 -26.053 1.00 96.94 384 VAL A O 1
ATOM 2940 N N . GLN A 1 385 ? 9.914 1.409 -26.921 1.00 97.19 385 GLN A N 1
ATOM 2941 C CA . GLN A 1 385 ? 10.996 2.394 -26.812 1.00 97.19 385 GLN A CA 1
ATOM 2942 C C . GLN A 1 385 ? 10.745 3.646 -27.659 1.00 97.19 385 GLN A C 1
ATOM 2944 O O . GLN A 1 385 ? 11.007 4.746 -27.174 1.00 97.19 385 GLN A O 1
ATOM 2949 N N . LYS A 1 386 ? 10.200 3.508 -28.877 1.00 96.69 386 LYS A N 1
ATOM 2950 C CA . LYS A 1 386 ? 9.855 4.654 -29.737 1.00 96.69 386 LYS A CA 1
ATOM 2951 C C . LYS A 1 386 ? 8.920 5.628 -29.029 1.00 96.69 386 LYS A C 1
ATOM 2953 O O . LYS A 1 386 ? 9.187 6.824 -29.015 1.00 96.69 386 LYS A O 1
ATOM 2958 N N . GLN A 1 387 ? 7.856 5.112 -28.418 1.00 97.50 387 GLN A N 1
ATOM 2959 C CA . GLN A 1 387 ? 6.883 5.940 -27.713 1.00 97.50 387 GLN A CA 1
ATOM 2960 C C . GLN A 1 387 ? 7.452 6.505 -26.406 1.00 97.50 387 GLN A C 1
ATOM 2962 O O . GLN A 1 387 ? 7.242 7.674 -26.102 1.00 97.50 387 GLN A O 1
ATOM 2967 N N . LEU A 1 388 ? 8.218 5.728 -25.634 1.00 97.62 388 LEU A N 1
ATOM 2968 C CA . LEU A 1 388 ? 8.795 6.216 -24.374 1.00 97.62 388 LEU A CA 1
ATOM 2969 C C . LEU A 1 388 ? 9.820 7.336 -24.580 1.00 97.62 388 LEU A C 1
ATOM 2971 O O . LEU A 1 388 ? 9.856 8.276 -23.782 1.00 97.62 388 LEU A O 1
ATOM 2975 N N . LEU A 1 389 ? 10.621 7.277 -25.648 1.00 97.44 389 LEU A N 1
ATOM 2976 C CA . LEU A 1 389 ? 11.598 8.319 -25.970 1.00 97.44 389 LEU A CA 1
ATOM 2977 C C . LEU A 1 389 ? 10.939 9.678 -26.252 1.00 97.44 389 LEU A C 1
ATOM 2979 O O . LEU A 1 389 ? 11.551 10.706 -25.968 1.00 97.44 389 LEU A O 1
ATOM 2983 N N . THR A 1 390 ? 9.678 9.711 -26.696 1.00 96.38 390 THR A N 1
ATOM 2984 C CA . THR A 1 390 ? 8.925 10.966 -26.884 1.00 96.38 390 THR A CA 1
ATOM 2985 C C . THR A 1 390 ? 8.309 11.517 -25.593 1.00 96.38 390 THR A C 1
ATOM 2987 O O . THR A 1 390 ? 7.684 12.573 -25.615 1.00 96.38 390 THR A O 1
ATOM 2990 N N . THR A 1 391 ? 8.459 10.821 -24.462 1.00 96.75 391 THR A N 1
ATOM 2991 C CA . THR A 1 391 ? 7.930 11.240 -23.152 1.00 96.75 391 THR A CA 1
ATOM 2992 C C . THR A 1 391 ? 9.033 11.784 -22.244 1.00 96.75 391 THR A C 1
ATOM 2994 O O . THR A 1 391 ? 10.213 11.465 -22.447 1.00 96.75 391 THR A O 1
ATOM 2997 N N . PRO A 1 392 ? 8.686 12.535 -21.182 1.00 94.44 392 PRO A N 1
ATOM 2998 C CA . PRO A 1 392 ? 9.661 12.977 -20.193 1.00 94.44 392 PRO A CA 1
ATOM 2999 C C . PRO A 1 392 ? 10.086 11.882 -19.200 1.00 94.44 392 PRO A C 1
ATOM 3001 O O . PRO A 1 392 ? 10.748 12.229 -18.231 1.00 94.44 392 PRO A O 1
ATOM 3004 N N . VAL A 1 393 ? 9.727 10.600 -19.391 1.00 95.62 393 VAL A N 1
ATOM 3005 C CA . VAL A 1 393 ? 10.008 9.525 -18.417 1.00 95.62 393 VAL A CA 1
ATOM 3006 C C . VAL A 1 393 ? 11.466 9.529 -17.944 1.00 95.62 393 VAL A C 1
ATOM 3008 O O . VAL A 1 393 ? 12.396 9.622 -18.756 1.00 95.62 393 VAL A O 1
ATOM 3011 N N . GLY A 1 394 ? 11.655 9.456 -16.623 1.00 93.19 394 GLY A N 1
ATOM 3012 C CA . GLY A 1 394 ? 12.952 9.677 -15.982 1.00 93.19 394 GLY A CA 1
ATOM 3013 C C . GLY A 1 394 ? 13.932 8.517 -16.129 1.00 93.19 394 GLY A C 1
ATOM 3014 O O . GLY A 1 394 ? 15.140 8.711 -16.015 1.00 93.19 394 GLY A O 1
ATOM 3015 N N . TYR A 1 395 ? 13.431 7.310 -16.387 1.00 96.62 395 TYR A N 1
ATOM 3016 C CA . TYR A 1 395 ? 14.251 6.116 -16.559 1.00 96.62 395 TYR A CA 1
ATOM 3017 C C . TYR A 1 395 ? 13.620 5.147 -17.561 1.00 96.62 395 TYR A C 1
ATOM 3019 O O . TYR A 1 395 ? 12.429 4.855 -17.467 1.00 96.62 395 TYR A O 1
ATOM 3027 N N . ILE A 1 396 ? 14.429 4.611 -18.481 1.00 98.25 396 ILE A N 1
ATOM 3028 C CA . ILE A 1 396 ? 14.021 3.573 -19.436 1.00 98.25 396 ILE A CA 1
ATOM 3029 C C . ILE A 1 396 ? 14.992 2.397 -19.320 1.00 98.25 396 ILE A C 1
ATOM 3031 O O . ILE A 1 396 ? 16.112 2.449 -19.821 1.00 98.25 396 ILE A O 1
ATOM 3035 N N . GLY A 1 397 ? 14.562 1.327 -18.660 1.00 97.94 397 GLY A N 1
ATOM 3036 C CA . GLY A 1 397 ? 15.307 0.078 -18.538 1.00 97.94 397 GLY A CA 1
ATOM 3037 C C . GLY A 1 397 ? 14.781 -0.967 -19.513 1.00 97.94 397 GLY A C 1
ATOM 3038 O O . GLY A 1 397 ? 13.584 -1.235 -19.531 1.00 97.94 397 GLY A O 1
ATOM 3039 N N . VAL A 1 398 ? 15.650 -1.590 -20.309 1.00 97.38 398 VAL A N 1
ATOM 3040 C CA . VAL A 1 398 ? 15.240 -2.603 -21.298 1.00 97.38 398 VAL A CA 1
ATOM 3041 C C . VAL A 1 398 ? 15.945 -3.933 -21.059 1.00 97.38 398 VAL A C 1
ATOM 3043 O O . VAL A 1 398 ? 17.180 -4.022 -21.053 1.00 97.38 398 VAL A O 1
ATOM 3046 N N . MET A 1 399 ? 15.149 -4.994 -20.922 1.00 93.50 399 MET A N 1
ATOM 3047 C CA . MET A 1 399 ? 15.625 -6.367 -20.810 1.00 93.50 399 MET A CA 1
ATOM 3048 C C . MET A 1 399 ? 16.077 -6.906 -22.172 1.00 93.50 399 MET A C 1
ATOM 3050 O O . MET A 1 399 ? 15.297 -7.101 -23.111 1.00 93.50 399 MET A O 1
ATOM 3054 N N . GLY A 1 400 ? 17.363 -7.216 -22.293 1.00 85.88 400 GLY A N 1
ATOM 3055 C CA . GLY A 1 400 ? 17.903 -7.731 -23.543 1.00 85.88 400 GLY A CA 1
ATOM 3056 C C . GLY A 1 400 ? 19.394 -8.017 -23.496 1.00 85.88 400 GLY A C 1
ATOM 3057 O O . GLY A 1 400 ? 20.110 -7.568 -22.607 1.00 85.88 400 GLY A O 1
ATOM 3058 N N . SER A 1 401 ? 19.860 -8.785 -24.481 1.00 85.44 401 SER A N 1
ATOM 3059 C CA . SER A 1 401 ? 21.281 -9.037 -24.708 1.00 85.44 401 SER A CA 1
ATOM 3060 C C . SER A 1 401 ? 21.930 -7.880 -25.473 1.00 85.44 401 SER A C 1
ATOM 3062 O O . SER A 1 401 ? 21.245 -7.098 -26.135 1.00 85.44 401 SER A O 1
ATOM 3064 N N . ARG A 1 402 ? 23.269 -7.823 -25.470 1.00 85.44 402 ARG A N 1
ATOM 3065 C CA . ARG A 1 402 ? 24.037 -6.853 -26.278 1.00 85.44 402 ARG A CA 1
ATOM 3066 C C . ARG A 1 402 ? 23.639 -6.892 -27.758 1.00 85.44 402 ARG A C 1
ATOM 3068 O O . ARG A 1 402 ? 23.354 -5.861 -28.345 1.00 85.44 402 ARG A O 1
ATOM 3075 N N . ARG A 1 403 ? 23.480 -8.093 -28.324 1.00 88.06 403 ARG A N 1
ATOM 3076 C CA . ARG A 1 403 ? 23.036 -8.266 -29.716 1.00 88.06 403 ARG A CA 1
ATOM 3077 C C . ARG A 1 403 ? 21.637 -7.689 -29.965 1.00 88.06 403 ARG A C 1
ATOM 3079 O O . ARG A 1 403 ? 21.394 -7.125 -31.026 1.00 88.06 403 ARG A O 1
ATOM 3086 N N . LYS A 1 404 ? 20.715 -7.843 -29.004 1.00 88.44 404 LYS A N 1
ATOM 3087 C CA . LYS A 1 404 ? 19.364 -7.274 -29.109 1.00 88.44 404 LYS A CA 1
ATOM 3088 C C . LYS A 1 404 ? 19.417 -5.743 -29.084 1.00 88.44 404 LYS A C 1
ATOM 3090 O O . LYS A 1 404 ? 18.746 -5.108 -29.891 1.00 88.44 404 LYS A O 1
ATOM 3095 N N . LYS A 1 405 ? 20.247 -5.173 -28.202 1.00 90.81 405 LYS A N 1
ATOM 3096 C CA . LYS A 1 405 ? 20.503 -3.729 -28.134 1.00 90.81 405 LYS A CA 1
ATOM 3097 C C . LYS A 1 405 ? 20.966 -3.186 -29.483 1.00 90.81 405 LYS A C 1
ATOM 3099 O O . LYS A 1 405 ? 20.360 -2.243 -29.973 1.00 90.81 405 LYS A O 1
ATOM 3104 N N . ASP A 1 406 ? 21.988 -3.793 -30.085 1.00 90.75 406 ASP A N 1
ATOM 3105 C CA . ASP A 1 406 ? 22.581 -3.288 -31.330 1.00 90.75 406 ASP A CA 1
ATOM 3106 C C . ASP A 1 406 ? 21.555 -3.227 -32.471 1.00 90.75 406 ASP A C 1
ATOM 3108 O O . ASP A 1 406 ? 21.475 -2.226 -33.180 1.00 90.75 406 ASP A O 1
ATOM 3112 N N . TYR A 1 407 ? 20.717 -4.264 -32.594 1.00 92.38 407 TYR A N 1
ATOM 3113 C CA . TYR A 1 407 ? 19.624 -4.293 -33.566 1.00 92.38 407 TYR A CA 1
ATOM 3114 C C . TYR A 1 407 ? 18.602 -3.177 -33.310 1.00 92.38 407 TYR A C 1
ATOM 3116 O O . TYR A 1 407 ? 18.325 -2.373 -34.196 1.00 92.38 407 TYR A O 1
ATOM 3124 N N . VAL A 1 408 ? 18.064 -3.094 -32.087 1.00 93.69 408 VAL A N 1
ATOM 3125 C CA . VAL A 1 408 ? 17.012 -2.120 -31.753 1.00 93.69 408 VAL A CA 1
ATOM 3126 C C . VAL A 1 408 ? 17.529 -0.684 -31.868 1.00 93.69 408 VAL A C 1
ATOM 3128 O O . VAL A 1 408 ? 16.816 0.184 -32.357 1.00 93.69 408 VAL A O 1
ATOM 3131 N N . PHE A 1 409 ? 18.781 -0.424 -31.486 1.00 95.38 409 PHE A N 1
ATOM 3132 C CA . PHE A 1 409 ? 19.389 0.902 -31.608 1.00 95.38 409 PHE A CA 1
ATOM 3133 C C . PHE A 1 409 ? 19.615 1.290 -33.075 1.00 95.38 409 PHE A C 1
ATOM 3135 O O . PHE A 1 409 ? 19.512 2.468 -33.408 1.00 95.38 409 PHE A O 1
ATOM 3142 N N . GLY A 1 410 ? 19.903 0.330 -33.961 1.00 95.62 410 GLY A N 1
ATOM 3143 C CA . GLY A 1 410 ? 19.941 0.570 -35.406 1.00 95.62 410 GLY A CA 1
ATOM 3144 C C . GLY A 1 410 ? 18.586 1.037 -35.943 1.00 95.62 410 GLY A C 1
ATOM 3145 O O . GLY A 1 410 ? 18.504 2.076 -36.596 1.00 95.62 410 GLY A O 1
ATOM 3146 N N . GLU A 1 411 ? 17.518 0.327 -35.580 1.00 96.81 411 GLU A N 1
ATOM 3147 C CA . GLU A 1 411 ? 16.148 0.662 -35.985 1.00 96.81 411 GLU A CA 1
ATOM 3148 C C . GLU A 1 411 ? 15.677 2.009 -35.415 1.00 96.81 411 GLU A C 1
ATOM 3150 O O . GLU A 1 411 ? 15.070 2.810 -36.127 1.00 96.81 411 GLU A O 1
ATOM 3155 N N . LEU A 1 412 ? 15.988 2.303 -34.146 1.00 96.81 412 LEU A N 1
ATOM 3156 C CA . LEU A 1 412 ? 15.660 3.589 -33.522 1.00 96.81 412 LEU A CA 1
ATOM 3157 C C . LEU A 1 412 ? 16.362 4.760 -34.224 1.00 96.81 412 LEU A C 1
ATOM 3159 O O . LEU A 1 412 ? 15.719 5.776 -34.486 1.00 96.81 412 LEU A O 1
ATOM 3163 N N . ARG A 1 413 ? 17.637 4.610 -34.612 1.00 96.81 413 ARG A N 1
ATOM 3164 C CA . ARG A 1 413 ? 18.327 5.624 -35.432 1.00 96.81 413 ARG A CA 1
ATOM 3165 C C . ARG A 1 413 ? 17.666 5.799 -36.794 1.00 96.81 413 ARG A C 1
ATOM 3167 O O . ARG A 1 413 ? 17.491 6.929 -37.239 1.00 96.81 413 ARG A O 1
ATOM 3174 N N . GLY A 1 414 ? 17.247 4.701 -37.427 1.00 95.94 414 GLY A N 1
ATOM 3175 C CA . GLY A 1 414 ? 16.460 4.739 -38.664 1.00 95.94 414 GLY A CA 1
ATOM 3176 C C . GLY A 1 414 ? 15.136 5.501 -38.521 1.00 95.94 414 GLY A C 1
ATOM 3177 O O . GLY A 1 414 ? 14.647 6.066 -39.494 1.00 95.94 414 GLY A O 1
ATOM 3178 N N . CYS A 1 415 ? 14.591 5.579 -37.303 1.00 94.75 415 CYS A N 1
ATOM 3179 C CA . CYS A 1 415 ? 13.390 6.347 -36.969 1.00 94.75 415 CYS A CA 1
ATOM 3180 C C . CYS A 1 415 ? 13.671 7.805 -36.556 1.00 94.75 415 CYS A C 1
ATOM 3182 O O . CYS A 1 415 ? 12.738 8.512 -36.189 1.00 94.75 415 CYS A O 1
ATOM 3184 N N . GLY A 1 416 ? 14.927 8.263 -36.618 1.00 96.00 416 GLY A N 1
ATOM 3185 C CA . GLY A 1 416 ? 15.310 9.652 -36.353 1.00 96.00 416 GLY A CA 1
ATOM 3186 C C . GLY A 1 416 ? 15.750 9.961 -34.919 1.00 96.00 416 GLY A C 1
ATOM 3187 O O . GLY A 1 416 ? 16.035 11.121 -34.631 1.00 96.00 416 GLY A O 1
ATOM 3188 N N . PHE A 1 417 ? 15.847 8.964 -34.032 1.00 97.44 417 PHE A N 1
ATOM 3189 C CA . PHE A 1 417 ? 16.367 9.168 -32.675 1.00 97.44 417 PHE A CA 1
ATOM 3190 C C . PHE A 1 417 ? 17.892 9.314 -32.679 1.00 97.44 417 PHE A C 1
ATOM 3192 O O . PHE A 1 417 ? 18.609 8.502 -33.274 1.00 97.44 417 PHE A O 1
ATOM 3199 N N . GLY A 1 418 ? 18.388 10.353 -32.006 1.00 96.56 418 GLY A N 1
ATOM 3200 C CA . GLY A 1 418 ? 19.814 10.654 -31.906 1.00 96.56 418 GLY A CA 1
ATOM 3201 C C . GLY A 1 418 ? 20.501 9.913 -30.758 1.00 96.56 418 GLY A C 1
ATOM 3202 O O . GLY A 1 418 ? 19.862 9.295 -29.909 1.00 96.56 418 GLY A O 1
ATOM 3203 N N . ASP A 1 419 ? 21.829 10.017 -30.675 1.00 95.50 419 ASP A N 1
ATOM 3204 C CA . ASP A 1 419 ? 22.590 9.351 -29.606 1.00 95.50 419 ASP A CA 1
ATOM 3205 C C . ASP A 1 419 ? 22.223 9.864 -28.199 1.00 95.50 419 ASP A C 1
ATOM 3207 O O . ASP A 1 419 ? 22.294 9.101 -27.238 1.00 95.50 419 ASP A O 1
ATOM 3211 N N . ALA A 1 420 ? 21.775 11.120 -28.073 1.00 95.50 420 ALA A N 1
ATOM 3212 C CA . ALA A 1 420 ? 21.275 11.675 -26.813 1.00 95.50 420 ALA A CA 1
ATOM 3213 C C . ALA A 1 420 ? 19.979 10.988 -26.342 1.00 95.50 420 ALA A C 1
ATOM 3215 O O . ALA A 1 420 ? 19.834 10.708 -25.153 1.00 95.50 420 ALA A O 1
ATOM 3216 N N . ASP A 1 421 ? 19.074 10.656 -27.267 1.00 96.25 421 ASP A N 1
ATOM 3217 C CA . ASP A 1 421 ? 17.850 9.911 -26.958 1.00 96.25 421 ASP A CA 1
ATOM 3218 C C . ASP A 1 421 ? 18.197 8.487 -26.522 1.00 96.25 421 ASP A C 1
ATOM 3220 O O . ASP A 1 421 ? 17.736 8.007 -25.488 1.00 96.25 421 ASP A O 1
ATOM 3224 N N . LEU A 1 422 ? 19.084 7.826 -27.271 1.00 96.31 422 LEU A N 1
ATOM 3225 C CA . LEU A 1 422 ? 19.522 6.461 -26.976 1.00 96.31 422 LEU A CA 1
ATOM 3226 C C . LEU A 1 422 ? 20.289 6.355 -25.652 1.00 96.31 422 LEU A C 1
ATOM 3228 O O . LEU A 1 422 ? 20.210 5.322 -24.987 1.00 96.31 422 LEU A O 1
ATOM 3232 N N . ALA A 1 423 ? 20.994 7.412 -25.239 1.00 96.19 423 ALA A N 1
ATOM 3233 C CA . ALA A 1 423 ? 21.655 7.492 -23.936 1.00 96.19 423 ALA A CA 1
ATOM 3234 C C . ALA A 1 423 ? 20.674 7.424 -22.751 1.00 96.19 423 ALA A C 1
ATOM 3236 O O . ALA A 1 423 ? 21.083 7.040 -21.656 1.00 96.19 423 ALA A O 1
ATOM 3237 N N . ARG A 1 424 ? 19.384 7.729 -22.958 1.00 96.69 424 ARG A N 1
ATOM 3238 C CA . ARG A 1 424 ? 18.340 7.564 -21.931 1.00 96.69 424 ARG A CA 1
ATOM 3239 C C . ARG A 1 424 ? 17.973 6.097 -21.678 1.00 96.69 424 ARG A C 1
ATOM 3241 O O . ARG A 1 424 ? 17.332 5.806 -20.669 1.00 96.69 424 ARG A O 1
ATOM 3248 N N . ILE A 1 425 ? 18.349 5.179 -22.575 1.00 97.44 425 ILE A N 1
ATOM 3249 C CA . ILE A 1 425 ? 18.018 3.753 -22.479 1.00 97.44 425 ILE A CA 1
ATOM 3250 C C . ILE A 1 425 ? 19.135 2.986 -21.764 1.00 97.44 425 ILE A C 1
ATOM 3252 O O . ILE A 1 425 ? 20.249 2.820 -22.268 1.00 97.44 425 ILE A O 1
ATOM 3256 N N . VAL A 1 426 ? 18.794 2.415 -20.611 1.00 96.50 426 VAL A N 1
ATOM 3257 C CA . VAL A 1 426 ? 19.649 1.513 -19.841 1.00 96.50 426 VAL A CA 1
ATOM 3258 C C . VAL A 1 426 ? 19.384 0.077 -20.276 1.00 96.50 426 VAL A C 1
ATOM 3260 O O . VAL A 1 426 ? 18.320 -0.493 -20.032 1.00 96.50 426 VAL A O 1
ATOM 3263 N N . THR A 1 427 ? 20.365 -0.531 -20.941 1.00 94.12 427 THR A N 1
ATOM 3264 C CA . THR A 1 427 ? 20.275 -1.929 -21.365 1.00 94.12 427 THR A CA 1
ATOM 3265 C C . THR A 1 427 ? 21.654 -2.613 -21.403 1.00 94.12 427 THR A C 1
ATOM 3267 O O . THR A 1 427 ? 22.595 -2.047 -21.985 1.00 94.12 427 THR A O 1
ATOM 3270 N N . PRO A 1 428 ? 21.804 -3.819 -20.815 1.00 93.44 428 PRO A N 1
ATOM 3271 C CA . PRO A 1 428 ? 20.778 -4.576 -20.083 1.00 93.44 428 PRO A CA 1
ATOM 3272 C C . PRO A 1 428 ? 20.306 -3.872 -18.802 1.00 93.44 428 PRO A C 1
ATOM 3274 O O . PRO A 1 428 ? 21.091 -3.208 -18.130 1.00 93.44 428 PRO A O 1
ATOM 3277 N N . VAL A 1 429 ? 19.012 -3.989 -18.507 1.00 95.94 429 VAL A N 1
ATOM 3278 C CA . VAL A 1 429 ? 18.401 -3.487 -17.268 1.00 95.94 429 VAL A CA 1
ATOM 3279 C C . VAL A 1 429 ? 18.887 -4.281 -16.047 1.00 95.94 429 VAL A C 1
ATOM 3281 O O . VAL A 1 429 ? 19.136 -5.481 -16.153 1.00 95.94 429 VAL A O 1
ATOM 3284 N N . GLY A 1 430 ? 18.974 -3.623 -14.892 1.00 96.25 430 GLY A N 1
ATOM 3285 C CA . GLY A 1 430 ? 19.373 -4.214 -13.615 1.00 96.25 430 GLY A CA 1
ATOM 3286 C C . GLY A 1 430 ? 20.863 -4.079 -13.285 1.00 96.25 430 GLY A C 1
ATOM 3287 O O . GLY A 1 430 ? 21.698 -3.755 -14.132 1.00 96.25 430 GLY A O 1
ATOM 3288 N N . LEU A 1 431 ? 21.203 -4.304 -12.013 1.00 96.38 431 LEU A N 1
ATOM 3289 C CA . LEU A 1 431 ? 22.589 -4.373 -11.541 1.00 96.38 431 LEU A CA 1
ATOM 3290 C C . LEU A 1 431 ? 23.265 -5.684 -11.968 1.00 96.38 431 LEU A C 1
ATOM 3292 O O . LEU A 1 431 ? 22.651 -6.754 -11.975 1.00 96.38 431 LEU A O 1
ATOM 3296 N N . ALA A 1 432 ? 24.565 -5.630 -12.254 1.00 94.38 432 ALA A N 1
ATOM 3297 C CA . ALA A 1 432 ? 25.355 -6.794 -12.651 1.00 94.38 432 ALA A CA 1
ATOM 3298 C C . ALA A 1 432 ? 25.661 -7.725 -11.458 1.00 94.38 432 ALA A C 1
ATOM 3300 O O . ALA A 1 432 ? 26.789 -7.781 -10.978 1.00 94.38 432 ALA A O 1
ATOM 3301 N N . ILE A 1 433 ? 24.645 -8.453 -10.982 1.00 94.81 433 ILE A N 1
ATOM 3302 C CA . ILE A 1 433 ? 24.740 -9.398 -9.851 1.00 94.81 433 ILE A CA 1
ATOM 3303 C C . ILE A 1 433 ? 24.885 -10.864 -10.296 1.00 94.81 433 ILE A C 1
ATOM 3305 O O . ILE A 1 433 ? 24.970 -11.747 -9.453 1.00 94.81 433 ILE A O 1
ATOM 3309 N N . GLY A 1 434 ? 24.900 -11.124 -11.609 1.00 91.00 434 GLY A N 1
ATOM 3310 C CA . GLY A 1 434 ? 25.037 -12.473 -12.174 1.00 91.00 434 GLY A CA 1
ATOM 3311 C C . GLY A 1 434 ? 23.781 -13.348 -12.086 1.00 91.00 434 GLY A C 1
ATOM 3312 O O . GLY A 1 434 ? 23.903 -14.562 -12.158 1.00 91.00 434 GLY A O 1
ATOM 3313 N N . GLY A 1 435 ? 22.595 -12.751 -11.917 1.00 89.31 435 GLY A N 1
ATOM 3314 C CA . GLY A 1 435 ? 21.331 -13.485 -11.810 1.00 89.31 435 GLY A CA 1
ATOM 3315 C C . GLY A 1 435 ? 20.916 -14.189 -13.106 1.00 89.31 435 GLY A C 1
ATOM 3316 O O . GLY A 1 435 ? 21.033 -13.611 -14.188 1.00 89.31 435 GLY A O 1
ATOM 3317 N N . GLU A 1 436 ? 20.380 -15.404 -12.985 1.00 91.31 436 GLU A N 1
ATOM 3318 C CA . GLU A 1 436 ? 19.945 -16.241 -14.116 1.00 91.31 436 GLU A CA 1
ATOM 3319 C C . GLU A 1 436 ? 18.449 -16.570 -14.055 1.00 91.31 436 GLU A C 1
ATOM 3321 O O . GLU A 1 436 ? 17.778 -16.686 -15.083 1.00 91.31 436 GLU A O 1
ATOM 3326 N N . THR A 1 437 ? 17.904 -16.702 -12.846 1.00 96.19 437 THR A N 1
ATOM 3327 C CA . THR A 1 437 ? 16.486 -17.004 -12.634 1.00 96.19 437 THR A CA 1
ATOM 3328 C C . THR A 1 437 ? 15.613 -15.749 -12.758 1.00 96.19 437 THR A C 1
ATOM 3330 O O . THR A 1 437 ? 16.085 -14.634 -12.514 1.00 96.19 437 THR A O 1
ATOM 3333 N N . PRO A 1 438 ? 14.306 -15.884 -13.067 1.00 95.88 438 PRO A N 1
ATOM 3334 C CA . PRO A 1 438 ? 13.393 -14.739 -13.097 1.00 95.88 438 PRO A CA 1
ATOM 3335 C C . PRO A 1 438 ? 13.392 -13.910 -11.805 1.00 95.88 438 PRO A C 1
ATOM 3337 O O . PRO A 1 438 ? 13.349 -12.685 -11.877 1.00 95.88 438 PRO A O 1
ATOM 3340 N N . ALA A 1 439 ? 13.498 -14.562 -10.643 1.00 95.69 439 ALA A N 1
ATOM 3341 C CA . ALA A 1 439 ? 13.538 -13.897 -9.343 1.00 95.69 439 ALA A CA 1
ATOM 3342 C C . ALA A 1 439 ? 14.838 -13.104 -9.125 1.00 95.69 439 ALA A C 1
ATOM 3344 O O . ALA A 1 439 ? 14.796 -11.973 -8.644 1.00 95.69 439 ALA A O 1
ATOM 3345 N N . GLU A 1 440 ? 15.994 -13.649 -9.518 1.00 97.00 440 GLU A N 1
ATOM 3346 C CA . GLU A 1 440 ? 17.275 -12.933 -9.424 1.00 97.00 440 GLU A CA 1
ATOM 3347 C C . GLU A 1 440 ? 17.338 -11.749 -10.395 1.00 97.00 440 GLU A C 1
ATOM 3349 O O . GLU A 1 440 ? 17.841 -10.683 -10.041 1.00 97.00 440 GLU A O 1
ATOM 3354 N N . ILE A 1 441 ? 16.784 -11.902 -11.603 1.00 96.25 441 ILE A N 1
ATOM 3355 C CA . ILE A 1 441 ? 16.659 -10.806 -12.571 1.00 96.25 441 ILE A CA 1
ATOM 3356 C C . ILE A 1 441 ? 15.741 -9.716 -12.004 1.00 96.25 441 ILE A C 1
ATOM 3358 O O . ILE A 1 441 ? 16.106 -8.543 -12.004 1.00 96.25 441 ILE A O 1
ATOM 3362 N N . ALA A 1 442 ? 14.580 -10.086 -11.461 1.00 97.38 442 ALA A N 1
ATOM 3363 C CA . ALA A 1 442 ? 13.666 -9.148 -10.816 1.00 97.38 442 ALA A CA 1
ATOM 3364 C C . ALA A 1 442 ? 14.335 -8.394 -9.651 1.00 97.38 442 ALA A C 1
ATOM 3366 O O . ALA A 1 442 ? 14.212 -7.171 -9.562 1.00 97.38 442 ALA A O 1
ATOM 3367 N N . LEU A 1 443 ? 15.099 -9.094 -8.803 1.00 97.50 443 LEU A N 1
ATOM 3368 C CA . LEU A 1 443 ? 15.881 -8.495 -7.719 1.00 97.50 443 LEU A CA 1
ATOM 3369 C C . LEU A 1 443 ? 16.941 -7.519 -8.248 1.00 97.50 443 LEU A C 1
ATOM 3371 O O . LEU A 1 443 ? 17.084 -6.424 -7.710 1.00 97.50 443 LEU A O 1
ATOM 3375 N N . SER A 1 444 ? 17.660 -7.892 -9.309 1.00 97.94 444 SER A N 1
ATOM 3376 C CA . SER A 1 444 ? 18.659 -7.044 -9.969 1.00 97.94 444 SER A CA 1
ATOM 3377 C C . SER A 1 444 ? 18.058 -5.730 -10.484 1.00 97.94 444 SER A C 1
ATOM 3379 O O . SER A 1 444 ? 18.635 -4.658 -10.275 1.00 97.94 444 SER A O 1
ATOM 3381 N N . ILE A 1 445 ? 16.885 -5.802 -11.122 1.00 97.88 445 ILE A N 1
ATOM 3382 C CA . ILE A 1 445 ? 16.152 -4.632 -11.619 1.00 97.88 445 ILE A CA 1
ATOM 3383 C C . ILE A 1 445 ? 15.669 -3.781 -10.444 1.00 97.88 445 ILE A C 1
ATOM 3385 O O . ILE A 1 445 ? 15.927 -2.579 -10.412 1.00 97.88 445 ILE A O 1
ATOM 3389 N N . ALA A 1 446 ? 15.030 -4.396 -9.446 1.00 97.00 446 ALA A N 1
ATOM 3390 C CA . ALA A 1 446 ? 14.544 -3.703 -8.256 1.00 97.00 446 ALA A CA 1
ATOM 3391 C C . ALA A 1 446 ? 15.674 -2.969 -7.517 1.00 97.00 446 ALA A C 1
ATOM 3393 O O . ALA A 1 446 ? 15.521 -1.803 -7.158 1.00 97.00 446 ALA A O 1
ATOM 3394 N N . ALA A 1 447 ? 16.834 -3.611 -7.352 1.00 97.00 447 ALA A N 1
ATOM 3395 C CA . ALA A 1 447 ? 18.007 -3.006 -6.730 1.00 97.00 447 ALA A CA 1
ATOM 3396 C C . ALA A 1 447 ? 18.519 -1.787 -7.516 1.00 97.00 447 ALA A C 1
ATOM 3398 O O . ALA A 1 447 ? 18.883 -0.778 -6.912 1.00 97.00 447 ALA A O 1
ATOM 3399 N N . GLN A 1 448 ? 18.496 -1.841 -8.853 1.00 97.06 448 GLN A N 1
ATOM 3400 C CA . GLN A 1 448 ? 18.851 -0.691 -9.687 1.00 97.06 448 GLN A CA 1
ATOM 3401 C C . GLN A 1 448 ? 17.855 0.464 -9.515 1.00 97.06 448 GLN A C 1
ATOM 3403 O O . GLN A 1 448 ? 18.276 1.612 -9.390 1.00 97.06 448 GLN A O 1
ATOM 3408 N N . LEU A 1 449 ? 16.549 0.184 -9.455 1.00 95.31 449 LEU A N 1
ATOM 3409 C CA . LEU A 1 449 ? 15.548 1.231 -9.223 1.00 95.31 449 LEU A CA 1
ATOM 3410 C C . LEU A 1 449 ? 15.710 1.882 -7.844 1.00 95.31 449 LEU A C 1
ATOM 3412 O O . LEU A 1 449 ? 15.636 3.106 -7.736 1.00 95.31 449 LEU A O 1
ATOM 3416 N N . VAL A 1 450 ? 15.999 1.091 -6.803 1.00 92.12 450 VAL A N 1
ATOM 3417 C CA . VAL A 1 450 ? 16.315 1.610 -5.460 1.00 92.12 450 VAL A CA 1
ATOM 3418 C C . VAL A 1 450 ? 17.553 2.508 -5.496 1.00 92.12 450 VAL A C 1
ATOM 3420 O O . VAL A 1 450 ? 17.515 3.592 -4.918 1.00 92.12 450 VAL A O 1
ATOM 3423 N N . GLN A 1 451 ? 18.620 2.097 -6.193 1.00 92.94 451 GLN A N 1
ATOM 3424 C CA . GLN A 1 451 ? 19.832 2.907 -6.355 1.00 92.94 451 GLN A CA 1
ATOM 3425 C C . GLN A 1 451 ? 19.521 4.258 -7.013 1.00 92.94 451 GLN A C 1
ATOM 3427 O O . GLN A 1 451 ? 19.974 5.288 -6.524 1.00 92.94 451 GLN A O 1
ATOM 3432 N N . ILE A 1 452 ? 18.725 4.261 -8.085 1.00 90.25 452 ILE A N 1
ATOM 3433 C CA . ILE A 1 452 ? 18.350 5.487 -8.803 1.00 90.25 452 ILE A CA 1
ATOM 3434 C C . ILE A 1 452 ? 17.477 6.389 -7.930 1.00 90.25 452 ILE A C 1
ATOM 3436 O O . ILE A 1 452 ? 17.703 7.593 -7.892 1.00 90.25 452 ILE A O 1
ATOM 3440 N N . ARG A 1 453 ? 16.488 5.831 -7.217 1.00 86.00 453 ARG A N 1
ATOM 3441 C CA . ARG A 1 453 ? 15.653 6.604 -6.283 1.00 86.00 453 ARG A CA 1
ATOM 3442 C C . ARG A 1 453 ? 16.510 7.269 -5.202 1.00 86.00 453 ARG A C 1
ATOM 3444 O O . ARG A 1 453 ? 16.402 8.468 -5.002 1.00 86.00 453 ARG A O 1
ATOM 3451 N N . ALA A 1 454 ? 17.435 6.525 -4.596 1.00 82.12 454 ALA A N 1
ATOM 3452 C CA . ALA A 1 454 ? 18.324 7.053 -3.561 1.00 82.12 454 ALA A CA 1
ATOM 3453 C C . ALA A 1 454 ? 19.269 8.166 -4.058 1.00 82.12 454 ALA A C 1
ATOM 3455 O O . ALA A 1 454 ? 19.664 9.012 -3.267 1.00 82.12 454 ALA A O 1
ATOM 3456 N N . GLN A 1 455 ? 19.628 8.173 -5.346 1.00 81.69 455 GLN A N 1
ATOM 3457 C CA . GLN A 1 455 ? 20.418 9.245 -5.970 1.00 81.69 455 GLN A CA 1
ATOM 3458 C C . GLN A 1 455 ? 19.600 10.504 -6.290 1.00 81.69 455 GLN A C 1
ATOM 3460 O O . GLN A 1 455 ? 20.191 11.541 -6.562 1.00 81.69 455 GLN A O 1
ATOM 3465 N N . LYS A 1 456 ? 18.263 10.411 -6.320 1.00 68.56 456 LYS A N 1
ATOM 3466 C CA . LYS A 1 456 ? 17.376 11.579 -6.443 1.00 68.56 456 LYS A CA 1
ATOM 3467 C C . LYS A 1 456 ? 17.135 12.249 -5.084 1.00 68.56 456 LYS A C 1
ATOM 3469 O O . LYS A 1 456 ? 16.967 13.460 -5.049 1.00 68.56 456 LYS A O 1
ATOM 3474 N N . ASP A 1 457 ? 17.116 11.457 -4.008 1.00 58.41 457 ASP A N 1
ATOM 3475 C CA . ASP A 1 457 ? 16.787 11.896 -2.641 1.00 58.41 457 ASP A CA 1
ATOM 3476 C C . ASP A 1 457 ? 17.969 12.520 -1.865 1.00 58.41 457 ASP A C 1
ATOM 3478 O O . ASP A 1 457 ? 17.764 13.058 -0.773 1.00 58.41 457 ASP A O 1
ATOM 3482 N N . GLY A 1 458 ? 19.204 12.392 -2.362 1.00 39.38 458 GLY A N 1
ATOM 3483 C CA . GLY A 1 458 ? 20.430 12.886 -1.718 1.00 39.38 458 GLY A CA 1
ATOM 3484 C C . GLY A 1 458 ? 21.219 13.797 -2.633 1.00 39.38 458 GLY A C 1
ATOM 3485 O O . GLY A 1 458 ? 21.843 14.737 -2.091 1.00 39.38 458 GLY A O 1
#

Radius of gyration: 33.08 Å; chains: 1; bounding box: 98×66×73 Å

Secondary structure (DSSP, 8-state):
------------EEETTEEEE-HHHHHHHHHHHHHS-HHHHHHHTT--HHHHHHHHHHHHHHHTS--EEEE--STT--EEEE-HHHHHHHHHHHHHHHHHHHHHHHHHHHHHHHHTPPP--S-HHHHHHHHHHHHHHTT--EEEEEEEEEESS-SS-TT-EEEEETTEEEEE-SSSSHHHHHHHHHHHHHHHHT--EEEEEE--SGGGGTS------EEEEEEEEE-TT-HHHHHHHHHHHHHHHHT--EEEEEEEETT--EEEEEEEHHHHHHH-GGGSS-S-SEEEEEETTEEEEEEESSTT--EEEE--SHHHHHHHHHHHHTT--EEEEESSGGG--GGG-TT-SEEEE--GGGHHHH----TT-EEEE--SSHHHHHHHHHHHHTS--SEEEE---HHHHHHHHHHHHHTT--HHHHTTEESS-S--S---SHHHHHHHHHHHHHHHHHHH--

Foldseek 3Di:
DDDFDFFDDWDFDDDVPHTQDGDLLLQLQVQCQVPQDSCRSCVVVVHDSVVSVVSQVSNCVRVVHHQWDWDDDDPVDIGIHGDPVNVVVSVVVVVVNVVVNVVRVVVRLVVRLVVLQDDPFFAPLLNVLSVLLSCLLSQWKKKKKWFADKDAQAADHGGFIWIATCVWTDDTAPGDDDVRVVVRVVRNVCQVVVFKDKDKDAPPDPCVVVPDDDGGIMIIMTMAIGGSPPPVSSVVSVVLNVCLLVVAKWKWKWKAFPVRHIDIDIGHLVVVCVVPVVSNVLLAQWDWDDDPRMTMIMGISQAQAAEEEEALDPLVLLQLVLCRHVSHAYEYEYCDPVSQPCVSRVRHSYRYNHQLLCVVVVDAADLSYEYEYDHPDLVSSLSNLLVVLPHNHNAAAYADDPVSLVVSVVVVVVVVDDPVSVVRYHPNAFDPPVDDDSNVSSVRNSVVSVVVSVVSND

Sequence (458 aa):
MKRSISVKIATRLFLGNEKCFGPGIASLMDGIDRGGSLSAAAREMGMAYSKAWTVFQNCEEVLGLPLLQRQSGGRKGGKSTLTPEGRALLAHYRSIQKSLEDTGEILSMQLNEVYDMPKLKGSTMDAWVNMAQHHLACGKELVLATVTARSGSAPRGAGARMLVGSEGRIWGTVGGGLIERQTELLCMEALKEKRGFLRDFNLDTDEAGSIGMVCGGNVTIMVQYLSCRNEELLHLCAQTQKLLESCEDGWLISCLDEAGAESFMLCSSEEGAEYDSRLKDMQSDKLHFQRASTYCFAQRLAPGGTVYIFGGGHVAREFAPLLARLDFPHVVMDDRVEFTKTEDFPDARKVICADFSQILEQVTPRASDYAVVMTRGHAYDLEVQKQLLTTPVGYIGVMGSRRKKDYVFGELRGCGFGDADLARIVTPVGLAIGGETPAEIALSIAAQLVQIRAQKDG

pLDDT: mean 86.8, std 12.47, range [38.31, 98.38]